Protein AF-0000000087669045 (afdb_homodimer)

Nearest PDB structures (foldseek):
  4x6g-assembly1_D  TM=7.228E-01  e=1.398E-18  Pseudomonas aeruginosa PAO1
  1ixc-assembly1_B-2  TM=5.662E-01  e=6.032E-19  Cupriavidus necator
  4x6g-assembly1_C  TM=5.602E-01  e=2.399E-18  Pseudomonas aeruginosa PAO1
  7dwo-assembly1_A  TM=5.486E-01  e=9.145E-16  Aliivibrio fischeri ES114
  7dwn-assembly1_D  TM=5.280E-01  e=3.426E-15  Aliivibrio fischeri ES114

Foldseek 3Di:
DDDDLVLLLLLLLLQVLLHLCRSCVVVVHHSVVSVVSQVVVCVVVVHHQFDPPDPSTHGDPVSVVSSLLSLLVVLVVQVVVQVVVQVPQLLAGEAEEEEAFLCCPLPVVVLVVVLCVSRVHYHYHYDYDADVVVVVCQVSNVGFKYKYKDQPPDDDPFKDKAFQFAFDKFKKAFLPAPLLVPPADAPVNQQVFEAEAEDPRDVQNVVVCVQCVVSVHRDHHHDHYYDGPVRVLVVRQPGNYIGMDTPLSQVSCVVVRRMHGDPDDTDTDNIGIIMMHTPPDPDRSNNVSSRVSSSVSSVVSVVVVVVVVVCVVVVD/DDDDLVLLLLLLLLQVLLHLCRSCVVVVHHSVVSVVSQVVVCVVVVHHQFDPPDPSTHGDPVSVVSSLLSLLVVLVVQVVVQVVVQVPPLLAGEAEEEEAFLCCPLPVVVLVVVLCVSRVHYHYHYDYDADVVVVVCQVSNVGFKYKYKDQPPPPDPFKDKAFQFAFDKFKKAFLPAPLLVPPADAPVNQQVFEAEAEDPRDVQNVVVCVQCVVSVHRDHHHDHYYDGPVRVLVVRQVGNYIGMDTPLSQVSCVVVRTMHGDPDDTDTDNIGIIMMHTPPDPDRSNNVSSRVSSSVSSVVSVVVVVVVVVCVVVVD

Radius of gyration: 24.65 Å; Cα contacts (8 Å, |Δi|>4): 1121; chains: 2; bounding box: 55×61×68 Å

Solvent-accessible surface area (backbone atoms only — not comparable to full-atom values): 32827 Å² total; per-residue (Å²): 134,90,75,58,64,70,51,26,32,49,44,18,35,18,56,73,55,25,26,56,60,52,12,12,56,74,69,74,43,53,40,68,59,46,47,49,46,52,50,50,49,25,61,74,68,71,43,70,41,46,49,83,94,45,84,61,47,37,59,26,73,65,25,45,55,46,17,50,54,8,43,31,47,46,33,48,51,46,47,50,52,37,43,66,61,24,70,46,95,35,50,34,41,75,33,32,35,29,21,26,60,56,55,38,32,61,46,45,27,34,51,50,29,56,51,32,71,80,23,73,54,36,24,39,40,43,48,72,37,43,60,72,57,39,51,50,30,42,74,45,44,68,29,61,35,30,39,37,67,37,52,75,80,67,76,54,92,62,46,40,76,43,78,52,41,78,42,44,55,33,44,32,28,21,69,80,33,73,64,74,75,43,92,72,59,49,71,73,62,58,60,78,35,40,27,44,38,58,38,91,80,40,67,56,34,58,49,47,52,54,50,36,48,74,64,73,37,91,74,73,50,63,38,36,32,35,62,54,63,49,12,47,51,39,19,24,67,66,28,74,33,35,32,72,40,50,41,68,47,46,58,68,40,47,87,70,65,46,46,38,68,51,84,54,90,67,85,56,59,79,33,26,32,24,43,33,34,52,65,81,53,73,87,47,55,41,47,52,52,48,51,51,50,52,45,54,51,38,52,54,48,53,54,50,51,53,54,51,54,51,47,56,58,66,67,98,133,91,75,61,64,69,50,28,30,49,45,19,35,18,56,73,55,26,26,55,58,51,11,13,56,75,68,74,44,52,41,68,59,45,48,50,46,51,50,50,50,27,60,74,68,72,45,69,40,49,47,83,92,43,83,62,47,38,58,26,72,65,26,45,56,47,17,49,54,9,43,31,48,44,31,49,50,47,48,51,53,38,43,67,62,24,70,46,95,35,50,34,42,76,33,33,35,29,20,27,60,56,56,36,31,63,47,46,26,36,51,50,30,56,51,30,71,82,23,73,54,36,24,39,40,44,50,73,36,43,59,72,56,40,51,52,31,42,75,44,45,67,28,61,36,31,41,37,67,36,53,75,78,68,74,60,88,65,47,41,77,42,78,55,42,80,43,44,55,33,45,30,29,21,69,80,31,72,64,74,74,42,93,69,59,48,72,73,62,58,61,77,36,41,26,45,38,58,38,90,82,40,68,56,34,57,48,48,53,52,50,34,49,74,64,72,39,91,74,69,48,64,37,36,32,34,62,54,63,49,13,48,50,39,19,23,67,68,26,74,33,34,33,71,41,49,43,67,49,45,58,67,41,46,88,72,66,47,46,38,68,51,84,55,93,66,85,57,59,80,31,25,32,23,43,34,32,52,67,81,53,73,86,44,53,40,46,52,53,47,52,51,50,52,44,53,52,38,52,52,47,53,52,52,50,51,53,51,56,52,46,57,58,65,67,96

pLDDT: mean 86.01, std 13.66, range [32.56, 98.56]

InterPro domains:
  IPR000847 LysR, HTH, N-terminal domain [PF00126] (6-64)
  IPR000847 LysR, HTH, N-terminal domain [PR00039] (20-31)
  IPR000847 LysR, HTH, N-terminal domain [PR00039] (31-41)
  IPR000847 LysR, HTH, N-terminal domain [PR00039] (41-52)
  IPR000847 LysR, HTH, N-terminal domain [PS50931] (3-60)
  IPR005119 LysR, substrate-binding [PF03466] (90-297)
  IPR036388 Winged helix-like DNA-binding domain superfamily [G3DSA:1.10.10.10] (1-84)
  IPR036390 Winged helix DNA-binding domain superfamily [SSF46785] (3-113)

Secondary structure (DSSP, 8-state):
----HHHHHHHHHHHHHTSHHHHHHHHT--HHHHHHHHHHHHHHHTS-SB-TT-SSPPBPHHHHHHHHHHHHHHHHHHHHHHHHHHTTTSSEEEEEEEE-HHHIIIIIHHHHHHHHHH-TEEEEEEEE--HHHHHHHHHTTS-SEEEEEEETT---TTEEEEEEEE--EEEEEETT-GGGGSSS--HHHHTTS-EEEPPTT-HHHHHHHHHHHHTT-----EEEEE--HHHHHHHHHHS--EEEEEHHHHHHTGGG-SEEE-S---PPPSEEEEEEEETTPPP-HHHHHHHHHHHHHHHHHHHHHHHHHHHHHHT-/----HHHHHHHHHHHHHTSHHHHHHHHT--HHHHHHHHHHHHHHHTS-SB-TT-SS--B-HHHHHHHHHHHHHHHHHHHHHHHHHHTTTSSEEEEEEEE-HHHIIIIIHHHHHHHHHH-TEEEEEEEE--HHHHHHHHHTTS-SEEEEEEETT---TTEEEEEEEE--EEEEEETT-GGGGSSS--HHHHTTS-EEEPPTT-HHHHHHHHHHHHTT-----EEEEE--HHHHHHHHHHS--EEEEEHHHHHHTGGG-SEEE-S---PPPSEEEEEEEETTPPP-HHHHHHHHHHHHHHHHHHHHHHHHHHHHHHT-

Organism: NCBI:txid484088

Sequence (632 aa):
MKIDERHLIQLAAVVKAGGVTEGAALLGLSQPAVSRTLSMLEGRLGEPLFVKGRRPLQPTPLGRALADHGQTMLAASRKASDTVEGFRVGRTGVVRIGGTPFFMDALIAGMIAEFQNSHPDVRIDQTYGYFSDLRAALKADQIDLAICPIDILDEGSDLEFQEILPGRNVVACGVTHPLLMKRRPQPADLLDFPWVAPPPGSPLLADLRSMLLSFGATEIKIRYSGGSLLSVINYMKTANALTIMPHTVVFSLRNEKAITALPINIAHPERALAILKRVDAARAPAADQFANHVRSSFEKLRHLIKRHEQSVVWGNMKIDERHLIQLAAVVKAGGVTEGAALLGLSQPAVSRTLSMLEGRLGEPLFVKGRRPLQPTPLGRALADHGQTMLAASRKASDTVEGFRVGRTGVVRIGGTPFFMDALIAGMIAEFQNSHPDVRIDQTYGYFSDLRAALKADQIDLAICPIDILDEGSDLEFQEILPGRNVVACGVTHPLLMKRRPQPADLLDFPWVAPPPGSPLLADLRSMLLSFGATEIKIRYSGGSLLSVINYMKTANALTIMPHTVVFSLRNEKAITALPINIAHPERALAILKRVDAARAPAADQFANHVRSSFEKLRHLIKRHEQSVVWGN

Structure (mmCIF, N/CA/C/O backbone):
data_AF-0000000087669045-model_v1
#
loop_
_entity.id
_entity.type
_entity.pdbx_description
1 polymer 'LysR family transcriptional regulator'
#
loop_
_atom_site.group_PDB
_atom_site.id
_atom_site.type_symbol
_atom_site.label_atom_id
_atom_site.label_alt_id
_atom_site.label_comp_id
_atom_site.label_asym_id
_atom_site.label_entity_id
_atom_site.label_seq_id
_atom_site.pdbx_PDB_ins_code
_atom_site.Cartn_x
_atom_site.Cartn_y
_atom_site.Cartn_z
_atom_site.occupancy
_atom_site.B_iso_or_equiv
_atom_site.auth_seq_id
_atom_site.auth_comp_id
_atom_site.auth_asym_id
_atom_site.auth_atom_id
_atom_site.pdbx_PDB_model_num
ATOM 1 N N . MET A 1 1 ? 3.973 -3.943 40.188 1 48.28 1 MET A N 1
ATOM 2 C CA . MET A 1 1 ? 5.199 -3.191 39.938 1 48.28 1 MET A CA 1
ATOM 3 C C . MET A 1 1 ? 4.922 -1.96 39.062 1 48.28 1 MET A C 1
ATOM 5 O O . MET A 1 1 ? 4.164 -2.031 38.094 1 48.28 1 MET A O 1
ATOM 9 N N . LYS A 1 2 ? 5.18 -0.781 39.562 1 57.81 2 LYS A N 1
ATOM 10 C CA . LYS A 1 2 ? 4.953 0.453 38.812 1 57.81 2 LYS A CA 1
ATOM 11 C C . LYS A 1 2 ? 6.078 0.702 37.812 1 57.81 2 LYS A C 1
ATOM 13 O O . LYS A 1 2 ? 7.254 0.679 38.188 1 57.81 2 LYS A O 1
ATOM 18 N N . ILE A 1 3 ? 5.828 0.638 36.469 1 65.25 3 ILE A N 1
ATOM 19 C CA . ILE A 1 3 ? 6.82 0.89 35.438 1 65.25 3 ILE A CA 1
ATOM 20 C C . ILE A 1 3 ? 6.801 2.367 35.031 1 65.25 3 ILE A C 1
ATOM 22 O O . ILE A 1 3 ? 5.73 2.947 34.844 1 65.25 3 ILE A O 1
ATOM 26 N N . ASP A 1 4 ? 7.926 3.018 35.156 1 69.81 4 ASP A N 1
ATOM 27 C CA . ASP A 1 4 ? 8.094 4.402 34.719 1 69.81 4 ASP A CA 1
ATOM 28 C C . ASP A 1 4 ? 7.699 4.566 33.25 1 69.81 4 ASP A C 1
ATOM 30 O O . ASP A 1 4 ? 8.188 3.842 32.406 1 69.81 4 ASP A O 1
ATOM 34 N N . GLU A 1 5 ? 6.793 5.508 33.062 1 69.94 5 GLU A N 1
ATOM 35 C CA . GLU A 1 5 ? 6.281 5.781 31.719 1 69.94 5 GLU A CA 1
ATOM 36 C C . GLU A 1 5 ? 7.414 6.098 30.75 1 69.94 5 GLU A C 1
ATOM 38 O O . GLU A 1 5 ? 7.363 5.719 29.578 1 69.94 5 GLU A O 1
ATOM 43 N N . ARG A 1 6 ? 8.344 6.863 31.234 1 76.31 6 ARG A N 1
ATOM 44 C CA . ARG A 1 6 ? 9.477 7.25 30.406 1 76.31 6 ARG A CA 1
ATOM 45 C C . ARG A 1 6 ? 10.219 6.02 29.891 1 76.31 6 ARG A C 1
ATOM 47 O O . ARG A 1 6 ? 10.742 6.027 28.781 1 76.31 6 ARG A O 1
ATOM 54 N N . HIS A 1 7 ? 10.227 5.012 30.719 1 81.12 7 HIS A N 1
ATOM 55 C CA . HIS A 1 7 ? 10.914 3.783 30.344 1 81.12 7 HIS A CA 1
ATOM 56 C C . HIS A 1 7 ? 10.148 3.051 29.234 1 81.12 7 HIS A C 1
ATOM 58 O O . HIS A 1 7 ? 10.758 2.521 28.297 1 81.12 7 HIS A O 1
ATOM 64 N N . LEU A 1 8 ? 8.875 3.062 29.359 1 79.12 8 LEU A N 1
ATOM 65 C CA . LEU A 1 8 ? 8.055 2.416 28.344 1 79.12 8 LEU A CA 1
ATOM 66 C C . LEU A 1 8 ? 8.156 3.156 27.016 1 79.12 8 LEU A C 1
ATOM 68 O O . LEU A 1 8 ? 8.195 2.531 25.953 1 79.12 8 LEU A O 1
ATOM 72 N N . ILE A 1 9 ? 8.242 4.418 27.109 1 80.56 9 ILE A N 1
ATOM 73 C CA . ILE A 1 9 ? 8.398 5.254 25.922 1 80.56 9 ILE A CA 1
ATOM 74 C C . ILE A 1 9 ? 9.742 4.953 25.25 1 80.56 9 ILE A C 1
ATOM 76 O O . ILE A 1 9 ? 9.812 4.824 24.031 1 80.56 9 ILE A O 1
ATOM 80 N N . GLN A 1 10 ? 10.766 4.832 26.047 1 83.75 10 GLN A N 1
ATOM 81 C CA . GLN A 1 10 ? 12.094 4.516 25.516 1 83.75 10 GLN A CA 1
ATOM 82 C C . GLN A 1 10 ? 12.109 3.137 24.875 1 83.75 10 GLN A C 1
ATOM 84 O O . GLN A 1 10 ? 12.664 2.963 23.781 1 83.75 10 GLN A O 1
ATOM 89 N N . LEU A 1 11 ? 11.453 2.24 25.547 1 86.38 11 LEU A N 1
ATOM 90 C CA . LEU A 1 11 ? 11.336 0.9 24.984 1 86.38 11 LEU A CA 1
ATOM 91 C C . LEU A 1 11 ? 10.609 0.94 23.641 1 86.38 11 LEU A C 1
ATOM 93 O O . LEU A 1 11 ? 11.055 0.323 22.672 1 86.38 11 LEU A O 1
ATOM 97 N N . ALA A 1 12 ? 9.516 1.654 23.609 1 83.94 12 ALA A N 1
ATOM 98 C CA . ALA A 1 12 ? 8.727 1.771 22.375 1 83.94 12 ALA A CA 1
ATOM 99 C C . ALA A 1 12 ? 9.562 2.35 21.234 1 83.94 12 ALA A C 1
ATOM 101 O O . ALA A 1 12 ? 9.484 1.875 20.109 1 83.94 12 ALA A O 1
ATOM 102 N N . ALA A 1 13 ? 10.328 3.326 21.5 1 83.5 13 ALA A N 1
ATOM 103 C CA . ALA A 1 13 ? 11.172 3.975 20.5 1 83.5 13 ALA A CA 1
ATOM 104 C C . ALA A 1 13 ? 12.211 3 19.938 1 83.5 13 ALA A C 1
ATOM 106 O O . ALA A 1 13 ? 12.461 2.975 18.734 1 83.5 13 ALA A O 1
ATOM 107 N N . VAL A 1 14 ? 12.773 2.238 20.859 1 86 14 VAL A N 1
ATOM 108 C CA . VAL A 1 14 ? 13.812 1.293 20.453 1 86 14 VAL A CA 1
ATOM 109 C C . VAL A 1 14 ? 13.195 0.188 19.594 1 86 14 VAL A C 1
ATOM 111 O O . VAL A 1 14 ? 13.781 -0.217 18.578 1 86 14 VAL A O 1
ATOM 114 N N . VAL A 1 15 ? 12.086 -0.259 20.031 1 82.12 15 VAL A N 1
ATOM 115 C CA . VAL A 1 15 ? 11.398 -1.306 19.281 1 82.12 15 VAL A CA 1
ATOM 116 C C . VAL A 1 15 ? 11.039 -0.792 17.891 1 82.12 15 VAL A C 1
ATOM 118 O O . VAL A 1 15 ? 11.234 -1.493 16.891 1 82.12 15 VAL A O 1
ATOM 121 N N . LYS A 1 16 ? 10.516 0.332 17.844 1 76.69 16 LYS A N 1
ATOM 122 C CA . LYS A 1 16 ? 10.117 0.958 16.594 1 76.69 16 LYS A CA 1
ATOM 123 C C . LYS A 1 16 ? 11.32 1.165 15.664 1 76.69 16 LYS A C 1
ATOM 125 O O . LYS A 1 16 ? 11.242 0.891 14.469 1 76.69 16 LYS A O 1
ATOM 130 N N . ALA A 1 17 ? 12.43 1.637 16.234 1 77.19 17 ALA A N 1
ATOM 131 C CA . ALA A 1 17 ? 13.617 2.01 15.469 1 77.19 17 ALA A CA 1
ATOM 132 C C . ALA A 1 17 ? 14.477 0.787 15.156 1 77.19 17 ALA A C 1
ATOM 134 O O . ALA A 1 17 ? 15.32 0.83 14.258 1 77.19 17 ALA A O 1
ATOM 135 N N . GLY A 1 18 ? 14.227 -0.279 15.922 1 79.06 18 GLY A N 1
ATOM 136 C CA . GLY A 1 18 ? 14.961 -1.516 15.719 1 79.06 18 GLY A CA 1
ATOM 137 C C . GLY A 1 18 ? 16.344 -1.492 16.328 1 79.06 18 GLY A C 1
ATOM 138 O O . GLY A 1 18 ? 17.188 -2.348 16.031 1 79.06 18 GLY A O 1
ATOM 139 N N . GLY A 1 19 ? 16.672 -0.391 17.078 1 86.06 19 GLY A N 1
ATOM 140 C CA . GLY A 1 19 ? 17.969 -0.257 17.719 1 86.06 19 GLY A CA 1
ATOM 141 C C . GLY A 1 19 ? 17.984 0.796 18.812 1 86.06 19 GLY A C 1
ATOM 142 O O . GLY A 1 19 ? 17.172 1.725 18.797 1 86.06 19 GLY A O 1
ATOM 143 N N . VAL A 1 20 ? 18.922 0.553 19.75 1 86.88 20 VAL A N 1
ATOM 144 C CA . VAL A 1 20 ? 19 1.466 20.891 1 86.88 20 VAL A CA 1
ATOM 145 C C . VAL A 1 20 ? 19.484 2.836 20.422 1 86.88 20 VAL A C 1
ATOM 147 O O . VAL A 1 20 ? 18.938 3.865 20.812 1 86.88 20 VAL A O 1
ATOM 150 N N . THR A 1 21 ? 20.438 2.762 19.531 1 83.88 21 THR A N 1
ATOM 151 C CA . THR A 1 21 ? 20.969 4.016 19.016 1 83.88 21 THR A CA 1
ATOM 152 C C . THR A 1 21 ? 19.906 4.777 18.25 1 83.88 21 THR A C 1
ATOM 154 O O . THR A 1 21 ? 19.688 5.969 18.484 1 83.88 21 THR A O 1
ATOM 157 N N . GLU A 1 22 ? 19.281 4.09 17.469 1 80.12 22 GLU A N 1
ATOM 158 C CA . GLU A 1 22 ? 18.25 4.676 16.625 1 80.12 22 GLU A CA 1
ATOM 159 C C . GLU A 1 22 ? 17.047 5.133 17.453 1 80.12 22 GLU A C 1
ATOM 161 O O . GLU A 1 22 ? 16.469 6.188 17.188 1 80.12 22 GLU A O 1
ATOM 166 N N . GLY A 1 23 ? 16.688 4.34 18.391 1 83.62 23 GLY A N 1
ATOM 167 C CA . GLY A 1 23 ? 15.609 4.703 19.297 1 83.62 23 GLY A CA 1
ATOM 168 C C . GLY A 1 23 ? 15.914 5.926 20.141 1 83.62 23 GLY A C 1
ATOM 169 O O . GLY A 1 23 ? 15.055 6.789 20.328 1 83.62 23 GLY A O 1
ATOM 170 N N . ALA A 1 24 ? 17.156 5.977 20.594 1 82.69 24 ALA A N 1
ATOM 171 C CA . ALA A 1 24 ? 17.594 7.133 21.375 1 82.69 24 ALA A CA 1
ATOM 172 C C . ALA A 1 24 ? 17.531 8.414 20.531 1 82.69 24 ALA A C 1
ATOM 174 O O . ALA A 1 24 ? 17.031 9.438 21.016 1 82.69 24 ALA A O 1
ATOM 175 N N . ALA A 1 25 ? 17.938 8.273 19.359 1 76.62 25 ALA A N 1
ATOM 176 C CA . ALA A 1 25 ? 17.906 9.414 18.453 1 76.62 25 ALA A CA 1
ATOM 177 C C . ALA A 1 25 ? 16.469 9.914 18.234 1 76.62 25 ALA A C 1
ATOM 179 O O . ALA A 1 25 ? 16.234 11.117 18.219 1 76.62 25 ALA A O 1
ATOM 180 N N . LEU A 1 26 ? 15.578 8.977 18.234 1 74.31 26 LEU A N 1
ATOM 181 C CA . LEU A 1 26 ? 14.18 9.312 18.016 1 74.31 26 LEU A CA 1
ATOM 182 C C . LEU A 1 26 ? 13.641 10.133 19.188 1 74.31 26 LEU A C 1
ATOM 184 O O . LEU A 1 26 ? 12.727 10.945 19.016 1 74.31 26 LEU A O 1
ATOM 188 N N . LEU A 1 27 ? 14.266 9.938 20.328 1 76.12 27 LEU A N 1
ATOM 189 C CA . LEU A 1 27 ? 13.766 10.562 21.547 1 76.12 27 LEU A CA 1
ATOM 190 C C . LEU A 1 27 ? 14.641 11.742 21.953 1 76.12 27 LEU A C 1
ATOM 192 O O . LEU A 1 27 ? 14.383 12.391 22.969 1 76.12 27 LEU A O 1
ATOM 196 N N . GLY A 1 28 ? 15.688 11.977 21.156 1 75.25 28 GLY A N 1
ATOM 197 C CA . GLY A 1 28 ? 16.625 13.016 21.547 1 75.25 28 GLY A CA 1
ATOM 198 C C . GLY A 1 28 ? 17.406 12.68 22.797 1 75.25 28 GLY A C 1
ATOM 199 O O . GLY A 1 28 ? 17.734 13.562 23.578 1 75.25 28 GLY A O 1
ATOM 200 N N . LEU A 1 29 ? 17.578 11.438 23.031 1 79.44 29 LEU A N 1
ATOM 201 C CA . LEU A 1 29 ? 18.328 10.969 24.203 1 79.44 29 LEU A CA 1
ATOM 202 C C . LEU A 1 29 ? 19.656 10.352 23.781 1 79.44 29 LEU A C 1
ATOM 204 O O . LEU A 1 29 ? 19.875 10.086 22.594 1 79.44 29 LEU A O 1
ATOM 208 N N . SER A 1 30 ? 20.531 10.305 24.703 1 84 30 SER A N 1
ATOM 209 C CA . SER A 1 30 ? 21.797 9.617 24.438 1 84 30 SER A CA 1
ATOM 210 C C . SER A 1 30 ? 21.609 8.102 24.469 1 84 30 SER A C 1
ATOM 212 O O . SER A 1 30 ? 20.781 7.582 25.203 1 84 30 SER A O 1
ATOM 214 N N . GLN A 1 31 ? 22.297 7.453 23.609 1 87.94 31 GLN A N 1
ATOM 215 C CA . GLN A 1 31 ? 22.25 5.996 23.531 1 87.94 31 GLN A CA 1
ATOM 216 C C . GLN A 1 31 ? 22.547 5.359 24.891 1 87.94 31 GLN A C 1
ATOM 218 O O . GLN A 1 31 ? 21.828 4.457 25.328 1 87.94 31 GLN A O 1
ATOM 223 N N . PRO A 1 32 ? 23.609 5.812 25.656 1 87.31 32 PRO A N 1
ATOM 224 C CA . PRO A 1 32 ? 23.844 5.199 26.969 1 87.31 32 PRO A CA 1
ATOM 225 C C . PRO A 1 32 ? 22.672 5.363 27.922 1 87.31 32 PRO A C 1
ATOM 227 O O . PRO A 1 32 ? 22.359 4.457 28.703 1 87.31 32 PRO A O 1
ATOM 230 N N . ALA A 1 33 ? 22.047 6.48 27.844 1 83.88 33 ALA A N 1
ATOM 231 C CA . ALA A 1 33 ? 20.891 6.742 28.703 1 83.88 33 ALA A CA 1
ATOM 232 C C . ALA A 1 33 ? 19.766 5.766 28.406 1 83.88 33 ALA A C 1
ATOM 234 O O . ALA A 1 33 ? 19.188 5.18 29.328 1 83.88 33 ALA A O 1
ATOM 235 N N . VAL A 1 34 ? 19.469 5.586 27.125 1 90.81 34 VAL A N 1
ATOM 236 C CA . VAL A 1 34 ? 18.406 4.676 26.734 1 90.81 34 VAL A CA 1
ATOM 237 C C . VAL A 1 34 ? 18.812 3.236 27.047 1 90.81 34 VAL A C 1
ATOM 239 O O . VAL A 1 34 ? 18 2.441 27.516 1 90.81 34 VAL A O 1
ATOM 242 N N . SER A 1 35 ? 20.016 2.891 26.781 1 91.44 35 SER A N 1
ATOM 243 C CA . SER A 1 35 ? 20.516 1.555 27.078 1 91.44 35 SER A CA 1
ATOM 244 C C . SER A 1 35 ? 20.375 1.229 28.562 1 91.44 35 SER A C 1
ATOM 246 O O . SER A 1 35 ? 19.953 0.133 28.922 1 91.44 35 SER A O 1
ATOM 248 N N . ARG A 1 36 ? 20.781 2.18 29.391 1 87 36 ARG A N 1
ATOM 249 C CA . ARG A 1 36 ? 20.672 2.006 30.844 1 87 36 ARG A CA 1
ATOM 250 C C . ARG A 1 36 ? 19.219 1.766 31.25 1 87 36 ARG A C 1
ATOM 252 O O . ARG A 1 36 ? 18.938 0.901 32.094 1 87 36 ARG A O 1
ATOM 259 N N . THR A 1 37 ? 18.422 2.59 30.688 1 87.38 37 THR A N 1
ATOM 260 C CA . THR A 1 37 ? 16.984 2.463 30.984 1 87.38 37 THR A CA 1
ATOM 261 C C . THR A 1 37 ? 16.484 1.066 30.625 1 87.38 37 THR A C 1
ATOM 263 O O . THR A 1 37 ? 15.781 0.436 31.422 1 87.38 37 THR A O 1
ATOM 266 N N . LEU A 1 38 ? 16.812 0.583 29.484 1 90.19 38 LEU A N 1
ATOM 267 C CA . LEU A 1 38 ? 16.359 -0.722 29.031 1 90.19 38 LEU A CA 1
ATOM 268 C C . LEU A 1 38 ? 16.922 -1.839 29.906 1 90.19 38 LEU A C 1
ATOM 270 O O . LEU A 1 38 ? 16.203 -2.787 30.234 1 90.19 38 LEU A O 1
ATOM 274 N N . SER A 1 39 ? 18.156 -1.693 30.25 1 89.19 39 SER A N 1
ATOM 275 C CA . SER A 1 39 ? 18.781 -2.66 31.156 1 89.19 39 SER A CA 1
ATOM 276 C C . SER A 1 39 ? 18.078 -2.684 32.5 1 89.19 39 SER A C 1
ATOM 278 O O . SER A 1 39 ? 17.828 -3.754 33.062 1 89.19 39 SER A O 1
ATOM 280 N N . MET A 1 40 ? 17.891 -1.526 33 1 82.25 40 MET A N 1
ATOM 281 C CA . MET A 1 40 ? 17.188 -1.399 34.281 1 82.25 40 MET A CA 1
ATOM 282 C C . MET A 1 40 ? 15.805 -2.023 34.219 1 82.25 40 MET A C 1
ATOM 284 O O . MET A 1 40 ? 15.383 -2.723 35.156 1 82.25 40 MET A O 1
ATOM 288 N N . LEU A 1 41 ? 15.125 -1.753 33.188 1 84.12 41 LEU A N 1
ATOM 289 C CA . LEU A 1 41 ? 13.781 -2.291 33 1 84.12 41 LEU A CA 1
ATOM 290 C C . LEU A 1 41 ? 13.805 -3.814 32.938 1 84.12 41 LEU A C 1
ATOM 292 O O . LEU A 1 41 ? 12.969 -4.477 33.562 1 84.12 41 LEU A O 1
ATOM 296 N N . GLU A 1 42 ? 14.727 -4.359 32.156 1 87.5 42 GLU A N 1
ATOM 297 C CA . GLU A 1 42 ? 14.883 -5.809 32.094 1 87.5 42 GLU A CA 1
ATOM 298 C C . GLU A 1 42 ? 15.188 -6.387 33.469 1 87.5 42 GLU A C 1
ATOM 300 O O . GLU A 1 42 ? 14.648 -7.422 33.844 1 87.5 42 GLU A O 1
ATOM 305 N N . GLY A 1 43 ? 16.062 -5.746 34.219 1 81.81 43 GLY A N 1
ATOM 306 C CA . GLY A 1 43 ? 16.391 -6.16 35.594 1 81.81 43 GLY A CA 1
ATOM 307 C C . GLY A 1 43 ? 15.195 -6.176 36.5 1 81.81 43 GLY A C 1
ATOM 308 O O . GLY A 1 43 ? 15.008 -7.121 37.281 1 81.81 43 GLY A O 1
ATOM 309 N N . ARG A 1 44 ? 14.484 -5.188 36.438 1 75.88 44 ARG A N 1
ATOM 310 C CA . ARG A 1 44 ? 13.297 -5.074 37.281 1 75.88 44 ARG A CA 1
ATOM 311 C C . ARG A 1 44 ? 12.266 -6.133 36.906 1 75.88 44 ARG A C 1
ATOM 313 O O . ARG A 1 44 ? 11.594 -6.68 37.781 1 75.88 44 ARG A O 1
ATOM 320 N N . LEU A 1 45 ? 12.109 -6.375 35.625 1 77.94 45 LEU A N 1
ATOM 321 C CA . LEU A 1 45 ? 11.109 -7.32 35.125 1 77.94 45 LEU A CA 1
ATOM 322 C C . LEU A 1 45 ? 11.586 -8.758 35.312 1 77.94 45 LEU A C 1
ATOM 324 O O . LEU A 1 45 ? 10.773 -9.68 35.375 1 77.94 45 LEU A O 1
ATOM 328 N N . GLY A 1 46 ? 12.938 -8.906 35.344 1 80.19 46 GLY A N 1
ATOM 329 C CA . GLY A 1 46 ? 13.523 -10.234 35.469 1 80.19 46 GLY A CA 1
ATOM 330 C C . GLY A 1 46 ? 13.453 -11.031 34.188 1 80.19 46 GLY A C 1
ATOM 331 O O . GLY A 1 46 ? 13.625 -12.25 34.188 1 80.19 46 GLY A O 1
ATOM 332 N N . GLU A 1 47 ? 12.992 -10.375 33.094 1 79.25 47 GLU A N 1
ATOM 333 C CA . GLU A 1 47 ? 12.859 -10.984 31.781 1 79.25 47 GLU A CA 1
ATOM 334 C C . GLU A 1 47 ? 13.5 -10.109 30.703 1 79.25 47 GLU A C 1
ATOM 336 O O . GLU A 1 47 ? 13.406 -8.875 30.766 1 79.25 47 GLU A O 1
ATOM 341 N N . PRO A 1 48 ? 14.047 -10.758 29.719 1 86.56 48 PRO A N 1
ATOM 342 C CA . PRO A 1 48 ? 14.578 -9.961 28.609 1 86.56 48 PRO A CA 1
ATOM 343 C C . PRO A 1 48 ? 13.477 -9.305 27.781 1 86.56 48 PRO A C 1
ATOM 345 O O . PRO A 1 48 ? 12.391 -9.867 27.625 1 86.56 48 PRO A O 1
ATOM 348 N N . LEU A 1 49 ? 13.812 -8.102 27.297 1 87.69 49 LEU A N 1
ATOM 349 C CA . LEU A 1 49 ? 12.867 -7.367 26.469 1 87.69 49 LEU A CA 1
ATOM 350 C C . LEU A 1 49 ? 13.195 -7.551 24.984 1 87.69 49 LEU A C 1
ATOM 352 O O . LEU A 1 49 ? 12.352 -7.273 24.125 1 87.69 49 LEU A O 1
ATOM 356 N N . PHE A 1 50 ? 14.414 -8 24.766 1 89.19 50 PHE A N 1
ATOM 357 C CA . PHE A 1 50 ? 14.859 -8.242 23.406 1 89.19 50 PHE A CA 1
ATOM 358 C C . PHE A 1 50 ? 15.508 -9.617 23.281 1 89.19 50 PHE A C 1
ATOM 360 O O . PHE A 1 50 ? 16.141 -10.102 24.234 1 89.19 50 PHE A O 1
ATOM 367 N N . VAL A 1 51 ? 15.297 -10.203 22.094 1 81.31 51 VAL A N 1
ATOM 368 C CA . VAL A 1 51 ? 15.945 -11.477 21.797 1 81.31 51 VAL A CA 1
ATOM 369 C C . VAL A 1 51 ? 17.453 -11.273 21.703 1 81.31 51 VAL A C 1
ATOM 371 O O . VAL A 1 51 ? 17.938 -10.375 21.016 1 81.31 51 VAL A O 1
ATOM 374 N N . LYS A 1 52 ? 18.188 -12.094 22.516 1 77.56 52 LYS A N 1
ATOM 375 C CA . LYS A 1 52 ? 19.625 -11.961 22.594 1 77.56 52 LYS A CA 1
ATOM 376 C C . LYS A 1 52 ? 20.297 -12.258 21.266 1 77.56 52 LYS A C 1
ATOM 378 O O . LYS A 1 52 ? 19.922 -13.211 20.578 1 77.56 52 LYS A O 1
ATOM 383 N N . GLY A 1 53 ? 21.234 -11.445 20.859 1 72.25 53 GLY A N 1
ATOM 384 C CA . GLY A 1 53 ? 22.094 -11.719 19.734 1 72.25 53 GLY A CA 1
ATOM 385 C C . GLY A 1 53 ? 21.453 -11.391 18.391 1 72.25 53 GLY A C 1
ATOM 386 O O . GLY A 1 53 ? 21.891 -11.859 17.344 1 72.25 53 GLY A O 1
ATOM 387 N N . ARG A 1 54 ? 20.375 -10.711 18.5 1 66.19 54 ARG A N 1
ATOM 388 C CA . ARG A 1 54 ? 19.703 -10.43 17.234 1 66.19 54 ARG A CA 1
ATOM 389 C C . ARG A 1 54 ? 19.828 -8.961 16.859 1 66.19 54 ARG A C 1
ATOM 391 O O . ARG A 1 54 ? 19.719 -8.086 17.719 1 66.19 54 ARG A O 1
ATOM 398 N N . ARG A 1 55 ? 20.312 -8.602 15.641 1 66.62 55 ARG A N 1
ATOM 399 C CA . ARG A 1 55 ? 20.328 -7.258 15.07 1 66.62 55 ARG A CA 1
ATOM 400 C C . ARG A 1 55 ? 19.625 -7.227 13.719 1 66.62 55 ARG A C 1
ATOM 402 O O . ARG A 1 55 ? 19.812 -8.117 12.898 1 66.62 55 ARG A O 1
ATOM 409 N N . PRO A 1 56 ? 18.672 -6.34 13.492 1 69.06 56 PRO A N 1
ATOM 410 C CA . PRO A 1 56 ? 18.203 -5.309 14.414 1 69.06 56 PRO A CA 1
ATOM 411 C C . PRO A 1 56 ? 17.484 -5.887 15.633 1 69.06 56 PRO A C 1
ATOM 413 O O . PRO A 1 56 ? 17.047 -7.039 15.602 1 69.06 56 PRO A O 1
ATOM 416 N N . LEU A 1 57 ? 17.469 -5.059 16.688 1 79.88 57 LEU A N 1
ATOM 417 C CA . LEU A 1 57 ? 16.891 -5.535 17.938 1 79.88 57 LEU A CA 1
ATOM 418 C C . LEU A 1 57 ? 15.469 -6.039 17.703 1 79.88 57 LEU A C 1
ATOM 420 O O . LEU A 1 57 ? 14.664 -5.367 17.062 1 79.88 57 LEU A O 1
ATOM 424 N N . GLN A 1 58 ? 15.273 -7.234 18.031 1 80.56 58 GLN A N 1
ATOM 425 C CA . GLN A 1 58 ? 13.945 -7.828 18 1 80.56 58 GLN A CA 1
ATOM 426 C C . GLN A 1 58 ? 13.359 -7.949 19.406 1 80.56 58 GLN A C 1
ATOM 428 O O . GLN A 1 58 ? 13.969 -8.547 20.297 1 80.56 58 GLN A O 1
ATOM 433 N N . PRO A 1 59 ? 12.242 -7.367 19.547 1 82.25 59 PRO A N 1
ATOM 434 C CA . PRO A 1 59 ? 11.648 -7.457 20.891 1 82.25 59 PRO A CA 1
ATOM 435 C C . PRO A 1 59 ? 11.102 -8.852 21.203 1 82.25 59 PRO A C 1
ATOM 437 O O . PRO A 1 59 ? 10.672 -9.562 20.281 1 82.25 59 PRO A O 1
ATOM 440 N N . THR A 1 60 ? 11.211 -9.266 22.5 1 76 60 THR A N 1
ATOM 441 C CA . THR A 1 60 ? 10.453 -10.406 23 1 76 60 THR A CA 1
ATOM 442 C C . THR A 1 60 ? 8.953 -10.102 23 1 76 60 THR A C 1
ATOM 444 O O . THR A 1 60 ? 8.555 -8.945 22.844 1 76 60 THR A O 1
ATOM 447 N N . PRO A 1 61 ? 8.203 -11.141 23.219 1 62.22 61 PRO A N 1
ATOM 448 C CA . PRO A 1 61 ? 6.773 -10.859 23.344 1 62.22 61 PRO A CA 1
ATOM 449 C C . PRO A 1 61 ? 6.457 -9.852 24.438 1 62.22 61 PRO A C 1
ATOM 451 O O . PRO A 1 61 ? 5.641 -8.953 24.25 1 62.22 61 PRO A O 1
ATOM 454 N N . LEU A 1 62 ? 7.07 -10.031 25.516 1 70.44 62 LEU A N 1
ATOM 455 C CA . LEU A 1 62 ? 6.914 -9.07 26.594 1 70.44 62 LEU A CA 1
ATOM 456 C C . LEU A 1 62 ? 7.402 -7.691 26.172 1 70.44 62 LEU A C 1
ATOM 458 O O . LEU A 1 62 ? 6.742 -6.688 26.453 1 70.44 62 LEU A O 1
ATOM 462 N N . GLY A 1 63 ? 8.508 -7.699 25.516 1 80.31 63 GLY A N 1
ATOM 463 C CA . GLY A 1 63 ? 9.039 -6.445 25 1 80.31 63 GLY A CA 1
ATOM 464 C C . GLY A 1 63 ? 8.094 -5.742 24.047 1 80.31 63 GLY A C 1
ATOM 465 O O . GLY A 1 63 ? 7.891 -4.527 24.141 1 80.31 63 GLY A O 1
ATOM 466 N N . ARG A 1 64 ? 7.527 -6.473 23.266 1 77.75 64 ARG A N 1
ATOM 467 C CA . ARG A 1 64 ? 6.586 -5.918 22.297 1 77.75 64 ARG A CA 1
ATOM 468 C C . ARG A 1 64 ? 5.34 -5.375 22.984 1 77.75 64 ARG A C 1
ATOM 470 O O . ARG A 1 64 ? 4.891 -4.266 22.703 1 77.75 64 ARG A O 1
ATOM 477 N N . ALA A 1 65 ? 4.828 -6.121 23.922 1 68.94 65 ALA A N 1
ATOM 478 C CA . ALA A 1 65 ? 3.637 -5.711 24.656 1 68.94 65 ALA A CA 1
ATOM 479 C C . ALA A 1 65 ? 3.885 -4.418 25.422 1 68.94 65 ALA A C 1
ATOM 481 O O . ALA A 1 65 ? 3.057 -3.504 25.391 1 68.94 65 ALA A O 1
ATOM 482 N N . LEU A 1 66 ? 4.945 -4.402 26.062 1 76.06 66 LEU A N 1
ATOM 483 C CA . LEU A 1 66 ? 5.281 -3.213 26.828 1 76.06 66 LEU A CA 1
ATOM 484 C C . LEU A 1 66 ? 5.562 -2.029 25.906 1 76.06 66 LEU A C 1
ATOM 486 O O . LEU A 1 66 ? 5.199 -0.894 26.219 1 76.06 66 LEU A O 1
ATOM 490 N N . ALA A 1 67 ? 6.176 -2.4 24.781 1 81.19 67 ALA A N 1
ATOM 491 C CA . ALA A 1 67 ? 6.449 -1.351 23.797 1 81.19 67 ALA A CA 1
ATOM 492 C C . ALA A 1 67 ? 5.148 -0.757 23.266 1 81.19 67 ALA A C 1
ATOM 494 O O . ALA A 1 67 ? 5.062 0.45 23.031 1 81.19 67 ALA A O 1
ATOM 495 N N . ASP A 1 68 ? 4.199 -1.528 23.188 1 69.44 68 ASP A N 1
ATOM 496 C CA . ASP A 1 68 ? 2.9 -1.057 22.719 1 69.44 68 ASP A CA 1
ATOM 497 C C . ASP A 1 68 ? 2.305 -0.036 23.688 1 69.44 68 ASP A C 1
ATOM 499 O O . ASP A 1 68 ? 1.747 0.978 23.25 1 69.44 68 ASP A O 1
ATOM 503 N N . HIS A 1 69 ? 2.422 -0.343 24.906 1 66.88 69 HIS A N 1
ATOM 504 C CA . HIS A 1 69 ? 1.988 0.622 25.906 1 66.88 69 HIS A CA 1
ATOM 505 C C . HIS A 1 69 ? 2.799 1.91 25.812 1 66.88 69 HIS A C 1
ATOM 507 O O . HIS A 1 69 ? 2.244 3.008 25.922 1 66.88 69 HIS A O 1
ATOM 513 N N . GLY A 1 70 ? 4.07 1.745 25.625 1 77.12 70 GLY A N 1
ATOM 514 C CA . GLY A 1 70 ? 4.922 2.912 25.453 1 77.12 70 GLY A CA 1
ATOM 515 C C . GLY A 1 70 ? 4.543 3.746 24.234 1 77.12 70 GLY A C 1
ATOM 516 O O . GLY A 1 70 ? 4.555 4.977 24.297 1 77.12 70 GLY A O 1
ATOM 517 N N . GLN A 1 71 ? 4.176 3.01 23.328 1 74.06 71 GLN A N 1
ATOM 518 C CA . GLN A 1 71 ? 3.75 3.693 22.109 1 74.06 71 GLN A CA 1
ATOM 519 C C . GLN A 1 71 ? 2.484 4.512 22.359 1 74.06 71 GLN A C 1
ATOM 521 O O . GLN A 1 71 ? 2.365 5.637 21.875 1 74.06 71 GLN A O 1
ATOM 526 N N . THR A 1 72 ? 1.632 3.977 23.078 1 65.12 72 THR A N 1
ATOM 527 C CA . THR A 1 72 ? 0.411 4.684 23.453 1 65.12 72 THR A CA 1
ATOM 528 C C . THR A 1 72 ? 0.736 5.934 24.266 1 65.12 72 THR A C 1
ATOM 530 O O . THR A 1 72 ? 0.143 6.992 24.062 1 65.12 72 THR A O 1
ATOM 533 N N . MET A 1 73 ? 1.658 5.762 25.109 1 63 73 MET A N 1
ATOM 534 C CA . MET A 1 73 ? 2.072 6.883 25.938 1 63 73 MET A CA 1
ATOM 535 C C . MET A 1 73 ? 2.754 7.961 25.109 1 63 73 MET A C 1
ATOM 537 O O . MET A 1 73 ? 2.518 9.156 25.312 1 63 73 MET A O 1
ATOM 541 N N . LEU A 1 74 ? 3.543 7.441 24.297 1 65.06 74 LEU A N 1
ATOM 542 C CA . LEU A 1 74 ? 4.215 8.375 23.406 1 65.06 74 LEU A CA 1
ATOM 543 C C . LEU A 1 74 ? 3.199 9.141 22.562 1 65.06 74 LEU A C 1
ATOM 545 O O . LEU A 1 74 ? 3.332 10.352 22.375 1 65.06 74 LEU A O 1
ATOM 549 N N . ALA A 1 75 ? 2.27 8.461 22.203 1 64.12 75 ALA A N 1
ATOM 550 C CA . ALA A 1 75 ? 1.208 9.078 21.406 1 64.12 75 ALA A CA 1
ATOM 551 C C . ALA A 1 75 ? 0.447 10.117 22.234 1 64.12 75 ALA A C 1
ATOM 553 O O . ALA A 1 75 ? 0.135 11.203 21.75 1 64.12 75 ALA A O 1
ATOM 554 N N . ALA A 1 76 ? 0.219 9.727 23.375 1 58.78 76 ALA A N 1
ATOM 555 C CA . ALA A 1 76 ? -0.482 10.633 24.281 1 58.78 76 ALA A CA 1
ATOM 556 C C . ALA A 1 76 ? 0.355 11.883 24.562 1 58.78 76 ALA A C 1
ATOM 558 O O . ALA A 1 76 ? -0.17 12.992 24.594 1 58.78 76 ALA A O 1
ATOM 559 N N . SER A 1 77 ? 1.596 11.648 24.812 1 57.81 77 SER A N 1
ATOM 560 C CA . SER A 1 77 ? 2.504 12.766 25.062 1 57.81 77 SER A CA 1
ATOM 561 C C . SER A 1 77 ? 2.584 13.695 23.859 1 57.81 77 SER A C 1
ATOM 563 O O . SER A 1 77 ? 2.555 14.922 24.016 1 57.81 77 SER A O 1
ATOM 565 N N . ARG A 1 78 ? 2.723 13.094 22.828 1 58.34 78 ARG A N 1
ATOM 566 C CA . ARG A 1 78 ? 2.756 13.867 21.594 1 58.34 78 ARG A CA 1
ATOM 567 C C . ARG A 1 78 ? 1.475 14.68 21.422 1 58.34 78 ARG A C 1
ATOM 569 O O . ARG A 1 78 ? 1.521 15.852 21.047 1 58.34 78 ARG A O 1
ATOM 576 N N . LYS A 1 79 ? 0.476 14.07 21.688 1 56.59 79 LYS A N 1
ATOM 577 C CA . LYS A 1 79 ? -0.81 14.75 21.594 1 56.59 79 LYS A CA 1
ATOM 578 C C . LYS A 1 79 ? -0.868 15.953 22.547 1 56.59 79 LYS A C 1
ATOM 580 O O . LYS A 1 79 ? -1.427 17 22.203 1 56.59 79 LYS A O 1
ATOM 585 N N . ALA A 1 80 ? -0.334 15.703 23.594 1 51.81 80 ALA A N 1
ATOM 586 C CA . ALA A 1 80 ? -0.292 16.812 24.547 1 51.81 80 ALA A CA 1
ATOM 587 C C . ALA A 1 80 ? 0.512 17.984 24 1 51.81 80 ALA A C 1
ATOM 589 O O . ALA A 1 80 ? 0.09 19.141 24.109 1 51.81 80 ALA A O 1
ATOM 590 N N . SER A 1 81 ? 1.596 17.594 23.5 1 53.62 81 SER A N 1
ATOM 591 C CA . SER A 1 81 ? 2.439 18.625 22.922 1 53.62 81 SER A CA 1
ATOM 592 C C . SER A 1 81 ? 1.744 19.312 21.734 1 53.62 81 SER A C 1
ATOM 594 O O . SER A 1 81 ? 1.796 20.531 21.609 1 53.62 81 SER A O 1
ATOM 596 N N . ASP A 1 82 ? 1.181 18.5 20.953 1 53.41 82 ASP A N 1
ATOM 597 C CA . ASP A 1 82 ? 0.449 19.031 19.797 1 53.41 82 ASP A CA 1
ATOM 598 C C . ASP A 1 82 ? -0.707 19.922 20.25 1 53.41 82 ASP A C 1
ATOM 600 O O . ASP A 1 82 ? -0.998 20.938 19.609 1 53.41 82 ASP A O 1
ATOM 604 N N . THR A 1 83 ? -1.32 19.469 21.203 1 48.16 83 THR A N 1
ATOM 605 C CA . THR A 1 83 ? -2.428 20.25 21.75 1 48.16 83 THR A CA 1
ATOM 606 C C . THR A 1 83 ? -1.964 21.641 22.172 1 48.16 83 THR A C 1
ATOM 608 O O . THR A 1 83 ? -2.643 22.625 21.891 1 48.16 83 THR A O 1
ATOM 611 N N . VAL A 1 84 ? -0.904 21.641 22.828 1 46.03 84 VAL A N 1
ATOM 612 C CA . VAL A 1 84 ? -0.374 22.938 23.25 1 46.03 84 VAL A CA 1
ATOM 613 C C . VAL A 1 84 ? -0.072 23.797 22.016 1 46.03 84 VAL A C 1
ATOM 615 O O . VAL A 1 84 ? -0.375 24.984 22 1 46.03 84 VAL A O 1
ATOM 618 N N . GLU A 1 85 ? 0.499 23.141 21.078 1 48.47 85 GLU A N 1
ATOM 619 C CA . GLU A 1 85 ? 0.853 23.875 19.859 1 48.47 85 GLU A CA 1
ATOM 620 C C . GLU A 1 85 ? -0.387 24.219 19.047 1 48.47 85 GLU A C 1
ATOM 622 O O . GLU A 1 85 ? -0.438 25.25 18.391 1 48.47 85 GLU A O 1
ATOM 627 N N . GLY A 1 86 ? -1.287 23.297 19.016 1 45.69 86 GLY A N 1
ATOM 628 C CA . GLY A 1 86 ? -2.484 23.406 18.188 1 45.69 86 GLY A CA 1
ATOM 629 C C . GLY A 1 86 ? -3.459 24.453 18.703 1 45.69 86 GLY A C 1
ATOM 630 O O . GLY A 1 86 ? -4.484 24.719 18.078 1 45.69 86 GLY A O 1
ATOM 631 N N . PHE A 1 87 ? -3.451 24.656 19.984 1 40.41 87 PHE A N 1
ATOM 632 C CA . PHE A 1 87 ? -4.398 25.703 20.359 1 40.41 87 PHE A CA 1
ATOM 633 C C . PHE A 1 87 ? -4.297 26.891 19.422 1 40.41 87 PHE A C 1
ATOM 635 O O . PHE A 1 87 ? -5.168 27.766 19.422 1 40.41 87 PHE A O 1
ATOM 642 N N . ARG A 1 88 ? -3.254 27.016 18.75 1 43.09 88 ARG A N 1
ATOM 643 C CA . ARG A 1 88 ? -3.43 28.109 17.797 1 43.09 88 ARG A CA 1
ATOM 644 C C . ARG A 1 88 ? -4.441 27.75 16.719 1 43.09 88 ARG A C 1
ATOM 646 O O . ARG A 1 88 ? -4.699 26.562 16.484 1 43.09 88 ARG A O 1
ATOM 653 N N . VAL A 1 89 ? -5.219 28.578 15.891 1 49.88 89 VAL A N 1
ATOM 654 C CA . VAL A 1 89 ? -6.371 28.625 15 1 49.88 89 VAL A CA 1
ATOM 655 C C . VAL A 1 89 ? -6.316 27.469 14.008 1 49.88 89 VAL A C 1
ATOM 657 O O . VAL A 1 89 ? -6.98 27.5 12.969 1 49.88 89 VAL A O 1
ATOM 660 N N . GLY A 1 90 ? -5.812 26.25 14.43 1 56.03 90 GLY A N 1
ATOM 661 C CA . GLY A 1 90 ? -5.898 25.078 13.57 1 56.03 90 GLY A CA 1
ATOM 662 C C . GLY A 1 90 ? -5.027 25.188 12.336 1 56.03 90 GLY A C 1
ATOM 663 O O . GLY A 1 90 ? -5.223 24.438 11.375 1 56.03 90 GLY A O 1
ATOM 664 N N . ARG A 1 91 ? -4.16 26.078 12.305 1 65.19 91 ARG A N 1
ATOM 665 C CA . ARG A 1 91 ? -3.348 26.328 11.117 1 65.19 91 ARG A CA 1
ATOM 666 C C . ARG A 1 91 ? -1.985 25.656 11.234 1 65.19 91 ARG A C 1
ATOM 668 O O . ARG A 1 91 ? -1.188 25.672 10.297 1 65.19 91 ARG A O 1
ATOM 675 N N . THR A 1 92 ? -1.825 24.922 12.398 1 71.19 92 THR A N 1
ATOM 676 C CA . THR A 1 92 ? -0.594 24.172 12.617 1 71.19 92 THR A CA 1
ATOM 677 C C . THR A 1 92 ? -0.888 22.844 13.32 1 71.19 92 THR A C 1
ATOM 679 O O . THR A 1 92 ? -2.014 22.609 13.766 1 71.19 92 THR A O 1
ATOM 682 N N . GLY A 1 93 ? 0.076 21.859 13.227 1 85.25 93 GLY A N 1
ATOM 683 C CA . GLY A 1 93 ? -0.09 20.625 13.969 1 85.25 93 GLY A CA 1
ATOM 684 C C . GLY A 1 93 ? 0.061 19.391 13.109 1 85.25 93 GLY A C 1
ATOM 685 O O . GLY A 1 93 ? 0.461 19.484 11.945 1 85.25 93 GLY A O 1
ATOM 686 N N . VAL A 1 94 ? -0.169 18.234 13.812 1 89.06 94 VAL A N 1
ATOM 687 C CA . VAL A 1 94 ? -0.047 16.938 13.164 1 89.06 94 VAL A CA 1
ATOM 688 C C . VAL A 1 94 ? -1.387 16.203 13.219 1 89.06 94 VAL A C 1
ATOM 690 O O . VAL A 1 94 ? -2.041 16.172 14.266 1 89.06 94 VAL A O 1
ATOM 693 N N . VAL A 1 95 ? -1.857 15.836 12.094 1 93.88 95 VAL A N 1
ATOM 694 C CA . VAL A 1 95 ? -3.037 14.984 12 1 93.88 95 VAL A CA 1
ATOM 695 C C . VAL A 1 95 ? -2.625 13.57 11.594 1 93.88 95 VAL A C 1
ATOM 697 O O . VAL A 1 95 ? -2.033 13.375 10.523 1 93.88 95 VAL A O 1
ATOM 700 N N . ARG A 1 96 ? -2.852 12.625 12.453 1 94.94 96 ARG A N 1
ATOM 701 C CA . ARG A 1 96 ? -2.596 11.219 12.156 1 94.94 96 ARG A CA 1
ATOM 702 C C . ARG A 1 96 ? -3.855 10.531 11.641 1 94.94 96 ARG A C 1
ATOM 704 O O . ARG A 1 96 ? -4.848 10.414 12.367 1 94.94 96 ARG A O 1
ATOM 711 N N . ILE A 1 97 ? -3.762 10.039 10.398 1 97.62 97 ILE A N 1
ATOM 712 C CA . ILE A 1 97 ? -4.945 9.445 9.781 1 97.62 97 ILE A CA 1
ATOM 713 C C . ILE A 1 97 ? -4.648 8.008 9.367 1 97.62 97 ILE A C 1
ATOM 715 O O . ILE A 1 97 ? -3.557 7.707 8.875 1 97.62 97 ILE A O 1
ATOM 719 N N . GLY A 1 98 ? -5.543 7.086 9.688 1 98.12 98 GLY A N 1
ATOM 720 C CA . GLY A 1 98 ? -5.551 5.734 9.148 1 98.12 98 GLY A CA 1
ATOM 721 C C . GLY A 1 98 ? -6.73 5.461 8.234 1 98.12 98 GLY A C 1
ATOM 722 O O . GLY A 1 98 ? -7.832 5.965 8.469 1 98.12 98 GLY A O 1
ATOM 723 N N . GLY A 1 99 ? -6.5 4.629 7.219 1 97.94 99 GLY A N 1
ATOM 724 C CA . GLY A 1 99 ? -7.629 4.352 6.348 1 97.94 99 GLY A CA 1
ATOM 725 C C . GLY A 1 99 ? -7.434 3.111 5.496 1 97.94 99 GLY A C 1
ATOM 726 O O . GLY A 1 99 ? -6.344 2.537 5.465 1 97.94 99 GLY A O 1
ATOM 727 N N . THR A 1 100 ? -8.539 2.707 4.875 1 97.31 100 THR A N 1
ATOM 728 C CA . THR A 1 100 ? -8.5 1.559 3.977 1 97.31 100 THR A CA 1
ATOM 729 C C . THR A 1 100 ? -7.762 1.906 2.686 1 97.31 100 THR A C 1
ATOM 731 O O . THR A 1 100 ? -7.988 2.969 2.104 1 97.31 100 THR A O 1
ATOM 734 N N . PRO A 1 101 ? -6.996 0.997 2.162 1 96.94 101 PRO A N 1
ATOM 735 C CA . PRO A 1 101 ? -5.961 1.323 1.178 1 96.94 101 PRO A CA 1
ATOM 736 C C . PRO A 1 101 ? -6.535 1.905 -0.112 1 96.94 101 PRO A C 1
ATOM 738 O O . PRO A 1 101 ? -6.102 2.969 -0.562 1 96.94 101 PRO A O 1
ATOM 741 N N . PHE A 1 102 ? -7.512 1.33 -0.779 1 97.69 102 PHE A N 1
ATOM 742 C CA . PHE A 1 102 ? -7.973 1.778 -2.088 1 97.69 102 PHE A CA 1
ATOM 743 C C . PHE A 1 102 ? -8.5 3.209 -2.018 1 97.69 102 PHE A C 1
ATOM 745 O O . PHE A 1 102 ? -8.203 4.027 -2.893 1 97.69 102 PHE A O 1
ATOM 752 N N . PHE A 1 103 ? -9.234 3.553 -0.975 1 97.94 103 PHE A N 1
ATOM 753 C CA . PHE A 1 103 ? -9.766 4.902 -0.828 1 97.94 103 PHE A CA 1
ATOM 754 C C . PHE A 1 103 ? -8.656 5.891 -0.504 1 97.94 103 PHE A C 1
ATOM 756 O O . PHE A 1 103 ? -8.633 7.004 -1.029 1 97.94 103 PHE A O 1
ATOM 763 N N . MET A 1 104 ? -7.73 5.453 0.403 1 98.31 104 MET A N 1
ATOM 764 C CA . MET A 1 104 ? -6.617 6.328 0.756 1 98.31 104 MET A CA 1
ATOM 765 C C . MET A 1 104 ? -5.781 6.664 -0.474 1 98.31 104 MET A C 1
ATOM 767 O O . MET A 1 104 ? -5.434 7.824 -0.696 1 98.31 104 MET A O 1
ATOM 771 N N . ASP A 1 105 ? -5.52 5.633 -1.274 1 98.06 105 ASP A N 1
ATOM 772 C CA . ASP A 1 105 ? -4.637 5.766 -2.428 1 98.06 105 ASP A CA 1
ATOM 773 C C . ASP A 1 105 ? -5.273 6.637 -3.51 1 98.06 105 ASP A C 1
ATOM 775 O O . ASP A 1 105 ? -4.633 7.555 -4.031 1 98.06 105 ASP A O 1
ATOM 779 N N . ALA A 1 106 ? -6.504 6.418 -3.797 1 98.06 106 ALA A N 1
ATOM 780 C CA . ALA A 1 106 ? -7.133 6.996 -4.98 1 98.06 106 ALA A CA 1
ATOM 781 C C . ALA A 1 106 ? -7.676 8.391 -4.688 1 98.06 106 ALA A C 1
ATOM 783 O O . ALA A 1 106 ? -7.746 9.234 -5.582 1 98.06 106 ALA A O 1
ATOM 784 N N . LEU A 1 107 ? -8.086 8.641 -3.441 1 98.12 107 LEU A N 1
ATOM 785 C CA . LEU A 1 107 ? -8.867 9.844 -3.199 1 98.12 107 LEU A CA 1
ATOM 786 C C . LEU A 1 107 ? -8.25 10.68 -2.082 1 98.12 107 LEU A C 1
ATOM 788 O O . LEU A 1 107 ? -7.973 11.867 -2.271 1 98.12 107 LEU A O 1
ATOM 792 N N . ILE A 1 108 ? -7.949 10.078 -0.926 1 98.56 108 ILE A N 1
ATOM 793 C CA . ILE A 1 108 ? -7.664 10.836 0.287 1 98.56 108 ILE A CA 1
ATOM 794 C C . ILE A 1 108 ? -6.32 11.547 0.146 1 98.56 108 ILE A C 1
ATOM 796 O O . ILE A 1 108 ? -6.148 12.664 0.627 1 98.56 108 ILE A O 1
ATOM 800 N N . ALA A 1 109 ? -5.355 10.898 -0.472 1 98.31 109 ALA A N 1
ATOM 801 C CA . ALA A 1 109 ? -4.035 11.5 -0.641 1 98.31 109 ALA A CA 1
ATOM 802 C C . ALA A 1 109 ? -4.133 12.844 -1.36 1 98.31 109 ALA A C 1
ATOM 804 O O . ALA A 1 109 ? -3.504 13.82 -0.949 1 98.31 109 ALA A O 1
ATOM 805 N N . GLY A 1 110 ? -4.926 12.898 -2.457 1 97.94 110 GLY A N 1
ATOM 806 C CA . GLY A 1 110 ? -5.145 14.156 -3.15 1 97.94 110 GLY A CA 1
ATOM 807 C C . GLY A 1 110 ? -5.863 15.188 -2.301 1 97.94 110 GLY A C 1
ATOM 808 O O . GLY A 1 110 ? -5.539 16.375 -2.352 1 97.94 110 GLY A O 1
ATOM 809 N N . MET A 1 111 ? -6.797 14.758 -1.506 1 98.5 111 MET A N 1
ATOM 810 C CA . MET A 1 111 ? -7.539 15.641 -0.615 1 98.5 111 MET A CA 1
ATOM 811 C C . MET A 1 111 ? -6.633 16.219 0.466 1 98.5 111 MET A C 1
ATOM 813 O O . MET A 1 111 ? -6.812 17.359 0.895 1 98.5 111 MET A O 1
ATOM 817 N N . ILE A 1 112 ? -5.648 15.391 0.95 1 98.5 112 ILE A N 1
ATOM 818 C CA . ILE A 1 112 ? -4.66 15.867 1.912 1 98.5 112 ILE A CA 1
ATOM 819 C C . ILE A 1 112 ? -3.877 17.031 1.314 1 98.5 112 ILE A C 1
ATOM 821 O O . ILE A 1 112 ? -3.729 18.078 1.948 1 98.5 112 ILE A O 1
ATOM 825 N N . ALA A 1 113 ? -3.406 16.844 0.064 1 98.31 113 ALA A N 1
ATOM 826 C CA . ALA A 1 113 ? -2.633 17.891 -0.61 1 98.31 113 ALA A CA 1
ATOM 827 C C . ALA A 1 113 ? -3.451 19.172 -0.76 1 98.31 113 ALA A C 1
ATOM 829 O O . ALA A 1 113 ? -2.959 20.266 -0.475 1 98.31 113 ALA A O 1
ATOM 830 N N . GLU A 1 114 ? -4.684 19.047 -1.152 1 97.94 114 GLU A N 1
ATOM 831 C CA . GLU A 1 114 ? -5.57 20.203 -1.323 1 97.94 114 GLU A CA 1
ATOM 832 C C . GLU A 1 114 ? -5.781 20.938 -0.003 1 97.94 114 GLU A C 1
ATOM 834 O O . GLU A 1 114 ? -5.727 22.156 0.043 1 97.94 114 GLU A O 1
ATOM 839 N N . PHE A 1 115 ? -6.031 20.188 1.009 1 98.06 115 PHE A N 1
ATOM 840 C CA . PHE A 1 115 ? -6.246 20.75 2.338 1 98.06 115 PHE A CA 1
ATOM 841 C C . PHE A 1 115 ? -5.039 21.578 2.773 1 98.06 115 PHE A C 1
ATOM 843 O O . PHE A 1 115 ? -5.195 22.656 3.33 1 98.06 115 PHE A O 1
ATOM 850 N N . GLN A 1 116 ? -3.826 21.031 2.535 1 97.31 116 GLN A N 1
ATOM 851 C CA . GLN A 1 116 ? -2.588 21.625 3.01 1 97.31 116 GLN A CA 1
ATOM 852 C C . GLN A 1 116 ? -2.258 22.891 2.225 1 97.31 116 GLN A C 1
ATOM 854 O O . GLN A 1 116 ? -1.4 23.688 2.635 1 97.31 116 GLN A O 1
ATOM 859 N N . ASN A 1 117 ? -2.922 23.125 1.067 1 93.25 117 ASN A N 1
ATOM 860 C CA . ASN A 1 117 ? -2.791 24.406 0.375 1 93.25 117 ASN A CA 1
ATOM 861 C C . ASN A 1 117 ? -3.283 25.562 1.238 1 93.25 117 ASN A C 1
ATOM 863 O O . ASN A 1 117 ? -2.715 26.656 1.199 1 93.25 117 ASN A O 1
ATOM 867 N N . SER A 1 118 ? -4.324 25.312 1.998 1 92.31 118 SER A N 1
ATOM 868 C CA . SER A 1 118 ? -4.867 26.344 2.885 1 92.31 118 SER A CA 1
ATOM 869 C C . SER A 1 118 ? -4.348 26.172 4.309 1 92.31 118 SER A C 1
ATOM 871 O O . SER A 1 118 ? -4.484 27.078 5.137 1 92.31 118 SER A O 1
ATOM 873 N N . HIS A 1 119 ? -3.771 25.047 4.602 1 93.88 119 HIS A N 1
ATOM 874 C CA . HIS A 1 119 ? -3.186 24.75 5.902 1 93.88 119 HIS A CA 1
ATOM 875 C C . HIS A 1 119 ? -1.734 24.297 5.762 1 93.88 119 HIS A C 1
ATOM 877 O O . HIS A 1 119 ? -1.391 23.172 6.133 1 93.88 119 HIS A O 1
ATOM 883 N N . PRO A 1 120 ? -0.868 25.141 5.344 1 90.81 120 PRO A N 1
ATOM 884 C CA . PRO A 1 120 ? 0.489 24.766 4.953 1 90.81 120 PRO A CA 1
ATOM 885 C C . PRO A 1 120 ? 1.322 24.25 6.129 1 90.81 120 PRO A C 1
ATOM 887 O O . PRO A 1 120 ? 2.334 23.578 5.93 1 90.81 120 PRO A O 1
ATOM 890 N N . ASP A 1 121 ? 0.901 24.531 7.359 1 89 121 ASP A N 1
ATOM 891 C CA . ASP A 1 121 ? 1.724 24.172 8.516 1 89 121 ASP A CA 1
ATOM 892 C C . ASP A 1 121 ? 1.175 22.938 9.227 1 89 121 ASP A C 1
ATOM 894 O O . ASP A 1 121 ? 1.656 22.562 10.297 1 89 121 ASP A O 1
ATOM 898 N N . VAL A 1 122 ? 0.184 22.328 8.633 1 93.19 122 VAL A N 1
ATOM 899 C CA . VAL A 1 122 ? -0.336 21.062 9.148 1 93.19 122 VAL A CA 1
ATOM 900 C C . VAL A 1 122 ? 0.38 19.891 8.477 1 93.19 122 VAL A C 1
ATOM 902 O O . VAL A 1 122 ? 0.48 19.844 7.246 1 93.19 122 VAL A O 1
ATOM 905 N N . ARG A 1 123 ? 0.928 19.047 9.266 1 95 123 ARG A N 1
ATOM 906 C CA . ARG A 1 123 ? 1.497 17.797 8.773 1 95 123 ARG A CA 1
ATOM 907 C C . ARG A 1 123 ? 0.489 16.656 8.883 1 95 123 ARG A C 1
ATOM 909 O O . ARG A 1 123 ? -0.229 16.547 9.875 1 95 123 ARG A O 1
ATOM 916 N N . ILE A 1 124 ? 0.431 15.852 7.902 1 97.06 124 ILE A N 1
ATOM 917 C CA . ILE A 1 124 ? -0.462 14.695 7.93 1 97.06 124 ILE A CA 1
ATOM 918 C C . ILE A 1 124 ? 0.353 13.414 7.82 1 97.06 124 ILE A C 1
ATOM 920 O O . ILE A 1 124 ? 1.144 13.25 6.887 1 97.06 124 ILE A O 1
ATOM 924 N N . ASP A 1 125 ? 0.206 12.555 8.766 1 95.44 125 ASP A N 1
ATOM 925 C CA . ASP A 1 125 ? 0.791 11.219 8.781 1 95.44 125 ASP A CA 1
ATOM 926 C C . ASP A 1 125 ? -0.259 10.156 8.461 1 95.44 125 ASP A C 1
ATOM 928 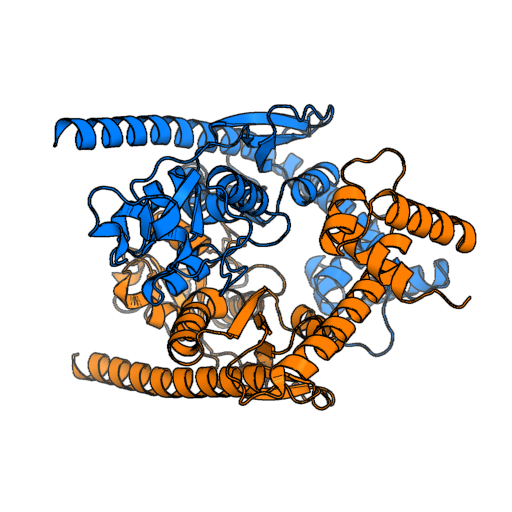O O . ASP A 1 125 ? -1.225 9.984 9.203 1 95.44 125 ASP A O 1
ATOM 932 N N . GLN A 1 126 ? -0.013 9.469 7.375 1 97.25 126 GLN A N 1
ATOM 933 C CA . GLN A 1 126 ? -0.987 8.492 6.887 1 97.25 126 GLN A CA 1
ATOM 934 C C . GLN A 1 126 ? -0.53 7.066 7.164 1 97.25 126 GLN A C 1
ATOM 936 O O . GLN A 1 126 ? 0.639 6.734 6.957 1 97.25 126 GLN A O 1
ATOM 941 N N . THR A 1 127 ? -1.443 6.273 7.668 1 95.75 127 THR A N 1
ATOM 942 C CA . THR A 1 127 ? -1.268 4.832 7.801 1 95.75 127 THR A CA 1
ATOM 943 C C . THR A 1 127 ? -2.436 4.082 7.168 1 95.75 127 THR A C 1
ATOM 945 O O . THR A 1 127 ? -3.391 4.699 6.691 1 95.75 127 THR A O 1
ATOM 948 N N . TYR A 1 128 ? -2.266 2.752 7.121 1 96.19 128 TYR A N 1
ATOM 949 C CA . TYR A 1 128 ? -3.279 1.921 6.48 1 96.19 128 TYR A CA 1
ATOM 950 C C . TYR A 1 128 ? -3.852 0.904 7.461 1 96.19 128 TYR A C 1
ATOM 952 O O . TYR A 1 128 ? -3.186 0.521 8.43 1 96.19 128 TYR A O 1
ATOM 960 N N . GLY A 1 129 ? -5.051 0.483 7.121 1 94.94 129 GLY A N 1
ATOM 961 C CA . GLY A 1 129 ? -5.691 -0.591 7.863 1 94.94 129 GLY A CA 1
ATOM 962 C C . GLY A 1 129 ? -7.137 -0.818 7.461 1 94.94 129 GLY A C 1
ATOM 963 O O . GLY A 1 129 ? -7.668 -0.101 6.613 1 94.94 129 GLY A O 1
ATOM 964 N N . TYR A 1 130 ? -7.609 -1.875 8.047 1 92.69 130 TYR A N 1
ATOM 965 C CA . TYR A 1 130 ? -9.047 -2.137 7.965 1 92.69 130 TYR A CA 1
ATOM 966 C C . TYR A 1 130 ? -9.719 -1.881 9.305 1 92.69 130 TYR A C 1
ATOM 968 O O . TYR A 1 130 ? -9.07 -1.475 10.273 1 92.69 130 TYR A O 1
ATOM 976 N N . PHE A 1 131 ? -11.008 -2.061 9.391 1 90.75 131 PHE A N 1
ATOM 977 C CA . PHE A 1 131 ? -11.805 -1.557 10.5 1 90.75 131 PHE A CA 1
ATOM 978 C C . PHE A 1 131 ? -11.211 -1.989 11.836 1 90.75 131 PHE A C 1
ATOM 980 O O . PHE A 1 131 ? -11.008 -1.163 12.727 1 90.75 131 PHE A O 1
ATOM 987 N N . SER A 1 132 ? -10.898 -3.268 11.992 1 85.69 132 SER A N 1
ATOM 988 C CA . SER A 1 132 ? -10.406 -3.773 13.266 1 85.69 132 SER A CA 1
ATOM 989 C C . SER A 1 132 ? -9.094 -3.113 13.656 1 85.69 132 SER A C 1
ATOM 991 O O . SER A 1 132 ? -8.906 -2.715 14.812 1 85.69 132 SER A O 1
ATOM 993 N N . ASP A 1 133 ? -8.203 -2.99 12.672 1 87.94 133 ASP A N 1
ATOM 994 C CA . ASP A 1 133 ? -6.918 -2.332 12.898 1 87.94 133 ASP A CA 1
ATOM 995 C C . ASP A 1 133 ? -7.113 -0.867 13.281 1 87.94 133 ASP A C 1
ATOM 997 O O . ASP A 1 133 ? -6.473 -0.375 14.211 1 87.94 133 ASP A O 1
ATOM 1001 N N . LEU A 1 134 ? -7.957 -0.23 12.586 1 93.69 134 LEU A N 1
ATOM 1002 C CA . LEU A 1 134 ? -8.141 1.21 12.727 1 93.69 134 LEU A CA 1
ATOM 1003 C C . LEU A 1 134 ? -8.867 1.54 14.031 1 93.69 134 LEU A C 1
ATOM 1005 O O . LEU A 1 134 ? -8.547 2.535 14.688 1 93.69 134 LEU A O 1
ATOM 1009 N N . ARG A 1 135 ? -9.805 0.72 14.367 1 90.06 135 ARG A N 1
ATOM 1010 C CA . ARG A 1 135 ? -10.477 0.883 15.648 1 90.06 135 ARG A CA 1
ATOM 1011 C C . ARG A 1 135 ? -9.492 0.781 16.797 1 90.06 135 ARG A C 1
ATOM 1013 O O . ARG A 1 135 ? -9.516 1.6 17.719 1 90.06 135 ARG A O 1
ATOM 1020 N N . ALA A 1 136 ? -8.68 -0.229 16.75 1 86.12 136 ALA A N 1
ATOM 1021 C CA . ALA A 1 136 ? -7.66 -0.422 17.781 1 86.12 136 ALA A CA 1
ATOM 1022 C C . ALA A 1 136 ? -6.711 0.77 17.844 1 86.12 136 ALA A C 1
ATOM 1024 O O . ALA A 1 136 ? -6.34 1.222 18.922 1 86.12 136 ALA A O 1
ATOM 1025 N N . ALA A 1 137 ? -6.332 1.298 16.703 1 89.56 137 ALA A N 1
ATOM 1026 C CA . ALA A 1 137 ? -5.414 2.434 16.641 1 89.56 137 ALA A CA 1
ATOM 1027 C C . ALA A 1 137 ? -6.055 3.691 17.219 1 89.56 137 ALA A C 1
ATOM 1029 O O . ALA A 1 137 ? -5.387 4.484 17.891 1 89.56 137 ALA A O 1
ATOM 1030 N N . LEU A 1 138 ? -7.324 3.885 16.953 1 90.81 138 LEU A N 1
ATOM 1031 C CA . LEU A 1 138 ? -8.055 5.008 17.531 1 90.81 138 LEU A CA 1
ATOM 1032 C C . LEU A 1 138 ? -8.117 4.887 19.047 1 90.81 138 LEU A C 1
ATOM 1034 O O . LEU A 1 138 ? -7.824 5.852 19.766 1 90.81 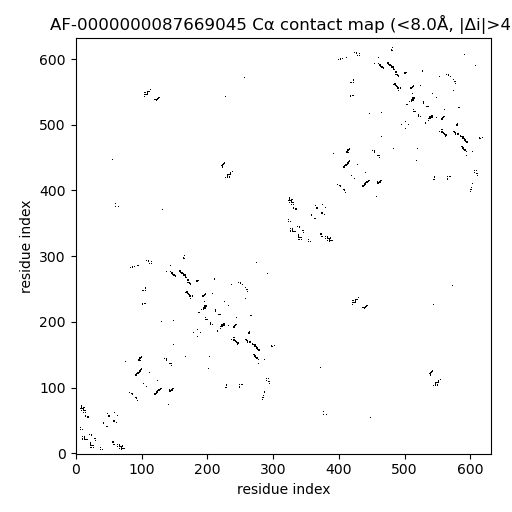138 LEU A O 1
ATOM 1038 N N . LYS A 1 139 ? -8.438 3.73 19.469 1 83.25 139 LYS A N 1
ATOM 1039 C CA . LYS A 1 139 ? -8.578 3.502 20.891 1 83.25 139 LYS A CA 1
ATOM 1040 C C . LYS A 1 139 ? -7.254 3.713 21.625 1 83.25 139 LYS A C 1
ATOM 1042 O O . LYS A 1 139 ? -7.227 4.199 22.75 1 83.25 139 LYS A O 1
ATOM 1047 N N . ALA A 1 140 ? -6.215 3.348 20.969 1 79.56 140 ALA A N 1
ATOM 1048 C CA . ALA A 1 140 ? -4.875 3.471 21.531 1 79.56 140 ALA A CA 1
ATOM 1049 C C . ALA A 1 140 ? -4.301 4.863 21.297 1 79.56 140 ALA A C 1
ATOM 1051 O O . ALA A 1 140 ? -3.137 5.125 21.609 1 79.56 140 ALA A O 1
ATOM 1052 N N . ASP A 1 141 ? -5.039 5.695 20.672 1 81.75 141 ASP A N 1
ATOM 1053 C CA . ASP A 1 141 ? -4.648 7.074 20.391 1 81.75 141 ASP A CA 1
ATOM 1054 C C . ASP A 1 141 ? -3.428 7.121 19.469 1 81.75 141 ASP A C 1
ATOM 1056 O O . ASP A 1 141 ? -2.561 7.984 19.625 1 81.75 141 ASP A O 1
ATOM 1060 N N . GLN A 1 142 ? -3.371 6.156 18.656 1 86 142 GLN A N 1
ATOM 1061 C CA . GLN A 1 142 ? -2.285 6.105 17.688 1 86 142 GLN A CA 1
ATOM 1062 C C . GLN A 1 142 ? -2.635 6.898 16.422 1 86 142 GLN A C 1
ATOM 1064 O O . GLN A 1 142 ? -1.744 7.332 15.695 1 86 142 GLN A O 1
ATOM 1069 N N . ILE A 1 143 ? -3.916 7 16.156 1 93.31 143 ILE A N 1
ATOM 1070 C CA . ILE A 1 143 ? -4.41 7.855 15.078 1 93.31 143 ILE A CA 1
ATOM 1071 C C . ILE A 1 143 ? -5.527 8.75 15.609 1 93.31 143 ILE A C 1
ATOM 1073 O O . ILE A 1 143 ? -6.152 8.445 16.625 1 93.31 143 ILE A O 1
ATOM 1077 N N . ASP A 1 144 ? -5.703 9.906 14.867 1 92.62 144 ASP A N 1
ATOM 1078 C CA . ASP A 1 144 ? -6.73 10.875 15.242 1 92.62 144 ASP A CA 1
ATOM 1079 C C . ASP A 1 144 ? -8.039 10.594 14.508 1 92.62 144 ASP A C 1
ATOM 1081 O O . ASP A 1 144 ? -9.125 10.828 15.047 1 92.62 144 ASP A O 1
ATOM 1085 N N . LEU A 1 145 ? -7.922 10.172 13.281 1 96.75 145 LEU A N 1
ATOM 1086 C CA . LEU A 1 145 ? -9.055 9.898 12.398 1 96.75 145 LEU A CA 1
ATOM 1087 C C . LEU A 1 145 ? -8.852 8.586 11.656 1 96.75 145 LEU A C 1
ATOM 1089 O O . LEU A 1 145 ? -7.727 8.234 11.289 1 96.75 145 LEU A O 1
ATOM 1093 N N . ALA A 1 146 ? -9.93 7.902 11.492 1 97.62 146 ALA A N 1
ATOM 1094 C CA . ALA A 1 146 ? -9.93 6.75 10.594 1 97.62 146 ALA A CA 1
ATOM 1095 C C . ALA A 1 146 ? -10.938 6.945 9.461 1 97.62 146 ALA A C 1
ATOM 1097 O O . ALA A 1 146 ? -12.008 7.527 9.664 1 97.62 146 ALA A O 1
ATOM 1098 N N . ILE A 1 147 ? -10.562 6.512 8.273 1 97.81 147 ILE A N 1
ATOM 1099 C CA . ILE A 1 147 ? -11.461 6.516 7.117 1 97.81 147 ILE A CA 1
ATOM 1100 C C . ILE A 1 147 ? -11.578 5.102 6.551 1 97.81 147 ILE A C 1
ATOM 1102 O O . ILE A 1 147 ? -10.633 4.59 5.945 1 97.81 147 ILE A O 1
ATOM 1106 N N . CYS A 1 148 ? -12.742 4.484 6.758 1 96.62 148 CYS A N 1
ATOM 1107 C CA . CYS A 1 148 ? -12.898 3.109 6.301 1 96.62 148 CYS A CA 1
ATOM 1108 C C . CYS A 1 148 ? -14.375 2.752 6.137 1 96.62 148 CYS A C 1
ATOM 1110 O O . CYS A 1 148 ? -15.242 3.441 6.668 1 96.62 148 CYS A O 1
ATOM 1112 N N . PRO A 1 149 ? -14.625 1.733 5.305 1 95.19 149 PRO A N 1
ATOM 1113 C CA . PRO A 1 149 ? -16 1.229 5.234 1 95.19 149 PRO A CA 1
ATOM 1114 C C . PRO A 1 149 ? -16.469 0.62 6.551 1 95.19 149 PRO A C 1
ATOM 1116 O O . PRO A 1 149 ? -15.727 -0.116 7.199 1 95.19 149 PRO A O 1
ATOM 1119 N N . ILE A 1 150 ? -17.641 0.983 6.926 1 91 150 ILE A N 1
ATOM 1120 C CA . ILE A 1 150 ? -18.219 0.443 8.148 1 91 150 ILE A CA 1
ATOM 1121 C C . ILE A 1 150 ? -19.625 -0.08 7.863 1 91 150 ILE A C 1
ATOM 1123 O O . ILE A 1 150 ? -20.359 0.491 7.043 1 91 150 ILE A O 1
ATOM 1127 N N . ASP A 1 151 ? -19.797 -1.239 8.602 1 85.94 151 ASP A N 1
ATOM 1128 C CA . ASP A 1 151 ? -21.172 -1.727 8.539 1 85.94 151 ASP A CA 1
ATOM 1129 C C . ASP A 1 151 ? -22.141 -0.757 9.227 1 85.94 151 ASP A C 1
ATOM 1131 O O . ASP A 1 151 ? -21.844 -0.257 10.312 1 85.94 151 ASP A O 1
ATOM 1135 N N . ILE A 1 152 ? -23.094 -0.382 8.625 1 70.5 152 ILE A N 1
ATOM 1136 C CA . ILE A 1 152 ? -24.047 0.618 9.078 1 70.5 152 ILE A CA 1
ATOM 1137 C C . ILE A 1 152 ? -24.594 0.222 10.453 1 70.5 152 ILE A C 1
ATOM 1139 O O . ILE A 1 152 ? -24.938 1.085 11.266 1 70.5 152 ILE A O 1
ATOM 1143 N N . LEU A 1 153 ? -24.484 -1.022 10.719 1 62.53 153 LEU A N 1
ATOM 1144 C CA . LEU A 1 153 ? -25.062 -1.483 11.977 1 62.53 153 LEU A CA 1
ATOM 1145 C C . LEU A 1 153 ? -24.047 -1.375 13.117 1 62.53 153 LEU A C 1
ATOM 1147 O O . LEU A 1 153 ? -24.406 -1.544 14.281 1 62.53 153 LEU A O 1
ATOM 1151 N N . ASP A 1 154 ? -22.812 -1.019 12.797 1 62.03 154 ASP A N 1
ATOM 1152 C CA . ASP A 1 154 ? -21.781 -1.073 13.828 1 62.03 154 ASP A CA 1
ATOM 1153 C C . ASP A 1 154 ? -21.797 0.187 14.695 1 62.03 154 ASP A C 1
ATOM 1155 O O . ASP A 1 154 ? -21.562 1.291 14.195 1 62.03 154 ASP A O 1
ATOM 1159 N N . GLU A 1 155 ? -22.594 0.123 15.812 1 57.91 155 GLU A N 1
ATOM 1160 C CA . GLU A 1 155 ? -22.656 1.258 16.734 1 57.91 155 GLU A CA 1
ATOM 1161 C C . GLU A 1 155 ? -21.719 1.045 17.922 1 57.91 155 GLU A C 1
ATOM 1163 O O . GLU A 1 155 ? -21.906 0.094 18.688 1 57.91 155 GLU A O 1
ATOM 1168 N N . GLY A 1 156 ? -20.391 1.059 17.609 1 59.75 156 GLY A N 1
ATOM 1169 C CA . GLY A 1 156 ? -19.625 1.024 18.859 1 59.75 156 GLY A CA 1
ATOM 1170 C C . GLY A 1 156 ? -19.641 2.346 19.594 1 59.75 156 GLY A C 1
ATOM 1171 O O . GLY A 1 156 ? -19.656 3.412 18.984 1 59.75 156 GLY A O 1
ATOM 1172 N N . SER A 1 157 ? -19.922 2.287 20.891 1 68.75 157 SER A N 1
ATOM 1173 C CA . SER A 1 157 ? -20.234 3.406 21.766 1 68.75 157 SER A CA 1
ATOM 1174 C C . SER A 1 157 ? -19.031 4.324 21.953 1 68.75 157 SER A C 1
ATOM 1176 O O . SER A 1 157 ? -19.203 5.516 22.234 1 68.75 157 SER A O 1
ATOM 1178 N N . ASP A 1 158 ? -17.844 3.965 21.547 1 85.19 158 ASP A N 1
ATOM 1179 C CA . ASP A 1 158 ? -16.703 4.809 21.891 1 85.19 158 ASP A CA 1
ATOM 1180 C C . ASP A 1 158 ? -16.172 5.539 20.641 1 85.19 158 ASP A C 1
ATOM 1182 O O . ASP A 1 158 ? -15.211 6.301 20.734 1 85.19 158 ASP A O 1
ATOM 1186 N N . LEU A 1 159 ? -16.828 5.32 19.594 1 89.25 159 LEU A N 1
ATOM 1187 C CA . LEU A 1 159 ? -16.406 5.965 18.359 1 89.25 159 LEU A CA 1
ATOM 1188 C C . LEU A 1 159 ? -17.562 6.742 17.734 1 89.25 159 LEU A C 1
ATOM 1190 O O . LEU A 1 159 ? -18.719 6.301 17.797 1 89.25 159 LEU A O 1
ATOM 1194 N N . GLU A 1 160 ? -17.25 7.898 17.297 1 90.69 160 GLU A N 1
ATOM 1195 C CA . GLU A 1 160 ? -18.156 8.656 16.438 1 90.69 160 GLU A CA 1
ATOM 1196 C C . GLU A 1 160 ? -17.938 8.312 14.969 1 90.69 160 GLU A C 1
ATOM 1198 O O . GLU A 1 160 ? -16.797 8.227 14.516 1 90.69 160 GLU A O 1
ATOM 1203 N N . PHE A 1 161 ? -19.031 8.094 14.352 1 90.81 161 PHE A N 1
ATOM 1204 C CA . PHE A 1 161 ? -19 7.758 12.93 1 90.81 161 PHE A CA 1
ATOM 1205 C C . PHE A 1 161 ? -19.719 8.82 12.109 1 90.81 161 PHE A C 1
ATOM 1207 O O . PHE A 1 161 ? -20.797 9.266 12.469 1 90.81 161 PHE A O 1
ATOM 1214 N N . GLN A 1 162 ? -19.094 9.219 11.016 1 92.88 162 GLN A N 1
ATOM 1215 C CA . GLN A 1 162 ? -19.734 10.109 10.039 1 92.88 162 GLN A CA 1
ATOM 1216 C C . GLN A 1 162 ? -19.641 9.531 8.633 1 92.88 162 GLN A C 1
ATOM 1218 O O . GLN A 1 162 ? -18.562 9.5 8.031 1 92.88 162 GLN A O 1
ATOM 1223 N N . GLU A 1 163 ? -20.766 9.164 8.109 1 93.44 163 GLU A N 1
ATOM 1224 C CA . GLU A 1 163 ? -20.812 8.617 6.754 1 93.44 163 GLU A CA 1
ATOM 1225 C C . GLU A 1 163 ? -20.453 9.672 5.715 1 93.44 163 GLU A C 1
ATOM 1227 O O . GLU A 1 163 ? -20.891 10.82 5.812 1 93.44 163 GLU A O 1
ATOM 1232 N N . ILE A 1 164 ? -19.672 9.227 4.715 1 95.25 164 ILE A N 1
ATOM 1233 C CA . ILE A 1 164 ? -19.297 10.227 3.721 1 95.25 164 ILE A CA 1
ATOM 1234 C C . ILE A 1 164 ? -19.594 9.695 2.32 1 95.25 164 ILE A C 1
ATOM 1236 O O . ILE A 1 164 ? -19.641 10.469 1.358 1 95.25 164 ILE A O 1
ATOM 1240 N N . LEU A 1 165 ? -19.797 8.398 2.129 1 93.5 165 LEU A N 1
ATOM 1241 C CA . LEU A 1 165 ? -20.062 7.82 0.818 1 93.5 165 LEU A CA 1
ATOM 1242 C C . LEU A 1 165 ? -20.781 6.484 0.955 1 93.5 165 LEU A C 1
ATOM 1244 O O . LEU A 1 165 ? -20.297 5.578 1.639 1 93.5 165 LEU A O 1
ATOM 1248 N N . PRO A 1 166 ? -21.938 6.332 0.303 1 91.5 166 PRO A N 1
ATOM 1249 C CA . PRO A 1 166 ? -22.562 5.008 0.312 1 91.5 166 PRO A CA 1
ATOM 1250 C C . PRO A 1 166 ? -21.719 3.953 -0.404 1 91.5 166 PRO A C 1
ATOM 1252 O O . PRO A 1 166 ? -21.047 4.266 -1.383 1 91.5 166 PRO A O 1
ATOM 1255 N N . GLY A 1 167 ? -21.828 2.732 0.097 1 92 167 GLY A N 1
ATOM 1256 C CA . GLY A 1 167 ? -21.062 1.636 -0.492 1 92 167 GLY A CA 1
ATOM 1257 C C . GLY A 1 167 ? -21.578 1.226 -1.859 1 92 167 GLY A C 1
ATOM 1258 O O . GLY A 1 167 ? -22.766 0.902 -2.012 1 92 167 GLY A O 1
ATOM 1259 N N . ARG A 1 168 ? -20.781 1.319 -2.85 1 94.38 168 ARG A N 1
ATOM 1260 C CA . ARG A 1 168 ? -21.031 0.844 -4.207 1 94.38 168 ARG A CA 1
ATOM 1261 C C . ARG A 1 168 ? -19.781 0.182 -4.793 1 94.38 168 ARG A C 1
ATOM 1263 O O . ARG A 1 168 ? -18.719 0.782 -4.82 1 94.38 168 ARG A O 1
ATOM 1270 N N . ASN A 1 169 ? -19.969 -1.072 -5.219 1 96.88 169 ASN A N 1
ATOM 1271 C CA . ASN A 1 169 ? -18.859 -1.791 -5.844 1 96.88 169 ASN A CA 1
ATOM 1272 C C . ASN A 1 169 ? -19.125 -2.033 -7.328 1 96.88 169 ASN A C 1
ATOM 1274 O O . ASN A 1 169 ? -20.266 -1.94 -7.789 1 96.88 169 ASN A O 1
ATOM 1278 N N . VAL A 1 170 ? -18.109 -2.305 -8.062 1 97.06 170 VAL A N 1
ATOM 1279 C CA . VAL A 1 170 ? -18.156 -2.721 -9.461 1 97.06 170 VAL A CA 1
ATOM 1280 C C . VAL A 1 170 ? -17.156 -3.848 -9.703 1 97.06 170 VAL A C 1
ATOM 1282 O O . VAL A 1 170 ? -16.219 -4.039 -8.914 1 97.06 170 VAL A O 1
ATOM 1285 N N . VAL A 1 171 ? -17.406 -4.609 -10.695 1 97.69 171 VAL A N 1
ATOM 1286 C CA . VAL A 1 171 ? -16.344 -5.457 -11.242 1 97.69 171 VAL A CA 1
ATOM 1287 C C . VAL A 1 171 ? -15.43 -4.625 -12.148 1 97.69 171 VAL A C 1
ATOM 1289 O O . VAL A 1 171 ? -15.906 -3.971 -13.078 1 97.69 171 VAL A O 1
ATOM 1292 N N . ALA A 1 172 ? -14.164 -4.598 -11.859 1 98.38 172 ALA A N 1
ATOM 1293 C CA . ALA A 1 172 ? -13.203 -3.795 -12.609 1 98.38 172 ALA A CA 1
ATOM 1294 C C . ALA A 1 172 ? -12.297 -4.68 -13.461 1 98.38 172 ALA A C 1
ATOM 1296 O O . ALA A 1 172 ? -12.031 -5.828 -13.102 1 98.38 172 ALA A O 1
ATOM 1297 N N . CYS A 1 173 ? -11.859 -4.148 -14.539 1 98.5 173 CYS A N 1
ATOM 1298 C CA . CYS A 1 173 ? -10.93 -4.812 -15.453 1 98.5 173 CYS A CA 1
ATOM 1299 C C . CYS A 1 173 ? -10.062 -3.797 -16.188 1 98.5 173 CYS A C 1
ATOM 1301 O O . CYS A 1 173 ? -10.289 -2.59 -16.078 1 98.5 173 CYS A O 1
ATOM 1303 N N . GLY A 1 174 ? -8.969 -4.27 -16.828 1 98.25 174 GLY A N 1
ATOM 1304 C CA . GLY A 1 174 ? -8.227 -3.393 -17.703 1 98.25 174 GLY A CA 1
ATOM 1305 C C . GLY A 1 174 ? -9.062 -2.846 -18.844 1 98.25 174 GLY A C 1
ATOM 1306 O O . GLY A 1 174 ? -10.016 -3.486 -19.281 1 98.25 174 GLY A O 1
ATOM 1307 N N . VAL A 1 175 ? -8.688 -1.724 -19.453 1 97.44 175 VAL A N 1
ATOM 1308 C CA . VAL A 1 175 ? -9.492 -1.016 -20.438 1 97.44 175 VAL A CA 1
ATOM 1309 C C . VAL A 1 175 ? -9.508 -1.794 -21.75 1 97.44 175 VAL A C 1
ATOM 1311 O O . VAL A 1 175 ? -10.344 -1.542 -22.625 1 97.44 175 VAL A O 1
ATOM 1314 N N . THR A 1 176 ? -8.617 -2.795 -21.891 1 96.56 176 THR A N 1
ATOM 1315 C CA . THR A 1 176 ? -8.562 -3.592 -23.109 1 96.56 176 THR A CA 1
ATOM 1316 C C . THR A 1 176 ? -9.148 -4.98 -22.875 1 96.56 176 THR A C 1
ATOM 1318 O O . THR A 1 176 ? -8.977 -5.883 -23.703 1 96.56 176 THR A O 1
ATOM 1321 N N . HIS A 1 177 ? -9.75 -5.191 -21.797 1 97.81 177 HIS A N 1
ATOM 1322 C CA . HIS A 1 177 ? -10.258 -6.508 -21.438 1 97.81 177 HIS A CA 1
ATOM 1323 C C . HIS A 1 177 ? -11.266 -7.008 -22.469 1 97.81 177 HIS A C 1
ATOM 1325 O O . HIS A 1 177 ? -12.156 -6.262 -22.875 1 97.81 177 HIS A O 1
ATOM 1331 N N . PRO A 1 178 ? -11.266 -8.25 -22.781 1 97.5 178 PRO A N 1
ATOM 1332 C CA . PRO A 1 178 ? -12.133 -8.805 -23.828 1 97.5 178 PRO A CA 1
ATOM 1333 C C . PRO A 1 178 ? -13.617 -8.688 -23.484 1 97.5 178 PRO A C 1
ATOM 1335 O O . PRO A 1 178 ? -14.453 -8.547 -24.375 1 97.5 178 PRO A O 1
ATOM 1338 N N . LEU A 1 179 ? -13.961 -8.695 -22.297 1 97.56 179 LEU A N 1
ATOM 1339 C CA . LEU A 1 179 ? -15.367 -8.672 -21.891 1 97.56 179 LEU A CA 1
ATOM 1340 C C . LEU A 1 179 ? -16 -7.316 -22.203 1 97.56 179 LEU A C 1
ATOM 1342 O O . LEU A 1 179 ? -17.219 -7.191 -22.219 1 97.56 179 LEU A O 1
ATOM 1346 N N . LEU A 1 180 ? -15.148 -6.312 -22.375 1 96.38 180 LEU A N 1
ATOM 1347 C CA . LEU A 1 180 ? -15.664 -4.988 -22.688 1 96.38 180 LEU A CA 1
ATOM 1348 C C . LEU A 1 180 ? -16.203 -4.938 -24.125 1 96.38 180 LEU A C 1
ATOM 1350 O O . LEU A 1 180 ? -16.938 -4.012 -24.484 1 96.38 180 LEU A O 1
ATOM 1354 N N . MET A 1 181 ? -15.852 -5.887 -24.906 1 95.06 181 MET A N 1
ATOM 1355 C CA . MET A 1 181 ? -16.312 -5.961 -26.297 1 95.06 181 MET A CA 1
ATOM 1356 C C . MET A 1 181 ? -17.688 -6.609 -26.359 1 95.06 181 MET A C 1
ATOM 1358 O O . MET A 1 181 ? -18.359 -6.535 -27.391 1 95.06 181 MET A O 1
ATOM 1362 N N . LYS A 1 182 ? -18.031 -7.25 -25.312 1 92.88 182 LYS A N 1
ATOM 1363 C CA . LYS A 1 182 ? -19.375 -7.832 -25.25 1 92.88 182 LYS A CA 1
ATOM 1364 C C . LYS A 1 182 ? -20.406 -6.785 -24.844 1 92.88 182 LYS A C 1
ATOM 1366 O O . LYS A 1 182 ? -20.203 -6.047 -23.875 1 92.88 182 LYS A O 1
ATOM 1371 N N . ARG A 1 183 ? -21.469 -6.625 -25.484 1 86.62 183 ARG A N 1
ATOM 1372 C CA . ARG A 1 183 ? -22.5 -5.621 -25.234 1 86.62 183 ARG A CA 1
ATOM 1373 C C . ARG A 1 183 ? -23.125 -5.82 -23.859 1 86.62 183 ARG A C 1
ATOM 1375 O O . ARG A 1 183 ? -23.344 -4.855 -23.125 1 86.62 183 ARG A O 1
ATOM 1382 N N . ARG A 1 184 ? -23.406 -7.176 -23.562 1 89.94 184 ARG A N 1
ATOM 1383 C CA . ARG A 1 184 ? -24.031 -7.492 -22.281 1 89.94 184 ARG A CA 1
ATOM 1384 C C . ARG A 1 184 ? -23.359 -8.695 -21.625 1 89.94 184 ARG A C 1
ATOM 1386 O O . ARG A 1 184 ? -23.859 -9.82 -21.719 1 89.94 184 ARG A O 1
ATOM 1393 N N . PRO A 1 185 ? -22.25 -8.391 -20.906 1 93.69 185 PRO A N 1
ATOM 1394 C CA . PRO A 1 185 ? -21.625 -9.516 -20.219 1 93.69 185 PRO A CA 1
ATOM 1395 C C . PRO A 1 185 ? -22.531 -10.164 -19.188 1 93.69 185 PRO A C 1
ATOM 1397 O O . PRO A 1 185 ? -23.281 -9.461 -18.5 1 93.69 185 PRO A O 1
ATOM 1400 N N . GLN A 1 186 ? -22.562 -11.469 -19.172 1 92.5 186 GLN A N 1
ATOM 1401 C CA . GLN A 1 186 ? -23.312 -12.25 -18.203 1 92.5 186 GLN A CA 1
ATOM 1402 C C . GLN A 1 186 ? -22.406 -12.742 -17.078 1 92.5 186 GLN A C 1
ATOM 1404 O O . GLN A 1 186 ? -21.203 -12.906 -17.266 1 92.5 186 GLN A O 1
ATOM 1409 N N . PRO A 1 187 ? -22.984 -13.016 -15.945 1 91.38 187 PRO A N 1
ATOM 1410 C CA . PRO A 1 187 ? -22.203 -13.508 -14.812 1 91.38 187 PRO A CA 1
ATOM 1411 C C . PRO A 1 187 ? -21.344 -14.719 -15.172 1 91.38 187 PRO A C 1
ATOM 1413 O O . PRO A 1 187 ? -20.188 -14.82 -14.727 1 91.38 187 PRO A O 1
ATOM 1416 N N . ALA A 1 188 ? -21.859 -15.578 -15.969 1 90.88 188 ALA A N 1
ATOM 1417 C CA . ALA A 1 188 ? -21.141 -16.797 -16.359 1 90.88 188 ALA A CA 1
ATOM 1418 C C . ALA A 1 188 ? -19.875 -16.453 -17.125 1 90.88 188 ALA A C 1
ATOM 1420 O O . ALA A 1 188 ? -18.875 -17.156 -17.031 1 90.88 188 ALA A O 1
ATOM 1421 N N . ASP A 1 189 ? -19.922 -15.32 -17.891 1 94.94 189 ASP A N 1
ATOM 1422 C CA . ASP A 1 189 ? -18.75 -14.891 -18.656 1 94.94 189 ASP A CA 1
ATOM 1423 C C . ASP A 1 189 ? -17.594 -14.539 -17.734 1 94.94 189 ASP A C 1
ATOM 1425 O O . ASP A 1 189 ? -16.422 -14.68 -18.125 1 94.94 189 ASP A O 1
ATOM 1429 N N . LEU A 1 190 ? -17.875 -14.047 -16.531 1 95.5 190 LEU A N 1
ATOM 1430 C CA . LEU A 1 190 ? -16.859 -13.594 -15.594 1 95.5 190 LEU A CA 1
ATOM 1431 C C . LEU A 1 190 ? -16.062 -14.766 -15.039 1 95.5 190 LEU A C 1
ATOM 1433 O O . LEU A 1 190 ? -14.891 -14.609 -14.672 1 95.5 190 LEU A O 1
ATOM 1437 N N . LEU A 1 191 ? -16.688 -15.914 -15.047 1 92.94 191 LEU A N 1
ATOM 1438 C CA . LEU A 1 191 ? -16.094 -17.094 -14.438 1 92.94 191 LEU A CA 1
ATOM 1439 C C . LEU A 1 191 ? -15.008 -17.688 -15.336 1 92.94 191 LEU A C 1
ATOM 1441 O O . LEU A 1 191 ? -14.203 -18.5 -14.883 1 92.94 191 LEU A O 1
ATOM 1445 N N . ASP A 1 192 ? -14.969 -17.219 -16.562 1 92.88 192 ASP A N 1
ATOM 1446 C CA . ASP A 1 192 ? -14.016 -17.734 -17.547 1 92.88 192 ASP A CA 1
ATOM 1447 C C . ASP A 1 192 ? -12.664 -17.031 -17.422 1 92.88 192 ASP A C 1
ATOM 1449 O O . ASP A 1 192 ? -11.68 -17.469 -18.031 1 92.88 192 ASP A O 1
ATOM 1453 N N . PHE A 1 193 ? -12.586 -16 -16.656 1 96.38 193 PHE A N 1
ATOM 1454 C CA . PHE A 1 193 ? -11.375 -15.203 -16.547 1 96.38 193 PHE A CA 1
ATOM 1455 C C . PHE A 1 193 ? -10.789 -15.305 -15.141 1 96.38 193 PHE A C 1
ATOM 1457 O O . PHE A 1 193 ? -11.508 -15.617 -14.188 1 96.38 193 PHE A O 1
ATOM 1464 N N . PRO A 1 194 ? -9.453 -15.094 -15 1 97.19 194 PRO A N 1
ATOM 1465 C CA . PRO A 1 194 ? -8.859 -15.055 -13.664 1 97.19 194 PRO A CA 1
ATOM 1466 C C . PRO A 1 194 ? -9.234 -13.797 -12.891 1 97.19 194 PRO A C 1
ATOM 1468 O O . PRO A 1 194 ? -9.641 -12.797 -13.484 1 97.19 194 PRO A O 1
ATOM 1471 N N . TRP A 1 195 ? -9.039 -13.953 -11.555 1 97.44 195 TRP A N 1
ATOM 1472 C CA . TRP A 1 195 ? -9.422 -12.867 -10.656 1 97.44 195 TRP A CA 1
ATOM 1473 C C . TRP A 1 195 ? -8.25 -12.469 -9.766 1 97.44 195 TRP A C 1
ATOM 1475 O O . TRP A 1 195 ? -7.387 -13.289 -9.453 1 97.44 195 TRP A O 1
ATOM 1485 N N . VAL A 1 196 ? -8.211 -11.172 -9.484 1 98.19 196 VAL A N 1
ATOM 1486 C CA . VAL A 1 196 ? -7.398 -10.648 -8.391 1 98.19 196 VAL A CA 1
ATOM 1487 C C . VAL A 1 196 ? -8.219 -10.609 -7.105 1 98.19 196 VAL A C 1
ATOM 1489 O O . VAL A 1 196 ? -9.266 -9.945 -7.051 1 98.19 196 VAL A O 1
ATOM 1492 N N . ALA A 1 197 ? -7.766 -11.258 -6.102 1 96.56 197 ALA A N 1
ATOM 1493 C CA . ALA A 1 197 ? -8.5 -11.273 -4.84 1 96.56 197 ALA A CA 1
ATOM 1494 C C . ALA A 1 197 ? -8.008 -10.172 -3.904 1 96.56 197 ALA A C 1
ATOM 1496 O O . ALA A 1 197 ? -6.801 -9.969 -3.756 1 96.56 197 ALA A O 1
ATOM 1497 N N . PRO A 1 198 ? -9 -9.438 -3.283 1 94.88 198 PRO A N 1
ATOM 1498 C CA . PRO A 1 198 ? -8.586 -8.562 -2.184 1 94.88 198 PRO A CA 1
ATOM 1499 C C . PRO A 1 198 ? -7.922 -9.32 -1.039 1 94.88 198 PRO A C 1
ATOM 1501 O O . PRO A 1 198 ? -8.133 -10.523 -0.888 1 94.88 198 PRO A O 1
ATOM 1504 N N . PRO A 1 199 ? -7.066 -8.633 -0.297 1 89.94 199 PRO A N 1
ATOM 1505 C CA . PRO A 1 199 ? -6.391 -9.32 0.804 1 89.94 199 PRO A CA 1
ATOM 1506 C C . PRO A 1 199 ? -7.344 -9.695 1.939 1 89.94 199 PRO A C 1
ATOM 1508 O O . PRO A 1 199 ? -8.445 -9.141 2.031 1 89.94 199 PRO A O 1
ATOM 1511 N N . PRO A 1 200 ? -6.812 -10.594 2.799 1 81.12 200 PRO A N 1
ATOM 1512 C CA . PRO A 1 200 ? -7.602 -10.914 3.99 1 81.12 200 PRO A CA 1
ATOM 1513 C C . PRO A 1 200 ? -7.887 -9.68 4.848 1 81.12 200 PRO A C 1
ATOM 1515 O O . PRO A 1 200 ? -7.023 -8.812 5 1 81.12 200 PRO A O 1
ATOM 1518 N N . GLY A 1 201 ? -9.055 -9.617 5.406 1 82.38 201 GLY A N 1
ATOM 1519 C CA . GLY A 1 201 ? -9.453 -8.5 6.246 1 82.38 201 GLY A CA 1
ATOM 1520 C C . GLY A 1 201 ? -10.172 -7.402 5.48 1 82.38 201 GLY A C 1
ATOM 1521 O O . GLY A 1 201 ? -10.875 -6.582 6.07 1 82.38 201 GLY A O 1
ATOM 1522 N N . SER A 1 202 ? -9.883 -7.402 4.188 1 91.25 202 SER A N 1
ATOM 1523 C CA . SER A 1 202 ? -10.578 -6.426 3.355 1 91.25 202 SER A CA 1
ATOM 1524 C C . SER A 1 202 ? -12.062 -6.762 3.232 1 91.25 202 SER A C 1
ATOM 1526 O O . SER A 1 202 ? -12.422 -7.902 2.928 1 91.25 202 SER A O 1
ATOM 1528 N N . PRO A 1 203 ? -12.93 -5.777 3.434 1 92.31 203 PRO A N 1
ATOM 1529 C CA . PRO A 1 203 ? -14.359 -6.043 3.207 1 92.31 203 PRO A CA 1
ATOM 1530 C C . PRO A 1 203 ? -14.664 -6.414 1.758 1 92.31 203 PRO A C 1
ATOM 1532 O O . PRO A 1 203 ? -15.648 -7.105 1.489 1 92.31 203 PRO A O 1
ATOM 1535 N N . LEU A 1 204 ? -13.812 -6.062 0.819 1 95.75 204 LEU A N 1
ATOM 1536 C CA . LEU A 1 204 ? -14.008 -6.379 -0.591 1 95.75 204 LEU A CA 1
ATOM 1537 C C . LEU A 1 204 ? -13.906 -7.883 -0.829 1 95.75 204 LEU A C 1
ATOM 1539 O O . LEU A 1 204 ? -14.477 -8.406 -1.791 1 95.75 204 LEU A O 1
ATOM 1543 N N . LEU A 1 205 ? -13.094 -8.562 0.024 1 92.81 205 LEU A N 1
ATOM 1544 C CA . LEU A 1 205 ? -13.016 -10.008 -0.119 1 92.81 205 LEU A CA 1
ATOM 1545 C C . LEU A 1 205 ? -14.359 -10.664 0.174 1 92.81 205 LEU A C 1
ATOM 1547 O O . LEU A 1 205 ? -14.789 -11.555 -0.556 1 92.81 205 LEU A O 1
ATOM 1551 N N . ALA A 1 206 ? -15.008 -10.188 1.243 1 88.69 206 ALA A N 1
ATOM 1552 C CA . ALA A 1 206 ? -16.344 -10.672 1.558 1 88.69 206 ALA A CA 1
ATOM 1553 C C . ALA A 1 206 ? -17.328 -10.312 0.447 1 88.69 206 ALA A C 1
ATOM 1555 O O . ALA A 1 206 ? -18.203 -11.117 0.095 1 88.69 206 ALA A O 1
ATOM 1556 N N . ASP A 1 207 ? -17.188 -9.148 -0.084 1 93.81 207 ASP A N 1
ATOM 1557 C CA . ASP A 1 207 ? -18.047 -8.703 -1.171 1 93.81 207 ASP A CA 1
ATOM 1558 C C . ASP A 1 207 ? -17.859 -9.578 -2.41 1 93.81 207 ASP A C 1
ATOM 1560 O O . ASP A 1 207 ? -18.828 -9.898 -3.104 1 93.81 207 ASP A O 1
ATOM 1564 N N . LEU A 1 208 ? -16.609 -9.914 -2.725 1 94.06 208 LEU A N 1
ATOM 1565 C CA . LEU A 1 208 ? -16.312 -10.773 -3.861 1 94.06 208 LEU A CA 1
ATOM 1566 C C . LEU A 1 208 ? -16.984 -12.141 -3.701 1 94.06 208 LEU A C 1
ATOM 1568 O O . LEU A 1 208 ? -17.594 -12.648 -4.641 1 94.06 208 LEU A O 1
ATOM 1572 N N . ARG A 1 209 ? -16.906 -12.68 -2.525 1 90.38 209 ARG A N 1
ATOM 1573 C CA . ARG A 1 209 ? -17.516 -13.977 -2.252 1 90.38 209 ARG A CA 1
ATOM 1574 C C . ARG A 1 209 ? -19.031 -13.914 -2.381 1 90.38 209 ARG A C 1
ATOM 1576 O O . ARG A 1 209 ? -19.641 -14.789 -2.99 1 90.38 209 ARG A O 1
ATOM 1583 N N . SER A 1 210 ? -19.625 -12.883 -1.8 1 90.88 210 SER A N 1
ATOM 1584 C CA . SER A 1 210 ? -21.062 -12.688 -1.879 1 90.88 210 SER A CA 1
ATOM 1585 C C . SER A 1 210 ? -21.516 -12.531 -3.324 1 90.88 210 SER A C 1
ATOM 1587 O O . SER A 1 210 ? -22.578 -13.055 -3.707 1 90.88 210 SER A O 1
ATOM 1589 N N . MET A 1 211 ? -20.734 -11.844 -4.074 1 92.62 211 MET A N 1
ATOM 1590 C CA . MET A 1 211 ? -21.047 -11.648 -5.488 1 92.62 211 MET A CA 1
ATOM 1591 C C . MET A 1 211 ? -21.047 -12.977 -6.234 1 92.62 211 MET A C 1
ATOM 1593 O O . MET A 1 211 ? -21.953 -13.258 -7.012 1 92.62 211 MET A O 1
ATOM 1597 N N . LEU A 1 212 ? -20.062 -13.789 -5.945 1 89.81 212 LEU A N 1
ATOM 1598 C CA . LEU A 1 212 ? -19.969 -15.086 -6.598 1 89.81 212 LEU A CA 1
ATOM 1599 C C . LEU A 1 212 ? -21.172 -15.961 -6.266 1 89.81 212 LEU A C 1
ATOM 1601 O O . LEU A 1 212 ? -21.734 -16.609 -7.148 1 89.81 212 LEU A O 1
ATOM 1605 N N . LEU A 1 213 ? -21.562 -15.914 -5.062 1 88.31 213 LEU A N 1
ATOM 1606 C CA . LEU A 1 213 ? -22.719 -16.672 -4.629 1 88.31 213 LEU A CA 1
ATOM 1607 C C . LEU A 1 213 ? -23.984 -16.219 -5.352 1 88.31 213 LEU A C 1
ATOM 1609 O O . LEU A 1 213 ? -24.812 -17.031 -5.73 1 88.31 213 LEU A O 1
ATOM 1613 N N . SER A 1 214 ? -24.062 -14.961 -5.539 1 88.62 214 SER A N 1
ATOM 1614 C CA . SER A 1 214 ? -25.234 -14.398 -6.211 1 88.62 214 SER A CA 1
ATOM 1615 C C . SER A 1 214 ? -25.281 -14.828 -7.676 1 88.62 214 SER A C 1
ATOM 1617 O O . SER A 1 214 ? -26.344 -14.812 -8.297 1 88.62 214 SER A O 1
ATOM 1619 N N . PHE A 1 215 ? -24.094 -15.18 -8.242 1 87.62 215 PHE A N 1
ATOM 1620 C CA . PHE A 1 215 ? -24 -15.672 -9.609 1 87.62 215 PHE A CA 1
ATOM 1621 C C . PHE A 1 215 ? -24.234 -17.172 -9.664 1 87.62 215 PHE A C 1
ATOM 1623 O O . PHE A 1 215 ? -24.312 -17.766 -10.742 1 87.62 215 PHE A O 1
ATOM 1630 N N . GLY A 1 216 ? -24.391 -17.797 -8.523 1 87.38 216 GLY A N 1
ATOM 1631 C CA . GLY A 1 216 ? -24.531 -19.25 -8.461 1 87.38 216 GLY A CA 1
ATOM 1632 C C . GLY A 1 216 ? -23.203 -19.984 -8.555 1 87.38 216 GLY A C 1
ATOM 1633 O O . GLY A 1 216 ? -23.172 -21.188 -8.852 1 87.38 216 GLY A O 1
ATOM 1634 N N . ALA A 1 217 ? -22.203 -19.25 -8.438 1 86.69 217 ALA A N 1
ATOM 1635 C CA . ALA A 1 217 ? -20.875 -19.828 -8.508 1 86.69 217 ALA A CA 1
ATOM 1636 C C . ALA A 1 217 ? -20.266 -19.969 -7.117 1 86.69 217 ALA A C 1
ATOM 1638 O O . ALA A 1 217 ? -20.594 -19.203 -6.207 1 86.69 217 ALA A O 1
ATOM 1639 N N . THR A 1 218 ? -19.422 -21.062 -7 1 80.75 218 THR A N 1
ATOM 1640 C CA . THR A 1 218 ? -18.797 -21.25 -5.699 1 80.75 218 THR A CA 1
ATOM 1641 C C . THR A 1 218 ? -17.281 -21.078 -5.797 1 80.75 218 THR A C 1
ATOM 1643 O O . THR A 1 218 ? -16.594 -20.953 -4.777 1 80.75 218 THR A O 1
ATOM 1646 N N . GLU A 1 219 ? -16.891 -21.062 -6.992 1 85.31 219 GLU A N 1
ATOM 1647 C CA . GLU A 1 219 ? -15.438 -20.953 -7.145 1 85.31 219 GLU A CA 1
ATOM 1648 C C . GLU A 1 219 ? -15.07 -20.047 -8.312 1 85.31 219 GLU A C 1
ATOM 1650 O O . GLU A 1 219 ? -15.82 -19.938 -9.281 1 85.31 219 GLU A O 1
ATOM 1655 N N . ILE A 1 220 ? -14.016 -19.297 -8.094 1 86.38 220 ILE A N 1
ATOM 1656 C CA . ILE A 1 220 ? -13.391 -18.516 -9.164 1 86.38 220 ILE A CA 1
ATOM 1657 C C . ILE A 1 220 ? -11.883 -18.781 -9.18 1 86.38 220 ILE A C 1
ATOM 1659 O O . ILE A 1 220 ? -11.32 -19.234 -8.18 1 86.38 220 ILE A O 1
ATOM 1663 N N . LYS A 1 221 ? -11.328 -18.562 -10.281 1 91.5 221 LYS A N 1
ATOM 1664 C CA . LYS A 1 221 ? -9.891 -18.75 -10.414 1 91.5 221 LYS A CA 1
ATOM 1665 C C . LYS A 1 221 ? -9.133 -17.516 -9.922 1 91.5 221 LYS A C 1
ATOM 1667 O O . LYS A 1 221 ? -9.023 -16.516 -10.648 1 91.5 221 LYS A O 1
ATOM 1672 N N . ILE A 1 222 ? -8.586 -17.641 -8.711 1 93.75 222 ILE A N 1
ATOM 1673 C CA . ILE A 1 222 ? -7.734 -16.578 -8.188 1 93.75 222 ILE A CA 1
ATOM 1674 C C . ILE A 1 222 ? -6.289 -16.812 -8.617 1 93.75 222 ILE A C 1
ATOM 1676 O O . ILE A 1 222 ? -5.688 -17.828 -8.281 1 93.75 222 ILE A O 1
ATOM 1680 N N . ARG A 1 223 ? -5.762 -15.828 -9.344 1 96 223 ARG A N 1
ATOM 1681 C CA . ARG A 1 223 ? -4.391 -15.961 -9.828 1 96 223 ARG A CA 1
ATOM 1682 C C . ARG A 1 223 ? -3.453 -15.023 -9.062 1 96 223 ARG A C 1
ATOM 1684 O O . ARG A 1 223 ? -2.248 -15.273 -8.984 1 96 223 ARG A O 1
ATOM 1691 N N . TYR A 1 224 ? -3.965 -13.992 -8.602 1 97.25 224 TYR A N 1
ATOM 1692 C CA . TYR A 1 224 ? -3.197 -12.969 -7.906 1 97.25 224 TYR A CA 1
ATOM 1693 C C . TYR A 1 224 ? -3.957 -12.453 -6.688 1 97.25 224 TYR A C 1
ATOM 1695 O O . TYR A 1 224 ? -5.16 -12.188 -6.762 1 97.25 224 TYR A O 1
ATOM 1703 N N . SER A 1 225 ? -3.309 -12.398 -5.527 1 95.25 225 SER A N 1
ATOM 1704 C CA . SER A 1 225 ? -3.938 -11.867 -4.32 1 95.25 225 SER A CA 1
ATOM 1705 C C . SER A 1 225 ? -3.035 -10.859 -3.625 1 95.25 225 SER A C 1
ATOM 1707 O O . SER A 1 225 ? -1.81 -10.977 -3.674 1 95.25 225 SER A O 1
ATOM 1709 N N . GLY A 1 226 ? -3.791 -9.961 -3.047 1 90.25 226 GLY A N 1
ATOM 1710 C CA . GLY A 1 226 ? -3.1 -8.898 -2.34 1 90.25 226 GLY A CA 1
ATOM 1711 C C . GLY A 1 226 ? -2.746 -7.719 -3.23 1 90.25 226 GLY A C 1
ATOM 1712 O O . GLY A 1 226 ? -3.523 -7.348 -4.113 1 90.25 226 GLY A O 1
ATOM 1713 N N . GLY A 1 227 ? -1.736 -6.969 -2.881 1 88.25 227 GLY A N 1
ATOM 1714 C CA . GLY A 1 227 ? -1.259 -5.832 -3.65 1 88.25 227 GLY A CA 1
ATOM 1715 C C . GLY A 1 227 ? -1.954 -4.535 -3.291 1 88.25 227 GLY A C 1
ATOM 1716 O O . GLY A 1 227 ? -3.125 -4.539 -2.906 1 88.25 227 GLY A O 1
ATOM 1717 N N . SER A 1 228 ? -1.264 -3.482 -3.391 1 96.12 228 SER A N 1
ATOM 1718 C CA . SER A 1 228 ? -1.825 -2.137 -3.318 1 96.12 228 SER A CA 1
ATOM 1719 C C . SER A 1 228 ? -2.689 -1.834 -4.539 1 96.12 228 SER A C 1
ATOM 1721 O O . SER A 1 228 ? -2.746 -2.629 -5.48 1 96.12 228 SER A O 1
ATOM 1723 N N . LEU A 1 229 ? -3.41 -0.724 -4.508 1 98.31 229 LEU A N 1
ATOM 1724 C CA . LEU A 1 229 ? -4.211 -0.319 -5.656 1 98.31 229 LEU A CA 1
ATOM 1725 C C . LEU A 1 229 ? -3.357 -0.241 -6.914 1 98.31 229 LEU A C 1
ATOM 1727 O O . LEU A 1 229 ? -3.748 -0.753 -7.969 1 98.31 229 LEU A O 1
ATOM 1731 N N . LEU A 1 230 ? -2.191 0.317 -6.789 1 98.38 230 LEU A N 1
ATOM 1732 C CA . LEU A 1 230 ? -1.337 0.452 -7.961 1 98.38 230 LEU A CA 1
ATOM 1733 C C . LEU A 1 230 ? -0.842 -0.912 -8.438 1 98.38 230 LEU A C 1
ATOM 1735 O O . LEU A 1 230 ? -0.718 -1.149 -9.641 1 98.38 230 LEU A O 1
ATOM 1739 N N . SER A 1 231 ? -0.512 -1.837 -7.508 1 98.06 231 SER A N 1
ATOM 1740 C CA . SER A 1 231 ? -0.128 -3.188 -7.906 1 98.06 231 SER A CA 1
ATOM 1741 C C . SER A 1 231 ? -1.233 -3.861 -8.711 1 98.06 231 SER A C 1
ATOM 1743 O O . SER A 1 231 ? -0.97 -4.461 -9.758 1 98.06 231 SER A O 1
ATOM 1745 N N . VAL A 1 232 ? -2.438 -3.725 -8.227 1 98.38 232 VAL A N 1
ATOM 1746 C CA . VAL A 1 232 ? -3.572 -4.355 -8.891 1 98.38 232 VAL A CA 1
ATOM 1747 C C . VAL A 1 232 ? -3.764 -3.746 -10.281 1 98.38 232 VAL A C 1
ATOM 1749 O O . VAL A 1 232 ? -3.988 -4.469 -11.25 1 98.38 232 VAL A O 1
ATOM 1752 N N . ILE A 1 233 ? -3.648 -2.432 -10.367 1 98.31 233 ILE A N 1
ATOM 1753 C CA . ILE A 1 233 ? -3.785 -1.739 -11.641 1 98.31 233 ILE A CA 1
ATOM 1754 C C . ILE A 1 233 ? -2.701 -2.217 -12.602 1 98.31 233 ILE A C 1
ATOM 1756 O O . ILE A 1 233 ? -2.996 -2.592 -13.742 1 98.31 233 ILE A O 1
ATOM 1760 N N . ASN A 1 234 ? -1.465 -2.232 -12.148 1 98.06 234 ASN A N 1
ATOM 1761 C CA . ASN A 1 234 ? -0.356 -2.619 -13.016 1 98.06 234 ASN A CA 1
ATOM 1762 C C . ASN A 1 234 ? -0.444 -4.09 -13.414 1 98.06 234 ASN A C 1
ATOM 1764 O O . ASN A 1 234 ? -0.056 -4.457 -14.531 1 98.06 234 ASN A O 1
ATOM 1768 N N . TYR A 1 235 ? -0.917 -4.922 -12.539 1 98.31 235 TYR A N 1
ATOM 1769 C CA . TYR A 1 235 ? -1.182 -6.316 -12.875 1 98.31 235 TYR A CA 1
ATOM 1770 C C . TYR A 1 235 ? -2.209 -6.422 -14 1 98.31 235 TYR A C 1
ATOM 1772 O O . TYR A 1 235 ? -2 -7.145 -14.977 1 98.31 235 TYR A O 1
ATOM 1780 N N . MET A 1 236 ? -3.266 -5.625 -13.906 1 97.88 236 MET A N 1
ATOM 1781 C CA . MET A 1 236 ? -4.406 -5.746 -14.812 1 97.88 236 MET A CA 1
ATOM 1782 C C . MET A 1 236 ? -4.113 -5.074 -16.141 1 97.88 236 MET A C 1
ATOM 1784 O O . MET A 1 236 ? -4.836 -5.281 -17.125 1 97.88 236 MET A O 1
ATOM 1788 N N . LYS A 1 237 ? -3.068 -4.234 -16.188 1 96.38 237 LYS A N 1
ATOM 1789 C CA . LYS A 1 237 ? -2.621 -3.703 -17.469 1 96.38 237 LYS A CA 1
ATOM 1790 C C . LYS A 1 237 ? -2.117 -4.816 -18.391 1 96.38 237 LYS A C 1
ATOM 1792 O O . LYS A 1 237 ? -2.172 -4.695 -19.609 1 96.38 237 LYS A O 1
ATOM 1797 N N . THR A 1 238 ? -1.643 -5.887 -17.766 1 95.06 238 THR A N 1
ATOM 1798 C CA . THR A 1 238 ? -0.989 -6.949 -18.516 1 95.06 238 THR A CA 1
ATOM 1799 C C . THR A 1 238 ? -1.857 -8.203 -18.547 1 95.06 238 THR A C 1
ATOM 1801 O O . THR A 1 238 ? -1.851 -8.953 -19.531 1 95.06 238 THR A O 1
ATOM 1804 N N . ALA A 1 239 ? -2.619 -8.414 -17.484 1 97.31 239 ALA A N 1
ATOM 1805 C CA . ALA A 1 239 ? -3.439 -9.617 -17.375 1 97.31 239 ALA A CA 1
ATOM 1806 C C . ALA A 1 239 ? -4.902 -9.312 -17.672 1 97.31 239 ALA A C 1
ATOM 1808 O O . ALA A 1 239 ? -5.434 -8.289 -17.25 1 97.31 239 ALA A O 1
ATOM 1809 N N . ASN A 1 240 ? -5.555 -10.211 -18.422 1 97.25 240 ASN A N 1
ATOM 1810 C CA . ASN A 1 240 ? -7.004 -10.141 -18.578 1 97.25 240 ASN A CA 1
ATOM 1811 C C . ASN A 1 240 ? -7.727 -10.68 -17.344 1 97.25 240 ASN A C 1
ATOM 1813 O O . ASN A 1 240 ? -8.43 -11.688 -17.422 1 97.25 240 ASN A O 1
ATOM 1817 N N . ALA A 1 241 ? -7.566 -9.977 -16.266 1 98.31 241 ALA A N 1
ATOM 1818 C CA . ALA A 1 241 ? -8.125 -10.391 -14.984 1 98.31 241 ALA A CA 1
ATOM 1819 C C . ALA A 1 241 ? -9.227 -9.438 -14.531 1 98.31 241 ALA A C 1
ATOM 1821 O O . ALA A 1 241 ? -9.359 -8.336 -15.062 1 98.31 241 ALA A O 1
ATOM 1822 N N . LEU A 1 242 ? -10.047 -9.969 -13.633 1 98.31 242 LEU A N 1
ATOM 1823 C CA . LEU A 1 242 ? -11.117 -9.203 -13.016 1 98.31 242 LEU A CA 1
ATOM 1824 C C . LEU A 1 242 ? -10.875 -9.016 -11.523 1 98.31 242 LEU A C 1
ATOM 1826 O O . LEU A 1 242 ? -10.133 -9.789 -10.914 1 98.31 242 LEU A O 1
ATOM 1830 N N . THR A 1 243 ? -11.422 -7.973 -10.984 1 98.25 243 THR A N 1
ATOM 1831 C CA . THR A 1 243 ? -11.43 -7.766 -9.539 1 98.25 243 THR A CA 1
ATOM 1832 C C . THR A 1 243 ? -12.672 -6.98 -9.117 1 98.25 243 THR A C 1
ATOM 1834 O O . THR A 1 243 ? -13.445 -6.527 -9.961 1 98.25 243 THR A O 1
ATOM 1837 N N . ILE A 1 244 ? -12.969 -6.949 -7.805 1 97.44 244 ILE A N 1
ATOM 1838 C CA . ILE A 1 244 ? -14.023 -6.105 -7.246 1 97.44 244 ILE A CA 1
ATOM 1839 C C . ILE A 1 244 ? -13.406 -4.855 -6.625 1 97.44 244 ILE A C 1
ATOM 1841 O O . ILE A 1 244 ? -12.383 -4.934 -5.941 1 97.44 244 ILE A O 1
ATOM 1845 N N . MET A 1 245 ? -13.953 -3.648 -6.957 1 97.75 245 MET A N 1
ATOM 1846 C CA . MET A 1 245 ? -13.484 -2.363 -6.449 1 97.75 245 MET A CA 1
ATOM 1847 C C . MET A 1 245 ? -14.656 -1.443 -6.125 1 97.75 245 MET A C 1
ATOM 1849 O O . MET A 1 245 ? -15.727 -1.567 -6.719 1 97.75 245 MET A O 1
ATOM 1853 N N . PRO A 1 246 ? -14.383 -0.476 -5.16 1 97.44 246 PRO A N 1
ATOM 1854 C CA . PRO A 1 246 ? -15.383 0.587 -5.039 1 97.44 246 PRO A CA 1
ATOM 1855 C C . PRO A 1 246 ? -15.547 1.388 -6.332 1 97.44 246 PRO A C 1
ATOM 1857 O O . PRO A 1 246 ? -14.555 1.734 -6.977 1 97.44 246 PRO A O 1
ATOM 1860 N N . HIS A 1 247 ? -16.781 1.661 -6.668 1 96.75 247 HIS A N 1
ATOM 1861 C CA . HIS A 1 247 ? -17.094 2.42 -7.875 1 96.75 247 HIS A CA 1
ATOM 1862 C C . HIS A 1 247 ? -16.344 3.75 -7.895 1 96.75 247 HIS A C 1
ATOM 1864 O O . HIS A 1 247 ? -15.789 4.145 -8.93 1 96.75 247 HIS A O 1
ATOM 1870 N N . THR A 1 248 ? -16.344 4.43 -6.781 1 96.69 248 THR A N 1
ATOM 1871 C CA . THR A 1 248 ? -15.742 5.762 -6.68 1 96.69 248 THR A CA 1
ATOM 1872 C C . THR A 1 248 ? -14.242 5.703 -6.953 1 96.69 248 THR A C 1
ATOM 1874 O O . THR A 1 248 ? -13.672 6.645 -7.512 1 96.69 248 THR A O 1
ATOM 1877 N N . VAL A 1 249 ? -13.578 4.617 -6.57 1 97.88 249 VAL A N 1
ATOM 1878 C CA . VAL A 1 249 ? -12.156 4.434 -6.82 1 97.88 249 VAL A CA 1
ATOM 1879 C C . VAL A 1 249 ? -11.898 4.312 -8.32 1 97.88 249 VAL A C 1
ATOM 1881 O O . VAL A 1 249 ? -11.039 5 -8.867 1 97.88 249 VAL A O 1
ATOM 1884 N N . VAL A 1 250 ? -12.711 3.49 -8.992 1 97.81 250 VAL A N 1
ATOM 1885 C CA . VAL A 1 250 ? -12.57 3.318 -10.438 1 97.81 250 VAL A CA 1
ATOM 1886 C C . VAL A 1 250 ? -12.852 4.641 -11.148 1 97.81 250 VAL A C 1
ATOM 1888 O O . VAL A 1 250 ? -12.117 5.039 -12.055 1 97.81 250 VAL A O 1
ATOM 1891 N N . PHE A 1 251 ? -13.875 5.344 -10.68 1 96.69 251 PHE A N 1
ATOM 1892 C CA . PHE A 1 251 ? -14.258 6.621 -11.266 1 96.69 251 PHE A CA 1
ATOM 1893 C C . PHE A 1 251 ? -13.141 7.645 -11.125 1 96.69 251 PHE A C 1
ATOM 1895 O O . PHE A 1 251 ? -12.859 8.391 -12.062 1 96.69 251 PHE A O 1
ATOM 1902 N N . SER A 1 252 ? -12.539 7.656 -9.969 1 96.06 252 SER A N 1
ATOM 1903 C CA . SER A 1 252 ? -11.508 8.656 -9.695 1 96.06 252 SER A CA 1
ATOM 1904 C C . SER A 1 252 ? -10.281 8.43 -10.57 1 96.06 252 SER A C 1
ATOM 1906 O O . SER A 1 252 ? -9.484 9.344 -10.781 1 96.06 252 SER A O 1
ATOM 1908 N N . LEU A 1 253 ? -10.117 7.238 -11.078 1 96.31 253 LEU A N 1
ATOM 1909 C CA . LEU A 1 253 ? -8.945 6.887 -11.875 1 96.31 253 LEU A CA 1
ATOM 1910 C C . LEU A 1 253 ? -9.289 6.875 -13.359 1 96.31 253 LEU A C 1
ATOM 1912 O O . LEU A 1 253 ? -8.484 6.434 -14.18 1 96.31 253 LEU A O 1
ATOM 1916 N N . ARG A 1 254 ? -10.391 7.379 -13.742 1 94.56 254 ARG A N 1
ATOM 1917 C CA . ARG A 1 254 ? -10.914 7.242 -15.094 1 94.56 254 ARG A CA 1
ATOM 1918 C C . ARG A 1 254 ? -9.992 7.902 -16.109 1 94.56 254 ARG A C 1
ATOM 1920 O O . ARG A 1 254 ? -9.867 7.426 -17.25 1 94.56 254 ARG A O 1
ATOM 1927 N N . ASN A 1 255 ? -9.32 8.938 -15.758 1 93 255 ASN A N 1
ATOM 1928 C CA . ASN A 1 255 ? -8.477 9.68 -16.688 1 93 255 ASN A CA 1
ATOM 1929 C C . ASN A 1 255 ? -7.145 8.984 -16.922 1 93 255 ASN A C 1
ATOM 1931 O O . ASN A 1 255 ? -6.426 9.312 -17.875 1 93 255 ASN A O 1
ATOM 1935 N N . GLU A 1 256 ? -6.777 8.047 -16.031 1 93.81 256 GLU A N 1
ATOM 1936 C CA . GLU A 1 256 ? -5.547 7.285 -16.219 1 93.81 256 GLU A CA 1
ATOM 1937 C C . GLU A 1 256 ? -5.695 6.242 -17.312 1 93.81 256 GLU A C 1
ATOM 1939 O O . GLU A 1 256 ? -4.699 5.727 -17.828 1 93.81 256 GLU A O 1
ATOM 1944 N N . LYS A 1 257 ? -6.922 5.812 -17.656 1 94.75 257 LYS A N 1
ATOM 1945 C CA . LYS A 1 257 ? -7.27 4.914 -18.75 1 94.75 257 LYS A CA 1
ATOM 1946 C C . LYS A 1 257 ? -6.551 3.574 -18.609 1 94.75 257 LYS A C 1
ATOM 1948 O O . LYS A 1 257 ? -6.035 3.033 -19.594 1 94.75 257 LYS A O 1
ATOM 1953 N N . ALA A 1 258 ? -6.434 3.152 -17.391 1 96.5 258 ALA A N 1
ATOM 1954 C CA . ALA A 1 258 ? -5.805 1.858 -17.141 1 96.5 258 ALA A CA 1
ATOM 1955 C C . ALA A 1 258 ? -6.852 0.795 -16.812 1 96.5 258 ALA A C 1
ATOM 1957 O O . ALA A 1 258 ? -6.773 -0.333 -17.312 1 96.5 258 ALA A O 1
ATOM 1958 N N . ILE A 1 259 ? -7.871 1.188 -15.953 1 98 259 ILE A N 1
ATOM 1959 C CA . ILE A 1 259 ? -8.922 0.256 -15.57 1 98 259 ILE A CA 1
ATOM 1960 C C . ILE A 1 259 ? -10.289 0.906 -15.773 1 98 259 ILE A C 1
ATOM 1962 O O . ILE A 1 259 ? -10.398 2.131 -15.875 1 98 259 ILE A O 1
ATOM 1966 N N . THR A 1 260 ? -11.289 0.084 -15.836 1 97.69 260 THR A N 1
ATOM 1967 C CA . THR A 1 260 ? -12.664 0.548 -15.992 1 97.69 260 THR A CA 1
ATOM 1968 C C . THR A 1 260 ? -13.648 -0.44 -15.367 1 97.69 260 THR A C 1
ATOM 1970 O O . THR A 1 260 ? -13.273 -1.561 -15.023 1 97.69 260 THR A O 1
ATOM 1973 N N . ALA A 1 261 ? -14.867 0.046 -15.109 1 97 261 ALA A N 1
ATOM 1974 C CA . ALA A 1 261 ? -15.938 -0.808 -14.602 1 97 261 ALA A CA 1
ATOM 1975 C C . ALA A 1 261 ? -16.578 -1.614 -15.734 1 97 261 ALA A C 1
ATOM 1977 O O . ALA A 1 261 ? -16.891 -1.069 -16.797 1 97 261 ALA A O 1
ATOM 1978 N N . LEU A 1 262 ? -16.641 -2.889 -15.492 1 96.5 262 LEU A N 1
ATOM 1979 C CA . LEU A 1 262 ? -17.438 -3.703 -16.406 1 96.5 262 LEU A CA 1
ATOM 1980 C C . LEU A 1 262 ? -18.922 -3.352 -16.281 1 96.5 262 LEU A C 1
ATOM 1982 O O . LEU A 1 262 ? -19.422 -3.129 -15.188 1 96.5 262 LEU A O 1
ATOM 1986 N N . PRO A 1 263 ? -19.609 -3.283 -17.453 1 93.44 263 PRO A N 1
ATOM 1987 C CA . PRO A 1 263 ? -21.031 -2.953 -17.391 1 93.44 263 PRO A CA 1
ATOM 1988 C C . PRO A 1 263 ? -21.891 -4.133 -16.953 1 93.44 263 PRO A C 1
ATOM 1990 O O . PRO A 1 263 ? -22.688 -4.656 -17.734 1 93.44 263 PRO A O 1
ATOM 1993 N N . ILE A 1 264 ? -21.781 -4.5 -15.734 1 93 264 ILE A N 1
ATOM 1994 C CA . ILE A 1 264 ? -22.547 -5.574 -15.125 1 93 264 ILE A CA 1
ATOM 1995 C C . ILE A 1 264 ? -23.094 -5.121 -13.766 1 93 264 ILE A C 1
ATOM 1997 O O . ILE A 1 264 ? -22.406 -4.422 -13.023 1 93 264 ILE A O 1
ATOM 2001 N N . ASN A 1 265 ? -24.281 -5.492 -13.531 1 88.94 265 ASN A N 1
ATOM 2002 C CA . ASN A 1 265 ? -24.906 -5.129 -12.258 1 88.94 265 ASN A CA 1
ATOM 2003 C C . ASN A 1 265 ? -24.562 -6.141 -11.164 1 88.94 265 ASN A C 1
ATOM 2005 O O . ASN A 1 265 ? -24.719 -7.348 -11.359 1 88.94 265 ASN A O 1
ATOM 2009 N N . ILE A 1 266 ? -24.047 -5.605 -10.109 1 90.88 266 ILE A N 1
ATOM 2010 C CA . ILE A 1 266 ? -23.812 -6.465 -8.953 1 90.88 266 ILE A CA 1
ATOM 2011 C C . ILE A 1 266 ? -24.469 -5.852 -7.715 1 90.88 266 ILE A C 1
ATOM 2013 O O . ILE A 1 266 ? -24.766 -4.656 -7.691 1 90.88 266 ILE A O 1
ATOM 2017 N N . ALA A 1 267 ? -24.703 -6.719 -6.715 1 88.75 267 ALA A N 1
ATOM 2018 C CA . ALA A 1 267 ? -25.266 -6.234 -5.461 1 88.75 267 ALA A CA 1
ATOM 2019 C C . ALA A 1 267 ? -24.266 -5.355 -4.715 1 88.75 267 ALA A C 1
ATOM 2021 O O . ALA A 1 267 ? -23.062 -5.629 -4.711 1 88.75 267 ALA A O 1
ATOM 2022 N N . HIS A 1 268 ? -24.828 -4.305 -4.117 1 89.88 268 HIS A N 1
ATOM 2023 C CA . HIS A 1 268 ? -24 -3.428 -3.297 1 89.88 268 HIS A CA 1
ATOM 2024 C C . HIS A 1 268 ? -24.031 -3.85 -1.832 1 89.88 268 HIS A C 1
ATOM 2026 O O . HIS A 1 268 ? -25.047 -4.371 -1.358 1 89.88 268 HIS A O 1
ATOM 2032 N N . PRO A 1 269 ? -22.891 -3.623 -1.189 1 88.62 269 PRO A N 1
ATOM 2033 C CA . PRO A 1 269 ? -22.859 -3.988 0.228 1 88.62 269 PRO A CA 1
ATOM 2034 C C . PRO A 1 269 ? -23.656 -3.021 1.105 1 88.62 269 PRO A C 1
ATOM 2036 O O . PRO A 1 269 ? -23.891 -1.876 0.712 1 88.62 269 PRO A O 1
ATOM 2039 N N . GLU A 1 270 ? -24.062 -3.545 2.262 1 88.06 270 GLU A N 1
ATOM 2040 C CA . GLU A 1 270 ? -24.672 -2.697 3.279 1 88.06 270 GLU A CA 1
ATOM 2041 C C . GLU A 1 270 ? -23.625 -2.043 4.164 1 88.06 270 GLU A C 1
ATOM 2043 O O . GLU A 1 270 ? -23.609 -2.252 5.379 1 88.06 270 GLU A O 1
ATOM 2048 N N . ARG A 1 271 ? -22.797 -1.33 3.562 1 91.88 271 ARG A 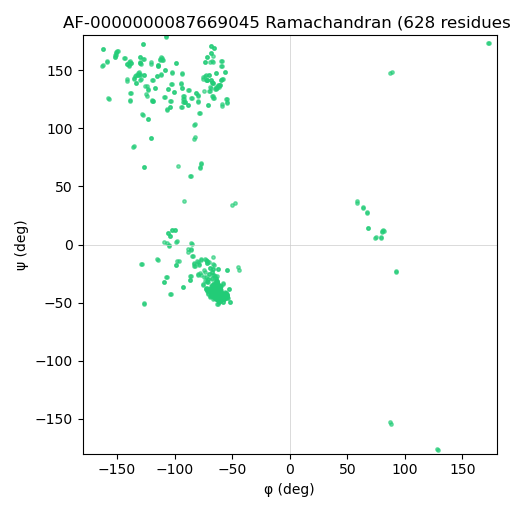N 1
ATOM 2049 C CA . ARG A 1 271 ? -21.734 -0.58 4.223 1 91.88 271 ARG A CA 1
ATOM 2050 C C . ARG A 1 271 ? -21.578 0.807 3.609 1 91.88 271 ARG A C 1
ATOM 2052 O O . ARG A 1 271 ? -22.062 1.057 2.498 1 91.88 271 ARG A O 1
ATOM 2059 N N . ALA A 1 272 ? -21.016 1.676 4.367 1 93.56 272 ALA A N 1
ATOM 2060 C CA . ALA A 1 272 ? -20.688 3.02 3.896 1 93.56 272 ALA A CA 1
ATOM 2061 C C . ALA A 1 272 ? -19.281 3.414 4.309 1 93.56 272 ALA A C 1
ATOM 2063 O O . ALA A 1 272 ? -18.781 2.975 5.348 1 93.56 272 ALA A O 1
ATOM 2064 N N . LEU A 1 273 ? -18.672 4.16 3.424 1 96.12 273 LEU A N 1
ATOM 2065 C CA . LEU A 1 273 ? -17.422 4.789 3.846 1 96.12 273 LEU A CA 1
ATOM 2066 C C . LEU A 1 273 ? -17.672 5.859 4.902 1 96.12 273 LEU A C 1
ATOM 2068 O O . LEU A 1 273 ? -18.609 6.656 4.766 1 96.12 273 LEU A O 1
ATOM 2072 N N . ALA A 1 274 ? -16.859 5.855 5.961 1 96.31 274 ALA A N 1
ATOM 2073 C CA . ALA A 1 274 ? -17.094 6.801 7.047 1 96.31 274 ALA A CA 1
ATOM 2074 C C . ALA A 1 274 ? -15.781 7.344 7.598 1 96.31 274 ALA A C 1
ATOM 2076 O O . ALA A 1 274 ? -14.719 6.746 7.391 1 96.31 274 ALA A O 1
ATOM 2077 N N . ILE A 1 275 ? -15.867 8.508 8.18 1 97.12 275 ILE A N 1
ATOM 2078 C CA . ILE A 1 275 ? -14.828 9.039 9.055 1 97.12 275 ILE A CA 1
ATOM 2079 C C . ILE A 1 275 ? -15.125 8.664 10.508 1 97.12 275 ILE A C 1
ATOM 2081 O O . ILE A 1 275 ? -16.25 8.867 10.984 1 97.12 275 ILE A O 1
ATOM 2085 N N . LEU A 1 276 ? -14.133 8.086 11.156 1 95.25 276 LEU A N 1
ATOM 2086 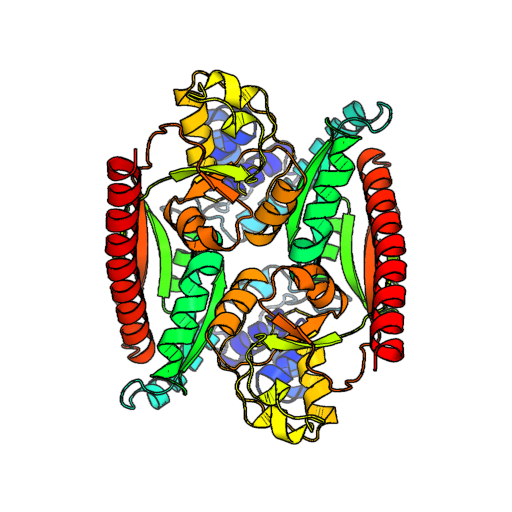C CA . LEU A 1 276 ? -14.273 7.695 12.555 1 95.25 276 LEU A CA 1
ATOM 2087 C C . LEU A 1 276 ? -13.328 8.492 13.445 1 95.25 276 LEU A C 1
ATOM 2089 O O . LEU A 1 276 ? -12.172 8.727 13.078 1 95.25 276 LEU A O 1
ATOM 2093 N N . LYS A 1 277 ? -13.758 8.781 14.578 1 94.06 277 LYS A N 1
ATOM 2094 C CA . LYS A 1 277 ? -12.93 9.359 15.633 1 94.06 277 LYS A CA 1
ATOM 2095 C C . LYS A 1 277 ? -13.453 8.969 17.016 1 94.06 277 LYS A C 1
ATOM 2097 O O . LYS A 1 277 ? -14.602 8.531 17.141 1 94.06 277 LYS A O 1
ATOM 2102 N N . ARG A 1 278 ? -12.641 9.117 18 1 90.88 278 ARG A N 1
ATOM 2103 C CA . ARG A 1 278 ? -13.07 8.836 19.359 1 90.88 278 ARG A CA 1
ATOM 2104 C C . ARG A 1 278 ? -14.031 9.906 19.859 1 90.88 278 ARG A C 1
ATOM 2106 O O . ARG A 1 278 ? -13.828 11.094 19.609 1 90.88 278 ARG A O 1
ATOM 2113 N N . VAL A 1 279 ? -15.023 9.477 20.594 1 87.06 279 VAL A N 1
ATOM 2114 C CA . VAL A 1 279 ? -16.016 10.391 21.141 1 87.06 279 VAL A CA 1
ATOM 2115 C C . VAL A 1 279 ? -15.352 11.305 22.188 1 87.06 279 VAL A C 1
ATOM 2117 O O . VAL A 1 279 ? -15.688 12.484 22.281 1 87.06 279 VAL A O 1
ATOM 2120 N N . ASP A 1 280 ? -14.43 10.773 22.891 1 80.56 280 ASP A N 1
ATOM 2121 C CA . ASP A 1 280 ? -13.82 11.5 24 1 80.56 280 ASP A CA 1
ATOM 2122 C C . ASP A 1 280 ? -12.477 12.102 23.594 1 80.56 280 ASP A C 1
ATOM 2124 O O . ASP A 1 280 ? -11.672 12.477 24.453 1 80.56 280 ASP A O 1
ATOM 2128 N N . ALA A 1 281 ? -12.312 12.062 22.359 1 76.31 281 ALA A N 1
ATOM 2129 C CA . ALA A 1 281 ? -11.023 12.586 21.906 1 76.31 281 ALA A CA 1
ATOM 2130 C C . ALA A 1 281 ? -10.867 14.055 22.281 1 76.31 281 ALA A C 1
ATOM 2132 O O . ALA A 1 281 ? -11.836 14.82 22.25 1 76.31 281 ALA A O 1
ATOM 2133 N N . ALA A 1 282 ? -9.688 14.375 22.75 1 68 282 ALA A N 1
ATOM 2134 C CA . ALA A 1 282 ? -9.406 15.797 22.953 1 68 282 ALA A CA 1
ATOM 2135 C C . ALA A 1 282 ? -9.602 16.578 21.656 1 68 282 ALA A C 1
ATOM 2137 O O . ALA A 1 282 ? -9.422 16.047 20.562 1 68 282 ALA A O 1
ATOM 2138 N N . ARG A 1 283 ? -9.992 17.75 21.875 1 60.88 283 ARG A N 1
ATOM 2139 C CA . ARG A 1 283 ? -10.18 18.609 20.719 1 60.88 283 ARG A CA 1
ATOM 2140 C C . ARG A 1 283 ? -8.883 18.75 19.922 1 60.88 283 ARG A C 1
ATOM 2142 O O . ARG A 1 283 ? -7.84 19.094 20.484 1 60.88 283 ARG A O 1
ATOM 2149 N N . ALA A 1 284 ? -8.875 18.359 18.734 1 79.44 284 ALA A N 1
ATOM 2150 C CA . ALA A 1 284 ? -7.785 18.547 17.781 1 79.44 284 ALA A CA 1
ATOM 2151 C C . ALA A 1 284 ? -8.25 19.344 16.562 1 79.44 284 ALA A C 1
ATOM 2153 O O . ALA A 1 284 ? -8.711 18.781 15.578 1 79.44 284 ALA A O 1
ATOM 2154 N N . PRO A 1 285 ? -8.102 20.703 16.594 1 82.38 285 PRO A N 1
ATOM 2155 C CA . PRO A 1 285 ? -8.688 21.562 15.555 1 82.38 285 PRO A CA 1
ATOM 2156 C C . PRO A 1 285 ? -8.234 21.172 14.148 1 82.38 285 PRO A C 1
ATOM 2158 O O . PRO A 1 285 ? -9.055 21.141 13.227 1 82.38 285 PRO A O 1
ATOM 2161 N N . ALA A 1 286 ? -6.961 20.875 13.961 1 89.31 286 ALA A N 1
ATOM 2162 C CA . ALA A 1 286 ? -6.469 20.5 12.641 1 89.31 286 ALA A CA 1
ATOM 2163 C C . ALA A 1 286 ? -7.148 19.234 12.141 1 89.31 286 ALA A C 1
ATOM 2165 O O . ALA A 1 286 ? -7.512 19.141 10.969 1 89.31 286 ALA A O 1
ATOM 2166 N N . ALA A 1 287 ? -7.367 18.234 13.062 1 93.44 287 ALA A N 1
ATOM 2167 C CA . ALA A 1 287 ? -8.031 16.984 12.703 1 93.44 287 ALA A CA 1
ATOM 2168 C C . ALA A 1 287 ? -9.492 17.234 12.328 1 93.44 287 ALA A C 1
ATOM 2170 O O . ALA A 1 287 ? -9.992 16.656 11.359 1 93.44 287 ALA A O 1
ATOM 2171 N N . ASP A 1 288 ? -10.102 18.078 13.062 1 91.25 288 ASP A N 1
ATOM 2172 C CA . ASP A 1 288 ? -11.5 18.406 12.789 1 91.25 288 ASP A CA 1
ATOM 2173 C C . ASP A 1 288 ? -11.648 19.125 11.453 1 91.25 288 ASP A C 1
ATOM 2175 O O . ASP A 1 288 ? -12.562 18.828 10.68 1 91.25 288 ASP A O 1
ATOM 2179 N N . GLN A 1 289 ? -10.781 20.047 11.25 1 93.56 289 GLN A N 1
ATOM 2180 C CA . GLN A 1 289 ? -10.828 20.781 9.992 1 93.56 289 GLN A CA 1
ATOM 2181 C C . GLN A 1 289 ? -10.547 19.875 8.805 1 93.56 289 GLN A C 1
ATOM 2183 O O . GLN A 1 289 ? -11.172 20 7.754 1 93.56 289 GLN A O 1
ATOM 2188 N N . PHE A 1 290 ? -9.617 18.953 9 1 96.88 290 PHE A N 1
ATOM 2189 C CA . PHE A 1 290 ? -9.336 18 7.93 1 96.88 290 PHE A CA 1
ATOM 2190 C C . PHE A 1 290 ? -10.539 17.109 7.672 1 96.88 290 PHE A C 1
ATOM 2192 O O . PHE A 1 290 ? -10.891 16.844 6.52 1 96.88 290 PHE A O 1
ATOM 2199 N N . ALA A 1 291 ? -11.141 16.609 8.734 1 97.06 291 ALA A N 1
ATOM 2200 C CA . ALA A 1 291 ? -12.344 15.781 8.602 1 97.06 291 ALA A CA 1
ATOM 2201 C C . ALA A 1 291 ? -13.422 16.516 7.809 1 97.06 291 ALA A C 1
ATOM 2203 O O . ALA A 1 291 ? -14.062 15.93 6.93 1 97.06 291 ALA A O 1
ATOM 2204 N N . ASN A 1 292 ? -13.617 17.766 8.102 1 96.56 292 ASN A N 1
ATOM 2205 C CA . ASN A 1 292 ? -14.594 18.578 7.383 1 96.56 292 ASN A CA 1
ATOM 2206 C C . ASN A 1 292 ? -14.227 18.734 5.91 1 96.56 292 ASN A C 1
ATOM 2208 O O . ASN A 1 292 ? -15.102 18.688 5.043 1 96.56 292 ASN A O 1
ATOM 2212 N N . HIS A 1 293 ? -12.984 18.938 5.641 1 97.81 293 HIS A N 1
ATOM 2213 C CA . HIS A 1 293 ? -12.5 19.047 4.266 1 97.81 293 HIS A CA 1
ATOM 2214 C C . HIS A 1 293 ? -12.781 17.766 3.482 1 97.81 293 HIS A C 1
ATOM 2216 O O . HIS A 1 293 ? -13.258 17.828 2.346 1 97.81 293 HIS A O 1
ATOM 2222 N N . VAL A 1 294 ? -12.5 16.609 4.09 1 98.44 294 VAL A N 1
ATOM 2223 C CA . VAL A 1 294 ? -12.734 15.328 3.441 1 98.44 294 VAL A CA 1
ATOM 2224 C C . VAL A 1 294 ? -14.219 15.148 3.156 1 98.44 294 VAL A C 1
ATOM 2226 O O . VAL A 1 294 ? -14.602 14.758 2.053 1 98.44 294 VAL A O 1
ATOM 2229 N N . ARG A 1 295 ? -15.023 15.469 4.113 1 97.56 295 ARG A N 1
ATOM 2230 C CA . ARG A 1 295 ? -16.469 15.367 3.945 1 97.56 295 ARG A CA 1
ATOM 2231 C C . ARG A 1 295 ? -16.953 16.219 2.777 1 97.56 295 ARG A C 1
ATOM 2233 O O . ARG A 1 295 ? -17.703 15.742 1.92 1 97.56 295 ARG A O 1
ATOM 2240 N N . SER A 1 296 ? -16.531 17.453 2.748 1 97.5 296 SER A N 1
ATOM 2241 C CA . SER A 1 296 ? -16.906 18.375 1.687 1 97.5 296 SER A CA 1
ATOM 2242 C C . SER A 1 296 ? -16.438 17.875 0.325 1 97.5 296 SER A C 1
ATOM 2244 O O . SER A 1 296 ? -17.141 18.016 -0.675 1 97.5 296 SER A O 1
ATOM 2246 N N . SER A 1 297 ? -15.219 17.328 0.278 1 97.81 297 SER A N 1
ATOM 2247 C CA . SER A 1 297 ? -14.656 16.812 -0.964 1 97.81 297 SER A CA 1
ATOM 2248 C C . SER A 1 297 ? -15.477 15.648 -1.499 1 97.81 297 SER A C 1
ATOM 2250 O O . SER A 1 297 ? -15.711 15.547 -2.705 1 97.81 297 SER A O 1
ATOM 2252 N N . PHE A 1 298 ? -15.922 14.781 -0.612 1 97.31 298 PHE A N 1
ATOM 2253 C CA . PHE A 1 298 ? -16.719 13.641 -1.044 1 97.31 298 PHE A CA 1
ATOM 2254 C C . PHE A 1 298 ? -18.109 14.086 -1.486 1 97.31 298 PHE A C 1
ATOM 2256 O O . PHE A 1 298 ? -18.703 13.477 -2.379 1 97.31 298 PHE A O 1
ATOM 2263 N N . GLU A 1 299 ? -18.656 15.125 -0.897 1 95.75 299 GLU A N 1
ATOM 2264 C CA . GLU A 1 299 ? -19.922 15.68 -1.364 1 95.75 299 GLU A CA 1
ATOM 2265 C C . GLU A 1 299 ? -19.812 16.172 -2.803 1 95.75 299 GLU A C 1
ATOM 2267 O O . GLU A 1 299 ? -20.688 15.906 -3.631 1 95.75 299 GLU A O 1
ATOM 2272 N N . LYS A 1 300 ? -18.781 16.875 -3.055 1 95.12 300 LYS A N 1
ATOM 2273 C CA . LYS A 1 300 ? -18.547 17.359 -4.41 1 95.12 300 LYS A CA 1
ATOM 2274 C C . LYS A 1 300 ? -18.375 16.203 -5.391 1 95.12 300 LYS A C 1
ATOM 2276 O O . LYS A 1 300 ? -18.875 16.266 -6.516 1 95.12 300 LYS A O 1
ATOM 2281 N N . LEU A 1 301 ? -17.625 15.195 -4.926 1 94.5 301 LEU A N 1
ATOM 2282 C CA . LEU A 1 301 ? -17.375 14.031 -5.77 1 94.5 301 LEU A CA 1
ATOM 2283 C C . LEU A 1 301 ? -18.688 13.305 -6.094 1 94.5 301 LEU A C 1
ATOM 2285 O O . LEU A 1 301 ? -18.875 12.836 -7.219 1 94.5 301 LEU A O 1
ATOM 2289 N N . ARG A 1 302 ? -19.531 13.172 -5.117 1 92.25 302 ARG A N 1
ATOM 2290 C CA . ARG A 1 302 ? -20.828 12.547 -5.336 1 92.25 302 ARG A CA 1
ATOM 2291 C C . ARG A 1 302 ? -21.594 13.258 -6.441 1 92.25 302 ARG A C 1
ATOM 2293 O O . ARG A 1 302 ? -22.219 12.617 -7.293 1 92.25 302 ARG A O 1
ATOM 2300 N N . HIS A 1 303 ? -21.562 14.539 -6.461 1 91.94 303 HIS A N 1
ATOM 2301 C CA . HIS A 1 303 ? -22.25 15.336 -7.48 1 91.94 303 HIS A CA 1
ATOM 2302 C C . HIS A 1 303 ? -21.609 15.125 -8.852 1 91.94 303 HIS A C 1
ATOM 2304 O O . HIS A 1 303 ? -22.312 15.047 -9.859 1 91.94 303 HIS A O 1
ATOM 2310 N N . LEU A 1 304 ? -20.328 15.031 -8.852 1 91.12 304 LEU A N 1
ATOM 2311 C CA . LEU A 1 304 ? -19.609 14.805 -10.102 1 91.12 304 LEU A CA 1
ATOM 2312 C C . LEU A 1 304 ? -19.969 13.445 -10.703 1 91.12 304 LEU A C 1
ATOM 2314 O O . LEU A 1 304 ? -20.141 13.32 -11.914 1 91.12 304 LEU A O 1
ATOM 2318 N N . ILE A 1 305 ? -20.016 12.461 -9.844 1 90.38 305 ILE A N 1
ATOM 2319 C CA . ILE A 1 305 ? -20.344 11.109 -10.289 1 90.38 305 ILE A CA 1
ATOM 2320 C C . ILE A 1 305 ? -21.766 11.086 -10.859 1 90.38 305 ILE A C 1
ATOM 2322 O O . ILE A 1 305 ? -22 10.508 -11.93 1 90.38 305 ILE A O 1
ATOM 2326 N N . LYS A 1 306 ? -22.688 11.711 -10.203 1 89.06 306 LYS A N 1
ATOM 2327 C CA . LYS A 1 306 ? -24.062 11.789 -10.672 1 89.06 306 LYS A CA 1
ATOM 2328 C C . LYS A 1 306 ? -24.156 12.469 -12.031 1 89.06 306 LYS A C 1
ATOM 2330 O O . LYS A 1 306 ? -24.859 12 -12.922 1 89.06 306 LYS A O 1
ATOM 2335 N N . ARG A 1 307 ? -23.422 13.516 -12.227 1 87.94 307 ARG A N 1
ATOM 2336 C CA . ARG A 1 307 ? -23.406 14.242 -13.484 1 87.94 307 ARG A CA 1
ATOM 2337 C C . ARG A 1 307 ? -22.859 13.383 -14.617 1 87.94 307 ARG A C 1
ATOM 2339 O O . ARG A 1 307 ? -23.375 13.391 -15.727 1 87.94 307 ARG A O 1
ATOM 2346 N N . HIS A 1 308 ? -21.797 12.664 -14.289 1 86.81 308 HIS A N 1
ATOM 2347 C CA . HIS A 1 308 ? -21.172 11.789 -15.273 1 86.81 308 HIS A CA 1
ATOM 2348 C C . HIS A 1 308 ? -22.094 10.648 -15.68 1 86.81 308 HIS A C 1
ATOM 2350 O O . HIS A 1 308 ? -22.172 10.297 -16.859 1 86.81 308 HIS A O 1
ATOM 2356 N N . GLU A 1 309 ? -22.734 10.094 -14.695 1 84.06 309 GLU A N 1
ATOM 2357 C CA . GLU A 1 309 ? -23.641 8.984 -14.953 1 84.06 309 GLU A CA 1
ATOM 2358 C C . GLU A 1 309 ? -24.844 9.438 -15.781 1 84.06 309 GLU A C 1
ATOM 2360 O O . GLU A 1 309 ? -25.359 8.688 -16.609 1 84.06 309 GLU A O 1
ATOM 2365 N N . GLN A 1 310 ? -25.234 10.609 -15.57 1 80.25 310 GLN A N 1
ATOM 2366 C CA . GLN A 1 310 ? -26.359 11.164 -16.328 1 80.25 310 GLN A CA 1
ATOM 2367 C C . GLN A 1 310 ? -25.938 11.484 -17.766 1 80.25 310 GLN A C 1
ATOM 2369 O O . GLN A 1 310 ? -26.75 11.375 -18.688 1 80.25 310 GLN A O 1
ATOM 2374 N N . SER A 1 311 ? -24.734 11.828 -17.969 1 72.38 311 SER A N 1
ATOM 2375 C CA . SER A 1 311 ? -24.25 12.164 -19.297 1 72.38 311 SER A CA 1
ATOM 2376 C C . SER A 1 311 ? -24.047 10.914 -20.156 1 72.38 311 SER A C 1
ATOM 2378 O O . SER A 1 311 ? -24.188 10.953 -21.375 1 72.38 311 SER A O 1
ATOM 2380 N N . VAL A 1 312 ? -23.672 9.883 -19.562 1 62.22 312 VAL A N 1
ATOM 2381 C CA . VAL A 1 312 ? -23.453 8.625 -20.281 1 62.22 312 VAL A CA 1
ATOM 2382 C C . VAL A 1 312 ? -24.797 8.031 -20.688 1 62.22 312 VAL A C 1
ATOM 2384 O O . VAL A 1 312 ? -24.906 7.402 -21.75 1 62.22 312 VAL A O 1
ATOM 2387 N N . VAL A 1 313 ? -25.812 8.203 -19.75 1 50.91 313 VAL A N 1
ATOM 2388 C CA . VAL A 1 313 ? -27.156 7.727 -20.109 1 50.91 313 VAL A CA 1
ATOM 2389 C C . VAL A 1 313 ? -27.703 8.547 -21.266 1 50.91 313 VAL A C 1
ATOM 2391 O O . VAL A 1 313 ? -28.359 8 -22.172 1 50.91 313 VAL A O 1
ATOM 2394 N N . TRP A 1 314 ? -27.5 9.859 -21.188 1 44.38 314 TRP A N 1
ATOM 2395 C CA . TRP A 1 314 ? -28.062 10.719 -22.219 1 44.38 314 TRP A CA 1
ATOM 2396 C C . TRP A 1 314 ? -27.203 10.695 -23.484 1 44.38 314 TRP A C 1
ATOM 2398 O O . TRP A 1 314 ? -27.609 11.211 -24.531 1 44.38 314 TRP A O 1
ATOM 2408 N N . GLY A 1 315 ? -25.984 10.406 -23.344 1 35.81 315 GLY A N 1
ATOM 2409 C CA . GLY A 1 315 ? -25.234 10.32 -24.578 1 35.81 315 GLY A CA 1
ATOM 2410 C C . GLY A 1 315 ? -25.531 9.055 -25.375 1 35.81 315 GLY A C 1
ATOM 2411 O O . GLY A 1 315 ? -24.938 8.82 -26.422 1 35.81 315 GLY A O 1
ATOM 2412 N N . ASN A 1 316 ? -25.953 7.855 -24.719 1 32.97 316 ASN A N 1
ATOM 2413 C CA . ASN A 1 316 ? -26.547 6.895 -25.656 1 32.97 316 ASN A CA 1
ATOM 2414 C C . ASN A 1 316 ? -27.906 7.344 -26.141 1 32.97 316 ASN A C 1
ATOM 2416 O O . ASN A 1 316 ? -28.719 7.844 -25.359 1 32.97 316 ASN A O 1
ATOM 2420 N N . MET B 1 1 ? 4.48 -28.891 28.219 1 49.72 1 MET B N 1
ATOM 2421 C CA . MET B 1 1 ? 3.164 -29.297 27.75 1 49.72 1 MET B CA 1
ATOM 2422 C C . MET B 1 1 ? 3.146 -29.422 26.234 1 49.72 1 MET B C 1
ATOM 2424 O O . MET B 1 1 ? 3.705 -28.578 25.531 1 49.72 1 MET B O 1
ATOM 2428 N N . LYS B 1 2 ? 2.881 -30.578 25.688 1 58 2 LYS B N 1
ATOM 2429 C CA . LYS B 1 2 ? 2.832 -30.797 24.25 1 58 2 LYS B CA 1
ATOM 2430 C C . LYS B 1 2 ? 1.521 -30.281 23.672 1 58 2 LYS B C 1
ATOM 2432 O O . LYS B 1 2 ? 0.44 -30.625 24.141 1 58 2 LYS B O 1
ATOM 2437 N N . ILE B 1 3 ? 1.498 -29.188 22.812 1 65.94 3 ILE B N 1
ATOM 2438 C CA . ILE B 1 3 ? 0.308 -28.641 22.172 1 65.94 3 ILE B CA 1
ATOM 2439 C C . ILE B 1 3 ? 0.117 -29.281 20.797 1 65.94 3 ILE B C 1
ATOM 2441 O O . ILE B 1 3 ? 1.071 -29.406 20.031 1 65.94 3 ILE B O 1
ATOM 2445 N N . ASP B 1 4 ? -1.018 -29.875 20.609 1 69.5 4 ASP B N 1
ATOM 2446 C CA . ASP B 1 4 ? -1.394 -30.422 19.312 1 69.5 4 ASP B CA 1
ATOM 2447 C C . ASP B 1 4 ? -1.311 -29.359 18.219 1 69.5 4 ASP B C 1
ATOM 2449 O O . ASP B 1 4 ? -1.894 -28.281 18.344 1 69.5 4 ASP B O 1
ATOM 2453 N N . GLU B 1 5 ? -0.542 -29.719 17.188 1 70.19 5 GLU B N 1
ATOM 2454 C CA . GLU B 1 5 ? -0.324 -28.812 16.062 1 70.19 5 GLU B CA 1
ATOM 2455 C C . GLU B 1 5 ? -1.647 -28.359 15.453 1 70.19 5 GLU B C 1
ATOM 2457 O O . GLU B 1 5 ? -1.787 -27.219 15.031 1 70.19 5 GLU B O 1
ATOM 2462 N N . ARG B 1 6 ? -2.529 -29.312 15.336 1 76.25 6 ARG B N 1
ATOM 2463 C CA . ARG B 1 6 ? -3.834 -29.016 14.75 1 76.25 6 ARG B CA 1
ATOM 2464 C C . ARG B 1 6 ? -4.547 -27.922 15.531 1 76.25 6 ARG B C 1
ATOM 2466 O O . ARG B 1 6 ? -5.27 -27.109 14.945 1 76.25 6 ARG B O 1
ATOM 2473 N N . HIS B 1 7 ? -4.297 -27.938 16.812 1 80.94 7 HIS B N 1
ATOM 2474 C CA . HIS B 1 7 ? -4.93 -26.922 17.656 1 80.94 7 HIS B CA 1
ATOM 2475 C C . HIS B 1 7 ? -4.332 -25.547 17.406 1 80.94 7 HIS B C 1
ATOM 2477 O O . HIS B 1 7 ? -5.059 -24.547 17.359 1 80.94 7 HIS B O 1
ATOM 2483 N N . LEU B 1 8 ? -3.057 -25.531 17.219 1 79.12 8 LEU B N 1
ATOM 2484 C CA . LEU B 1 8 ? -2.393 -24.25 16.938 1 79.12 8 LEU B CA 1
ATOM 2485 C C . LEU B 1 8 ? -2.818 -23.703 15.586 1 79.12 8 LEU B C 1
ATOM 2487 O O . LEU B 1 8 ? -3.002 -22.5 15.43 1 79.12 8 LEU B O 1
ATOM 2491 N N . ILE B 1 9 ? -3.004 -24.594 14.688 1 80.31 9 ILE B N 1
ATOM 2492 C CA . ILE B 1 9 ? -3.465 -24.219 13.359 1 80.31 9 ILE B CA 1
ATOM 2493 C C . ILE B 1 9 ? -4.875 -23.641 13.445 1 80.31 9 ILE B C 1
ATOM 2495 O O . ILE B 1 9 ? -5.172 -22.625 12.812 1 80.31 9 ILE B O 1
ATOM 2499 N N . GLN B 1 10 ? -5.711 -24.266 14.219 1 83.75 10 GLN B N 1
ATOM 2500 C CA . GLN B 1 10 ? -7.074 -23.781 14.398 1 83.75 10 GLN B CA 1
ATOM 2501 C C . GLN B 1 10 ? -7.086 -22.406 15.07 1 83.75 10 GLN B C 1
ATOM 2503 O O . GLN B 1 10 ? -7.824 -21.516 14.648 1 83.75 10 GLN B O 1
ATOM 2508 N N . LEU B 1 11 ? -6.23 -22.312 16.047 1 86.38 11 LEU B N 1
ATOM 2509 C CA . LEU B 1 11 ? -6.098 -21.016 16.703 1 86.38 11 LEU B CA 1
ATOM 2510 C C . LEU B 1 11 ? -5.652 -19.938 15.719 1 86.38 11 LEU B C 1
ATOM 2512 O O . LEU B 1 11 ? -6.215 -18.844 15.688 1 86.38 11 LEU B O 1
ATOM 2516 N N . ALA B 1 12 ? -4.664 -20.266 14.922 1 84 12 ALA B N 1
ATOM 2517 C CA . ALA B 1 12 ? -4.141 -19.328 13.93 1 84 12 ALA B CA 1
ATOM 2518 C C . ALA B 1 12 ? -5.23 -18.891 12.953 1 84 12 ALA B C 1
ATOM 2520 O O . ALA B 1 12 ? -5.336 -17.703 12.617 1 84 12 ALA B O 1
ATOM 2521 N N . ALA B 1 13 ? -6.02 -19.781 12.516 1 83.38 13 ALA B N 1
ATOM 2522 C CA . ALA B 1 13 ? -7.102 -19.5 11.578 1 83.38 13 ALA B CA 1
ATOM 2523 C C . ALA B 1 13 ? -8.133 -18.547 12.188 1 83.38 13 ALA B C 1
ATOM 2525 O O . ALA B 1 13 ? -8.602 -17.625 11.523 1 83.38 13 ALA B O 1
ATOM 2526 N N . VAL B 1 14 ? -8.43 -18.812 13.438 1 86.06 14 VAL B N 1
ATOM 2527 C CA . VAL B 1 14 ? -9.43 -18 14.125 1 86.06 14 VAL B CA 1
ATOM 2528 C C . VAL B 1 14 ? -8.898 -16.594 14.336 1 86.06 14 VAL B C 1
ATOM 2530 O O . VAL B 1 14 ? -9.617 -15.609 14.141 1 86.06 14 VAL B O 1
ATOM 2533 N N . VAL B 1 15 ? -7.684 -16.531 14.719 1 82.25 15 VAL B N 1
ATOM 2534 C CA . VAL B 1 15 ? -7.059 -15.234 14.93 1 82.25 15 VAL B CA 1
ATOM 2535 C C . VAL B 1 15 ? -7.023 -14.461 13.617 1 82.25 15 VAL B C 1
ATOM 2537 O O . VAL B 1 15 ? -7.332 -13.266 13.586 1 82.25 15 VAL B O 1
ATOM 2540 N N . LYS B 1 16 ? -6.637 -15.094 12.625 1 76.75 16 LYS B N 1
ATOM 2541 C CA . LYS B 1 16 ? -6.547 -14.484 11.297 1 76.75 16 LYS B CA 1
ATOM 2542 C C . LYS B 1 16 ? -7.918 -14.016 10.82 1 76.75 16 LYS B C 1
ATOM 2544 O O . LYS B 1 16 ? -8.047 -12.906 10.289 1 76.75 16 LYS B O 1
ATOM 2549 N N . ALA B 1 17 ? -8.93 -14.859 11.016 1 77.38 17 ALA B N 1
ATOM 2550 C CA . ALA B 1 17 ? -10.273 -14.609 10.5 1 77.38 17 ALA B CA 1
ATOM 2551 C C . ALA B 1 17 ? -11.055 -13.672 11.414 1 77.38 17 ALA B C 1
ATOM 2553 O O . ALA B 1 17 ? -12.055 -13.078 11 1 77.38 17 ALA B O 1
ATOM 2554 N N . GLY B 1 18 ? -10.562 -13.578 12.648 1 79.44 18 GLY B N 1
ATOM 2555 C CA . GLY B 1 18 ? -11.203 -12.711 13.625 1 79.44 18 GLY B CA 1
ATOM 2556 C C . GLY B 1 18 ? -12.445 -13.328 14.242 1 79.44 18 GLY B C 1
ATOM 2557 O O . GLY B 1 18 ? -13.234 -12.633 14.875 1 79.44 18 GLY B O 1
ATOM 2558 N N . GLY B 1 19 ? -12.719 -14.617 13.914 1 86.06 19 GLY B N 1
ATOM 2559 C CA . GLY B 1 19 ? -13.867 -15.32 14.461 1 86.06 19 GLY B CA 1
ATOM 2560 C C . GLY B 1 19 ? -13.766 -16.828 14.32 1 86.06 19 GLY B C 1
ATOM 2561 O O . GLY B 1 19 ? -13.062 -17.328 13.438 1 86.06 19 GLY B O 1
ATOM 2562 N N . VAL B 1 20 ? -14.492 -17.469 15.258 1 87.12 20 VAL B N 1
ATOM 2563 C CA . VAL B 1 20 ? -14.43 -18.938 15.258 1 87.12 20 VAL B CA 1
ATOM 2564 C C . VAL B 1 20 ? -15.117 -19.484 14.016 1 87.12 20 VAL B C 1
ATOM 2566 O O . VAL B 1 20 ? -14.602 -20.391 13.359 1 87.12 20 VAL B O 1
ATOM 2569 N N . THR B 1 21 ? -16.219 -18.844 13.711 1 84.06 21 THR B N 1
ATOM 2570 C CA . THR B 1 21 ? -16.953 -19.281 12.539 1 84.06 21 THR B CA 1
ATOM 2571 C C . THR B 1 21 ? -16.141 -19.078 11.266 1 84.06 21 THR B C 1
ATOM 2573 O O . THR B 1 21 ? -15.992 -19.984 10.453 1 84.06 21 THR B O 1
ATOM 2576 N N . GLU B 1 22 ? -15.625 -17.984 11.203 1 80.31 22 GLU B N 1
ATOM 2577 C CA . GLU B 1 22 ? -14.828 -17.625 10.039 1 80.31 22 GLU B CA 1
ATOM 2578 C C . GLU B 1 22 ? -13.547 -18.438 9.961 1 80.31 22 GLU B C 1
ATOM 2580 O O . GLU B 1 22 ? -13.125 -18.859 8.883 1 80.31 22 GLU B O 1
ATOM 2585 N N . GLY B 1 23 ? -12.922 -18.609 11.07 1 83.62 23 GLY B N 1
ATOM 2586 C CA . GLY B 1 23 ? -11.727 -19.438 11.133 1 83.62 23 GLY B CA 1
ATOM 2587 C C . GLY B 1 23 ? -11.984 -20.891 10.766 1 83.62 23 GLY B C 1
ATOM 2588 O O . GLY B 1 23 ? -11.188 -21.5 10.047 1 83.62 23 GLY B O 1
ATOM 2589 N N . ALA B 1 24 ? -13.117 -21.391 11.25 1 83.12 24 ALA B N 1
ATOM 2590 C CA . ALA B 1 24 ? -13.5 -22.766 10.922 1 83.12 24 ALA B CA 1
ATOM 2591 C C . ALA B 1 24 ? -13.711 -22.922 9.414 1 83.12 24 ALA B C 1
ATOM 2593 O O . ALA B 1 24 ? -13.234 -23.891 8.82 1 83.12 24 ALA B O 1
ATOM 2594 N N . ALA B 1 25 ? -14.328 -21.969 8.875 1 76.88 25 ALA B N 1
ATOM 2595 C CA . ALA B 1 25 ? -14.578 -21.984 7.438 1 76.88 25 ALA B CA 1
ATOM 2596 C C . ALA B 1 25 ? -13.273 -22.016 6.652 1 76.88 25 ALA B C 1
ATOM 2598 O O . ALA B 1 25 ? -13.148 -22.734 5.66 1 76.88 25 ALA B O 1
ATOM 2599 N N . LEU B 1 26 ? -12.32 -21.328 7.195 1 74.5 26 LEU B N 1
ATOM 2600 C CA . LEU B 1 26 ? -11.023 -21.25 6.539 1 74.5 26 LEU B CA 1
ATOM 2601 C C . LEU B 1 26 ? -10.344 -22.625 6.516 1 74.5 26 LEU B C 1
ATOM 2603 O O . LEU B 1 26 ? -9.562 -22.922 5.605 1 74.5 26 LEU B O 1
ATOM 2607 N N . LEU B 1 27 ? -10.711 -23.422 7.477 1 76.12 27 LEU B N 1
ATOM 2608 C CA . LEU B 1 27 ? -10.039 -24.703 7.645 1 76.12 27 LEU B CA 1
ATOM 2609 C C . LEU B 1 27 ? -10.922 -25.859 7.16 1 76.12 27 LEU B C 1
ATOM 2611 O O . LEU B 1 27 ? -10.531 -27.016 7.223 1 76.12 27 LEU B O 1
ATOM 2615 N N . GLY B 1 28 ? -12.125 -25.484 6.695 1 75.56 28 GLY B N 1
ATOM 2616 C CA . GLY B 1 28 ? -13.055 -26.531 6.316 1 75.56 28 GLY B CA 1
ATOM 2617 C C . GLY B 1 28 ? -13.539 -27.359 7.496 1 75.56 28 GLY B C 1
ATOM 2618 O O . GLY B 1 28 ? -13.789 -28.562 7.363 1 75.56 28 GLY B O 1
ATOM 2619 N N . LEU B 1 29 ? -13.555 -26.766 8.617 1 79.69 29 LEU B N 1
ATOM 2620 C CA . LEU B 1 29 ? -14.008 -27.438 9.836 1 79.69 29 LEU B CA 1
ATOM 2621 C C . LEU B 1 29 ? -15.336 -26.844 10.312 1 79.69 29 LEU B C 1
ATOM 2623 O O . LEU B 1 29 ? -15.75 -25.781 9.844 1 79.69 29 LEU B O 1
ATOM 2627 N N . SER B 1 30 ? -16.016 -27.594 11.086 1 84 30 SER B N 1
ATOM 2628 C CA . SER B 1 30 ? -17.234 -27.062 11.695 1 84 30 SER B CA 1
ATOM 2629 C C . SER B 1 30 ? -16.906 -26.109 12.836 1 84 30 SER B C 1
ATOM 2631 O O . SER B 1 30 ? -15.906 -26.281 13.531 1 84 30 SER B O 1
ATOM 2633 N N . GLN B 1 31 ? -17.688 -25.125 12.945 1 88.19 31 GLN B N 1
ATOM 2634 C CA . GLN B 1 31 ? -17.516 -24.141 14.008 1 88.19 31 GLN B CA 1
ATOM 2635 C C . GLN B 1 31 ? -17.484 -24.797 15.383 1 88.19 31 GLN B C 1
ATOM 2637 O O . GLN B 1 31 ? -16.625 -24.5 16.203 1 88.19 31 GLN B O 1
ATOM 2642 N N . PRO B 1 32 ? -18.422 -25.766 15.711 1 87.38 32 PRO B N 1
ATOM 2643 C CA . PRO B 1 32 ? -18.328 -26.406 17.016 1 87.38 32 PRO B CA 1
ATOM 2644 C C . PRO B 1 32 ? -17.016 -27.141 17.25 1 87.38 32 PRO B C 1
ATOM 2646 O O . PRO B 1 32 ? -16.484 -27.141 18.359 1 87.38 32 PRO B O 1
ATOM 2649 N N . ALA B 1 33 ? -16.516 -27.719 16.234 1 83.88 33 ALA B N 1
ATOM 2650 C CA . ALA B 1 33 ? -15.25 -28.438 16.328 1 83.88 33 ALA B CA 1
ATOM 2651 C C . ALA B 1 33 ? -14.109 -27.5 16.688 1 83.88 33 ALA B C 1
ATOM 2653 O O . ALA B 1 33 ? -13.312 -27.781 17.578 1 83.88 33 ALA B O 1
ATOM 2654 N N . VAL B 1 34 ? -14.062 -26.375 15.984 1 90.88 34 VAL B N 1
ATOM 2655 C CA . VAL B 1 34 ? -13.016 -25.391 16.234 1 90.88 34 VAL B CA 1
ATOM 2656 C C . VAL B 1 34 ? -13.219 -24.766 17.609 1 90.88 34 VAL B C 1
ATOM 2658 O O . VAL B 1 34 ? -12.258 -24.547 18.359 1 90.88 34 VAL B O 1
ATOM 2661 N N . SER B 1 35 ? -14.406 -24.453 17.969 1 91.5 35 SER B N 1
ATOM 2662 C CA . SER B 1 35 ? -14.719 -23.891 19.266 1 91.5 35 SER B CA 1
ATOM 2663 C C . SER B 1 35 ? -14.266 -24.812 20.391 1 91.5 35 SER B C 1
ATOM 2665 O O . SER B 1 35 ? -13.672 -24.359 21.375 1 91.5 35 SER B O 1
ATOM 2667 N N . ARG B 1 36 ? -14.586 -26.094 20.25 1 86.94 36 ARG B N 1
ATOM 2668 C CA . ARG B 1 36 ? -14.18 -27.078 21.234 1 86.94 36 ARG B CA 1
ATOM 2669 C C . ARG B 1 36 ? -12.664 -27.109 21.391 1 86.94 36 ARG B C 1
ATOM 2671 O O . ARG B 1 36 ? -12.148 -27.172 22.516 1 86.94 36 ARG B O 1
ATOM 2678 N N . THR B 1 37 ? -12.062 -27.125 20.266 1 87.31 37 THR B N 1
ATOM 2679 C CA . THR B 1 37 ? -10.609 -27.141 20.266 1 87.31 37 THR B CA 1
ATOM 2680 C C . THR B 1 37 ? -10.055 -25.938 21.031 1 87.31 37 THR B C 1
ATOM 2682 O O . THR B 1 37 ? -9.156 -26.078 21.859 1 87.31 37 THR B O 1
ATOM 2685 N N . LEU B 1 38 ? -10.562 -24.781 20.766 1 90.19 38 LEU B N 1
ATOM 2686 C CA . LEU B 1 38 ? -10.078 -23.562 21.391 1 90.19 38 LEU B CA 1
ATOM 2687 C C . LEU B 1 38 ? -10.352 -23.578 22.891 1 90.19 38 LEU B C 1
ATOM 2689 O O . LEU B 1 38 ? -9.5 -23.172 23.688 1 90.19 38 LEU B O 1
ATOM 2693 N N . SER B 1 39 ? -11.5 -24.062 23.25 1 89.19 39 SER B N 1
ATOM 2694 C CA . SER B 1 39 ? -11.844 -24.188 24.656 1 89.19 39 SER B CA 1
ATOM 2695 C C . SER B 1 39 ? -10.898 -25.156 25.359 1 89.19 39 SER B C 1
ATOM 2697 O O . SER B 1 39 ? -10.438 -24.891 26.469 1 89.19 39 SER B O 1
ATOM 2699 N N . MET B 1 40 ? -10.727 -26.25 24.734 1 82.12 40 MET B N 1
ATOM 2700 C CA . MET B 1 40 ? -9.812 -27.25 25.281 1 82.12 40 MET B CA 1
ATOM 2701 C C . MET B 1 40 ? -8.414 -26.672 25.453 1 82.12 40 MET B C 1
ATOM 2703 O O . MET B 1 40 ? -7.758 -26.906 26.469 1 82.12 40 MET B O 1
ATOM 2707 N N . LEU B 1 41 ? -7.969 -25.984 24.469 1 84 41 LEU B N 1
ATOM 2708 C CA . LEU B 1 41 ? -6.645 -25.375 24.5 1 84 41 LEU B CA 1
ATOM 2709 C C . LEU B 1 41 ? -6.539 -24.375 25.656 1 84 41 LEU B C 1
ATOM 2711 O O . LEU B 1 41 ? -5.539 -24.359 26.375 1 84 41 LEU B O 1
ATOM 2715 N N . GLU B 1 42 ? -7.539 -23.5 25.766 1 87.69 42 GLU B N 1
ATOM 2716 C CA . GLU B 1 42 ? -7.562 -22.562 26.875 1 87.69 42 GLU B CA 1
ATOM 2717 C C . GLU B 1 42 ? -7.547 -23.281 28.219 1 87.69 42 GLU B C 1
ATOM 2719 O O . GLU B 1 42 ? -6.844 -22.859 29.141 1 87.69 42 GLU B O 1
ATOM 2724 N N . GLY B 1 43 ? -8.312 -24.344 28.375 1 82.19 43 GLY B N 1
ATOM 2725 C CA . GLY B 1 43 ? -8.336 -25.156 29.578 1 82.19 43 GLY B CA 1
ATOM 2726 C C . GLY B 1 43 ? -6.98 -25.75 29.922 1 82.19 43 GLY B C 1
ATOM 2727 O O . GLY B 1 43 ? -6.562 -25.734 31.078 1 82.19 43 GLY B O 1
ATOM 2728 N N . ARG B 1 44 ? -6.391 -26.25 28.969 1 75.94 44 ARG B N 1
ATOM 2729 C CA . ARG B 1 44 ? -5.086 -26.859 29.172 1 75.94 44 ARG B CA 1
ATOM 2730 C C . ARG B 1 44 ? -4.043 -25.828 29.562 1 75.94 44 ARG B C 1
ATOM 2732 O O . ARG B 1 44 ? -3.17 -26.094 30.391 1 75.94 44 ARG B O 1
ATOM 2739 N N . LEU B 1 45 ? -4.121 -24.656 28.922 1 77.94 45 LEU B N 1
ATOM 2740 C CA . LEU B 1 45 ? -3.148 -23.594 29.156 1 77.94 45 LEU B CA 1
ATOM 2741 C C . LEU B 1 45 ? -3.445 -22.859 30.453 1 77.94 45 LEU B C 1
ATOM 2743 O O . LEU B 1 45 ? -2.549 -22.25 31.062 1 77.94 45 LEU B O 1
ATOM 2747 N N . GLY B 1 46 ? -4.75 -22.922 30.875 1 80.44 46 GLY B N 1
ATOM 2748 C CA . GLY B 1 46 ? -5.172 -22.219 32.062 1 80.44 46 GLY B CA 1
ATOM 2749 C C . GLY B 1 46 ? -5.281 -20.719 31.891 1 80.44 46 GLY B C 1
ATOM 2750 O O . GLY B 1 46 ? -5.336 -19.969 32.875 1 80.44 46 GLY B O 1
ATOM 2751 N N . GLU B 1 47 ? -5.086 -20.266 30.641 1 79.56 47 GLU B N 1
ATOM 2752 C CA . GLU B 1 47 ? -5.16 -18.859 30.281 1 79.56 47 GLU B CA 1
ATOM 2753 C C . GLU B 1 47 ? -6.074 -18.641 29.062 1 79.56 47 GLU B C 1
ATOM 2755 O O . GLU B 1 47 ? -6.09 -19.453 28.141 1 79.56 47 GLU B O 1
ATOM 2760 N N . PRO B 1 48 ? -6.738 -17.516 29.078 1 86.62 48 PRO B N 1
ATOM 2761 C CA . PRO B 1 48 ? -7.551 -17.219 27.891 1 86.62 48 PRO B CA 1
ATOM 2762 C C . PRO B 1 48 ? -6.703 -16.891 26.656 1 86.62 48 PRO B C 1
ATOM 2764 O O . PRO B 1 48 ? -5.621 -16.312 26.797 1 86.62 48 PRO B O 1
ATOM 2767 N N . LEU B 1 49 ? -7.234 -17.312 25.516 1 87.75 49 LEU B N 1
ATOM 2768 C CA . LEU B 1 49 ? -6.543 -17.062 24.266 1 87.75 49 LEU B CA 1
ATOM 2769 C C . LEU B 1 49 ? -7.133 -15.836 23.562 1 87.75 49 LEU B C 1
ATOM 2771 O O . LEU B 1 49 ? -6.508 -15.273 22.656 1 87.75 49 LEU B O 1
ATOM 2775 N N . PHE B 1 50 ? -8.32 -15.5 24.016 1 89.31 50 PHE B N 1
ATOM 2776 C CA . PHE B 1 50 ? -9 -14.336 23.453 1 89.31 50 PHE B CA 1
ATOM 2777 C C . PHE B 1 50 ? -9.531 -13.438 24.562 1 89.31 50 PHE B C 1
ATOM 2779 O O . PHE B 1 50 ? -9.906 -13.922 25.641 1 89.31 50 PHE B O 1
ATOM 2786 N N . VAL B 1 51 ? -9.5 -12.117 24.266 1 81.62 51 VAL B N 1
ATOM 2787 C CA . VAL B 1 51 ? -10.07 -11.148 25.188 1 81.62 51 VAL B CA 1
ATOM 2788 C C . VAL B 1 51 ? -11.586 -11.359 25.281 1 81.62 51 VAL B C 1
ATOM 2790 O O . VAL B 1 51 ? -12.266 -11.43 24.25 1 81.62 51 VAL B O 1
ATOM 2793 N N . LYS B 1 52 ? -12.047 -11.531 26.547 1 77.56 52 LYS B N 1
ATOM 2794 C CA . LYS B 1 52 ? -13.461 -11.82 26.781 1 77.56 52 LYS B CA 1
ATOM 2795 C C . LYS B 1 52 ? -14.344 -10.656 26.328 1 77.56 52 LYS B C 1
ATOM 2797 O O . LYS B 1 52 ? -14.016 -9.492 26.562 1 77.56 52 LYS B O 1
ATOM 2802 N N . GLY B 1 53 ? -15.406 -10.953 25.641 1 72.88 53 GLY B N 1
ATOM 2803 C CA . GLY B 1 53 ? -16.453 -9.984 25.328 1 72.88 53 GLY B CA 1
ATOM 2804 C C . GLY B 1 53 ? -16.109 -9.109 24.141 1 72.88 53 GLY B C 1
ATOM 2805 O O . GLY B 1 53 ? -16.703 -8.047 23.938 1 72.88 53 GLY B O 1
ATOM 2806 N N . ARG B 1 54 ? -15.102 -9.531 23.469 1 66.44 54 ARG B N 1
ATOM 2807 C CA . ARG B 1 54 ? -14.727 -8.672 22.344 1 66.44 54 ARG B CA 1
ATOM 2808 C C . ARG B 1 54 ? -15.062 -9.328 21.016 1 66.44 54 ARG B C 1
ATOM 2810 O O . ARG B 1 54 ? -14.859 -10.531 20.844 1 66.44 54 ARG B O 1
ATOM 2817 N N . ARG B 1 55 ? -15.797 -8.672 20.094 1 67 55 ARG B N 1
ATOM 2818 C CA . ARG B 1 55 ? -16.031 -9.094 18.719 1 67 55 ARG B CA 1
ATOM 2819 C C . ARG B 1 55 ? -15.625 -8.008 17.734 1 67 55 ARG B C 1
ATOM 2821 O O . ARG B 1 55 ? -15.898 -6.824 17.953 1 67 55 ARG B O 1
ATOM 2828 N N . PRO B 1 56 ? -14.836 -8.273 16.719 1 69.44 56 PRO B N 1
ATOM 2829 C CA . PRO B 1 56 ? -14.281 -9.594 16.391 1 69.44 56 PRO B CA 1
ATOM 2830 C C . PRO B 1 56 ? -13.289 -10.094 17.438 1 69.44 56 PRO B C 1
ATOM 2832 O O . PRO B 1 56 ? -12.75 -9.305 18.219 1 69.44 56 PRO B O 1
ATOM 2835 N N . LEU B 1 57 ? -13.156 -11.43 17.422 1 80.06 57 LEU B N 1
ATOM 2836 C CA . LEU B 1 57 ? -12.297 -12.031 18.438 1 80.06 57 LEU B CA 1
ATOM 2837 C C . LEU B 1 57 ? -10.906 -11.406 18.406 1 80.06 57 LEU B C 1
ATOM 2839 O O . LEU B 1 57 ? -10.305 -11.258 17.344 1 80.06 57 LEU B O 1
ATOM 2843 N N . GLN B 1 58 ? -10.539 -10.891 19.5 1 80.75 58 GLN B N 1
ATOM 2844 C CA . GLN B 1 58 ? -9.188 -10.367 19.672 1 80.75 58 GLN B CA 1
ATOM 2845 C C . GLN B 1 58 ? -8.336 -11.312 20.5 1 80.75 58 GLN B C 1
ATOM 2847 O O . GLN B 1 58 ? -8.703 -11.672 21.625 1 80.75 58 GLN B O 1
ATOM 2852 N N . PRO B 1 59 ? -7.273 -11.688 19.938 1 82.75 59 PRO B N 1
ATOM 2853 C CA . PRO B 1 59 ? -6.426 -12.602 20.703 1 82.75 59 PRO B CA 1
ATOM 2854 C C . PRO B 1 59 ? -5.699 -11.914 21.844 1 82.75 59 PRO B C 1
ATOM 2856 O O . PRO B 1 59 ? -5.387 -10.719 21.766 1 82.75 59 PRO B O 1
ATOM 2859 N N . THR B 1 60 ? -5.508 -12.648 22.984 1 76.12 60 THR B N 1
ATOM 2860 C CA . THR B 1 60 ? -4.562 -12.242 24.016 1 76.12 60 THR B CA 1
ATOM 2861 C C . THR B 1 60 ? -3.129 -12.305 23.484 1 76.12 60 THR B C 1
ATOM 2863 O O . THR B 1 60 ? -2.875 -12.875 22.422 1 76.12 60 THR B O 1
ATOM 2866 N N . PRO B 1 61 ? -2.26 -11.742 24.266 1 62.28 61 PRO B N 1
ATOM 2867 C CA . PRO B 1 61 ? -0.863 -11.875 23.844 1 62.28 61 PRO B CA 1
ATOM 2868 C C . PRO B 1 61 ? -0.434 -13.336 23.672 1 62.28 61 PRO B C 1
ATOM 2870 O O . PRO B 1 61 ? 0.237 -13.68 22.703 1 62.28 61 PRO B O 1
ATOM 2873 N N . LEU B 1 62 ? -0.82 -14.102 24.594 1 70.62 62 LEU B N 1
ATOM 2874 C CA . LEU B 1 62 ? -0.543 -15.531 24.484 1 70.62 62 LEU B CA 1
ATOM 2875 C C . LEU B 1 62 ? -1.23 -16.125 23.266 1 70.62 62 LEU B C 1
ATOM 2877 O O . LEU B 1 62 ? -0.626 -16.906 22.531 1 70.62 62 LEU B O 1
ATOM 2881 N N . GLY B 1 63 ? -2.445 -15.719 23.078 1 80.69 63 GLY B N 1
ATOM 2882 C CA . GLY B 1 63 ? -3.18 -16.156 21.906 1 80.69 63 GLY B CA 1
ATOM 2883 C C . GLY B 1 63 ? -2.504 -15.789 20.594 1 80.69 63 GLY B C 1
ATOM 2884 O O . GLY B 1 63 ? -2.404 -16.609 19.688 1 80.69 63 GLY B O 1
ATOM 2885 N N . ARG B 1 64 ? -2.033 -14.68 20.578 1 78.06 64 ARG B N 1
ATOM 2886 C CA . ARG B 1 64 ? -1.357 -14.195 19.375 1 78.06 64 ARG B CA 1
ATOM 2887 C C . ARG B 1 64 ? -0.055 -14.953 19.141 1 78.06 64 ARG B C 1
ATOM 2889 O O . ARG B 1 64 ? 0.224 -15.391 18.016 1 78.06 64 ARG B O 1
ATOM 2896 N N . ALA B 1 65 ? 0.699 -15.141 20.172 1 69.19 65 ALA B N 1
ATOM 2897 C CA . ALA B 1 65 ? 1.97 -15.859 20.078 1 69.19 65 ALA B CA 1
ATOM 2898 C C . ALA B 1 65 ? 1.76 -17.297 19.609 1 69.19 65 ALA B C 1
ATOM 2900 O O . ALA B 1 65 ? 2.482 -17.781 18.734 1 69.19 65 ALA B O 1
ATOM 2901 N N . LEU B 1 66 ? 0.837 -17.891 20.188 1 76.06 66 LEU B N 1
ATOM 2902 C CA . LEU B 1 66 ? 0.551 -19.266 19.797 1 76.06 66 LEU B CA 1
ATOM 2903 C C . LEU B 1 66 ? -0.014 -19.328 18.391 1 76.06 66 LEU B C 1
ATOM 2905 O O . LEU B 1 66 ? 0.301 -20.25 17.625 1 76.06 66 LEU B O 1
ATOM 2909 N N . ALA B 1 67 ? -0.788 -18.297 18.109 1 81.25 67 ALA B N 1
ATOM 2910 C CA . ALA B 1 67 ? -1.339 -18.234 16.75 1 81.25 67 ALA B CA 1
ATOM 2911 C C . ALA B 1 67 ? -0.231 -18.078 15.719 1 81.25 67 ALA B C 1
ATOM 2913 O O . ALA B 1 67 ? -0.306 -18.641 14.625 1 81.25 67 ALA B O 1
ATOM 2914 N N . ASP B 1 68 ? 0.749 -17.438 16.078 1 69.62 68 ASP B N 1
ATOM 2915 C CA . ASP B 1 68 ? 1.884 -17.266 15.18 1 69.62 68 ASP B CA 1
ATOM 2916 C C . ASP B 1 68 ? 2.557 -18.594 14.867 1 69.62 68 ASP B C 1
ATOM 2918 O O . ASP B 1 68 ? 2.924 -18.859 13.727 1 69.62 68 ASP B O 1
ATOM 2922 N N . HIS B 1 69 ? 2.717 -19.344 15.875 1 66.94 69 HIS B N 1
ATOM 2923 C CA . HIS B 1 69 ? 3.244 -20.688 15.656 1 66.94 69 HIS B CA 1
ATOM 2924 C C . HIS B 1 69 ? 2.312 -21.516 14.773 1 66.94 69 HIS B C 1
ATOM 2926 O O . HIS B 1 69 ? 2.773 -22.234 13.883 1 66.94 69 HIS B O 1
ATOM 2932 N N . GLY B 1 70 ? 1.046 -21.375 15.031 1 77.06 70 GLY B N 1
ATOM 2933 C CA . GLY B 1 70 ? 0.071 -22.047 14.188 1 77.06 70 GLY B CA 1
ATOM 2934 C C . GLY B 1 70 ? 0.131 -21.609 12.742 1 77.06 70 GLY B C 1
ATOM 2935 O O . GLY B 1 70 ? 0.011 -22.438 11.828 1 77.06 70 GLY B O 1
ATOM 2936 N N . GLN B 1 71 ? 0.375 -20.422 12.672 1 74.06 71 GLN B N 1
ATOM 2937 C CA . GLN B 1 71 ? 0.495 -19.891 11.32 1 74.06 71 GLN B CA 1
ATOM 2938 C C . GLN B 1 71 ? 1.701 -20.469 10.602 1 74.06 71 GLN B C 1
ATOM 2940 O O . GLN B 1 71 ? 1.62 -20.812 9.414 1 74.06 71 GLN B O 1
ATOM 2945 N N . THR B 1 72 ? 2.721 -20.609 11.297 1 65 72 THR B N 1
ATOM 2946 C CA . THR B 1 72 ? 3.918 -21.234 10.742 1 65 72 THR B CA 1
ATOM 2947 C C . THR B 1 72 ? 3.643 -22.688 10.344 1 65 72 THR B C 1
ATOM 2949 O O . THR B 1 72 ? 4.082 -23.141 9.289 1 65 72 THR B O 1
ATOM 2952 N N . MET B 1 73 ? 2.93 -23.297 11.164 1 62.94 73 MET B N 1
ATOM 2953 C CA . MET B 1 73 ? 2.582 -24.688 10.898 1 62.94 73 MET B CA 1
ATOM 2954 C C . MET B 1 73 ? 1.655 -24.797 9.695 1 62.94 73 MET B C 1
ATOM 2956 O O . MET B 1 73 ? 1.815 -25.703 8.859 1 62.94 73 MET B O 1
ATOM 2960 N N . LEU B 1 74 ? 0.778 -23.922 9.742 1 64.81 74 LEU B N 1
ATOM 2961 C CA . LEU B 1 74 ? -0.136 -23.891 8.609 1 64.81 74 LEU B CA 1
ATOM 2962 C C . LEU B 1 74 ? 0.621 -23.641 7.309 1 64.81 74 LEU B C 1
ATOM 2964 O O . LEU B 1 74 ? 0.343 -24.266 6.289 1 64.81 74 LEU B O 1
ATOM 2968 N N . ALA B 1 75 ? 1.519 -22.844 7.426 1 63.84 75 ALA B N 1
ATOM 2969 C CA . ALA B 1 75 ? 2.346 -22.547 6.262 1 63.84 75 ALA B CA 1
ATOM 2970 C C . ALA B 1 75 ? 3.156 -23.766 5.832 1 63.84 75 ALA B C 1
ATOM 2972 O O . ALA B 1 75 ? 3.268 -24.047 4.641 1 63.84 75 ALA B O 1
ATOM 2973 N N . ALA B 1 76 ? 3.643 -24.359 6.785 1 58.62 76 ALA B N 1
ATOM 2974 C CA . ALA B 1 76 ? 4.418 -25.562 6.504 1 58.62 76 ALA B CA 1
ATOM 2975 C C . ALA B 1 76 ? 3.539 -26.641 5.883 1 58.62 76 ALA B C 1
ATOM 2977 O O . ALA B 1 76 ? 3.955 -27.328 4.945 1 58.62 76 ALA B O 1
ATOM 2978 N N . SER B 1 77 ? 2.395 -26.828 6.465 1 57.5 77 SER B N 1
ATOM 2979 C CA . SER B 1 77 ? 1.456 -27.812 5.941 1 57.5 77 SER B CA 1
ATOM 2980 C C . SER B 1 77 ? 1.062 -27.484 4.504 1 57.5 77 SER B C 1
ATOM 2982 O O . SER B 1 77 ? 1.007 -28.391 3.656 1 57.5 77 SER B O 1
ATOM 2984 N N . ARG B 1 78 ? 0.78 -26.328 4.359 1 58.16 78 ARG B N 1
ATOM 2985 C CA . ARG B 1 78 ? 0.438 -25.875 3.01 1 58.16 78 ARG B CA 1
ATOM 2986 C C . ARG B 1 78 ? 1.584 -26.141 2.039 1 58.16 78 ARG B C 1
ATOM 2988 O O . ARG B 1 78 ? 1.36 -26.609 0.917 1 58.16 78 ARG B O 1
ATOM 2995 N N . LYS B 1 79 ? 2.67 -25.875 2.482 1 56.12 79 LYS B N 1
ATOM 2996 C CA . LYS B 1 79 ? 3.848 -26.109 1.654 1 56.12 79 LYS B CA 1
ATOM 2997 C C . LYS B 1 79 ? 3.979 -27.594 1.307 1 56.12 79 LYS B C 1
ATOM 2999 O O . LYS B 1 79 ? 4.367 -27.938 0.19 1 56.12 79 LYS B O 1
ATOM 3004 N N . ALA B 1 80 ? 3.682 -28.297 2.238 1 51.75 80 ALA B N 1
ATOM 3005 C CA . ALA B 1 80 ? 3.729 -29.734 1.989 1 51.75 80 ALA B CA 1
ATOM 3006 C C . ALA B 1 80 ? 2.729 -30.141 0.908 1 51.75 80 ALA B C 1
ATOM 3008 O O . ALA B 1 80 ? 3.059 -30.922 0.008 1 51.75 80 ALA B O 1
ATOM 3009 N N . SER B 1 81 ? 1.603 -29.609 1.106 1 53.31 81 SER B N 1
ATOM 3010 C CA . SER B 1 81 ? 0.57 -29.906 0.117 1 53.31 81 SER B CA 1
ATOM 3011 C C . SER B 1 81 ? 0.959 -29.375 -1.26 1 53.31 81 SER B C 1
ATOM 3013 O O . SER B 1 81 ? 0.773 -30.062 -2.268 1 53.31 81 SER B O 1
ATOM 3015 N N . ASP B 1 82 ? 1.424 -28.188 -1.227 1 53.09 82 ASP B N 1
ATOM 3016 C CA . ASP B 1 82 ? 1.868 -27.578 -2.477 1 53.09 82 ASP B CA 1
ATOM 3017 C C . ASP B 1 82 ? 3.008 -28.375 -3.104 1 53.09 82 ASP B C 1
ATOM 3019 O O . ASP B 1 82 ? 3.08 -28.516 -4.328 1 53.09 82 ASP B O 1
ATOM 3023 N N . THR B 1 83 ? 3.838 -28.766 -2.297 1 47.81 83 THR B N 1
ATOM 3024 C CA . THR B 1 83 ? 4.957 -29.578 -2.764 1 47.81 83 THR B CA 1
ATOM 3025 C C . THR B 1 83 ? 4.461 -30.828 -3.482 1 47.81 83 THR B C 1
ATOM 3027 O O . THR B 1 83 ? 4.98 -31.188 -4.539 1 47.81 83 THR B O 1
ATOM 3030 N N . VAL B 1 84 ? 3.557 -31.438 -2.873 1 45.78 84 VAL B N 1
ATOM 3031 C CA . VAL B 1 84 ? 3.006 -32.625 -3.508 1 45.78 84 VAL B CA 1
ATOM 3032 C C . VAL B 1 84 ? 2.395 -32.281 -4.855 1 45.78 84 VAL B C 1
ATOM 3034 O O . VAL B 1 84 ? 2.576 -32.969 -5.844 1 45.78 84 VAL B O 1
ATOM 3037 N N . GLU B 1 85 ? 1.711 -31.203 -4.809 1 48.06 85 GLU B N 1
ATOM 3038 C CA . GLU B 1 85 ? 1.059 -30.766 -6.043 1 48.06 85 GLU B CA 1
ATOM 3039 C C . GLU B 1 85 ? 2.074 -30.234 -7.043 1 48.06 85 GLU B C 1
ATOM 3041 O O . GLU B 1 85 ? 1.905 -30.391 -8.258 1 48.06 85 GLU B O 1
ATOM 3046 N N . GLY B 1 86 ? 3.018 -29.531 -6.543 1 45.56 86 GLY B N 1
ATOM 3047 C CA . GLY B 1 86 ? 4.004 -28.844 -7.367 1 45.56 86 GLY B CA 1
ATOM 3048 C C . GLY B 1 86 ? 4.984 -29.797 -8.031 1 45.56 86 GLY B C 1
ATOM 3049 O O . GLY B 1 86 ? 5.84 -29.375 -8.812 1 45.56 86 GLY B O 1
ATOM 3050 N N . PHE B 1 87 ? 5.227 -30.891 -7.387 1 40.59 87 PHE B N 1
ATOM 3051 C CA . PHE B 1 87 ? 6.164 -31.734 -8.117 1 40.59 87 PHE B CA 1
ATOM 3052 C C . PHE B 1 87 ? 5.805 -31.781 -9.602 1 40.59 87 PHE B C 1
ATOM 3054 O O . PHE B 1 87 ? 6.602 -32.25 -10.422 1 40.59 87 PHE B O 1
ATOM 3061 N N . ARG B 1 88 ? 4.629 -31.5 -9.922 1 43.19 88 ARG B N 1
ATOM 3062 C CA . ARG B 1 88 ? 4.547 -31.469 -11.375 1 43.19 88 ARG B CA 1
ATOM 3063 C C . ARG B 1 88 ? 5.359 -30.312 -11.953 1 43.19 88 ARG B C 1
ATOM 3065 O O . ARG B 1 88 ? 5.691 -29.359 -11.234 1 43.19 88 ARG B O 1
ATOM 3072 N N . VAL B 1 89 ? 5.836 -30.109 -13.273 1 49.91 89 VAL B N 1
ATOM 3073 C CA . VAL B 1 89 ? 6.77 -29.359 -14.094 1 49.91 89 VAL B CA 1
ATOM 3074 C C . VAL B 1 89 ? 6.637 -27.859 -13.789 1 49.91 89 VAL B C 1
ATOM 3076 O O . VAL B 1 89 ? 7.102 -27.016 -14.555 1 49.91 89 VAL B O 1
ATOM 3079 N N . GLY B 1 90 ? 6.328 -27.453 -12.5 1 56.09 90 GLY B N 1
ATOM 3080 C CA . GLY B 1 90 ? 6.34 -26.047 -12.141 1 56.09 90 GLY B CA 1
ATOM 3081 C C . GLY B 1 90 ? 5.242 -25.25 -12.812 1 56.09 90 GLY B C 1
ATOM 3082 O O . GLY B 1 90 ? 5.312 -24.016 -12.883 1 56.09 90 GLY B O 1
ATOM 3083 N N . ARG B 1 91 ? 4.297 -25.891 -13.359 1 65.44 91 ARG B N 1
ATOM 3084 C CA . ARG B 1 91 ? 3.252 -25.219 -14.125 1 65.44 91 ARG B CA 1
ATOM 3085 C C . ARG B 1 91 ? 2.006 -25 -13.273 1 65.44 91 ARG B C 1
ATOM 3087 O O . ARG B 1 91 ? 1.046 -24.359 -13.719 1 65.44 91 ARG B O 1
ATOM 3094 N N . THR B 1 92 ? 2.15 -25.422 -11.945 1 71.19 92 THR B N 1
ATOM 3095 C CA . THR B 1 92 ? 1.057 -25.219 -11 1 71.19 92 THR B CA 1
ATOM 3096 C C . THR B 1 92 ? 1.594 -24.891 -9.609 1 71.19 92 THR B C 1
ATOM 3098 O O . THR B 1 92 ? 2.799 -24.984 -9.367 1 71.19 92 THR B O 1
ATOM 3101 N N . GLY B 1 93 ? 0.714 -24.281 -8.742 1 85.19 93 GLY B N 1
ATOM 3102 C CA . GLY B 1 93 ? 1.124 -24.047 -7.371 1 85.19 93 GLY B CA 1
ATOM 3103 C C . GLY B 1 93 ? 0.926 -22.609 -6.922 1 85.19 93 GLY B C 1
ATOM 3104 O O . GLY B 1 93 ? 0.304 -21.812 -7.633 1 85.19 93 GLY B O 1
ATOM 3105 N N . VAL B 1 94 ? 1.398 -22.391 -5.641 1 89.06 94 VAL B N 1
ATOM 3106 C CA . VAL B 1 94 ? 1.276 -21.078 -5.027 1 89.06 94 VAL B CA 1
ATOM 3107 C C . VAL B 1 94 ? 2.662 -20.531 -4.691 1 89.06 94 VAL B C 1
ATOM 3109 O O . VAL B 1 94 ? 3.5 -21.25 -4.137 1 89.06 94 VAL B O 1
ATOM 3112 N N . VAL B 1 95 ? 2.945 -19.391 -5.191 1 93.94 95 VAL B N 1
ATOM 3113 C CA . VAL B 1 95 ? 4.16 -18.672 -4.82 1 93.94 95 VAL B CA 1
ATOM 3114 C C . VAL B 1 95 ? 3.807 -17.5 -3.912 1 93.94 95 VAL B C 1
ATOM 3116 O O . VAL B 1 95 ? 3.045 -16.609 -4.301 1 93.94 95 VAL B O 1
ATOM 3119 N N . ARG B 1 96 ? 4.277 -17.547 -2.705 1 94.88 96 ARG B N 1
ATOM 3120 C CA . ARG B 1 96 ? 4.098 -16.453 -1.761 1 94.88 96 ARG B CA 1
ATOM 3121 C C . ARG B 1 96 ? 5.293 -15.5 -1.79 1 94.88 96 ARG B C 1
ATOM 3123 O O . ARG B 1 96 ? 6.41 -15.891 -1.445 1 94.88 96 ARG B O 1
ATOM 3130 N N . ILE B 1 97 ? 5.008 -14.234 -2.152 1 97.62 97 ILE B N 1
ATOM 3131 C CA . ILE B 1 97 ? 6.102 -13.281 -2.307 1 97.62 97 ILE B CA 1
ATOM 3132 C C . ILE B 1 97 ? 5.863 -12.078 -1.4 1 97.62 97 ILE B C 1
ATOM 3134 O O . ILE B 1 97 ? 4.73 -11.609 -1.259 1 97.62 97 ILE B O 1
ATOM 3138 N N . GLY B 1 98 ? 6.879 -11.648 -0.671 1 98.06 98 GLY B N 1
ATOM 3139 C CA . GLY B 1 98 ? 6.91 -10.375 0.033 1 98.06 98 GLY B CA 1
ATOM 3140 C C . GLY B 1 98 ? 7.914 -9.398 -0.546 1 98.06 98 GLY B C 1
ATOM 3141 O O . GLY B 1 98 ? 8.992 -9.797 -0.996 1 98.06 98 GLY B O 1
ATOM 3142 N N . GLY B 1 99 ? 7.57 -8.109 -0.499 1 97.88 99 GLY B N 1
ATOM 3143 C CA . GLY B 1 99 ? 8.539 -7.164 -1.037 1 97.88 99 GLY B CA 1
ATOM 3144 C C . GLY B 1 99 ? 8.297 -5.738 -0.569 1 97.88 99 GLY B C 1
ATOM 3145 O O . GLY B 1 99 ? 7.277 -5.449 0.057 1 97.88 99 GLY B O 1
ATOM 3146 N N . THR B 1 100 ? 9.297 -4.906 -0.847 1 97.25 100 THR B N 1
ATOM 3147 C CA . THR B 1 100 ? 9.188 -3.492 -0.509 1 97.25 100 THR B CA 1
ATOM 3148 C C . THR B 1 100 ? 8.188 -2.791 -1.428 1 97.25 100 THR B C 1
ATOM 3150 O O . THR B 1 100 ? 8.203 -3 -2.643 1 97.25 100 THR B O 1
ATOM 3153 N N . PRO B 1 101 ? 7.418 -1.884 -0.909 1 96.94 101 PRO B N 1
ATOM 3154 C CA . PRO B 1 101 ? 6.191 -1.428 -1.564 1 96.94 101 PRO B CA 1
ATOM 3155 C C . PRO B 1 101 ? 6.453 -0.761 -2.912 1 96.94 101 PRO B C 1
ATOM 3157 O O . PRO B 1 101 ? 5.844 -1.134 -3.92 1 96.94 101 PRO B O 1
ATOM 3160 N N . PHE B 1 102 ? 7.336 0.206 -3.068 1 97.69 102 PHE B N 1
ATOM 3161 C CA . PHE B 1 102 ? 7.496 0.964 -4.305 1 97.69 102 PHE B CA 1
ATOM 3162 C C . PHE B 1 102 ? 7.895 0.046 -5.453 1 97.69 102 PHE B C 1
ATOM 3164 O O . PHE B 1 102 ? 7.367 0.17 -6.562 1 97.69 102 PHE B O 1
ATOM 3171 N N . PHE B 1 103 ? 8.781 -0.897 -5.215 1 97.94 103 PHE B N 1
ATOM 3172 C CA . PHE B 1 103 ? 9.203 -1.82 -6.258 1 97.94 103 PHE B CA 1
ATOM 3173 C C . PHE B 1 103 ? 8.086 -2.799 -6.605 1 97.94 103 PHE B C 1
ATOM 3175 O O . PHE B 1 103 ? 7.867 -3.109 -7.777 1 97.94 103 PHE B O 1
ATOM 3182 N N . MET B 1 104 ? 7.402 -3.303 -5.539 1 98.31 104 MET B N 1
ATOM 3183 C CA . MET B 1 104 ? 6.297 -4.23 -5.781 1 98.31 104 MET B CA 1
ATOM 3184 C C . MET B 1 104 ? 5.215 -3.576 -6.637 1 98.31 104 MET B C 1
ATOM 3186 O O . MET B 1 104 ? 4.738 -4.172 -7.602 1 98.31 104 MET B O 1
ATOM 3190 N N . ASP B 1 105 ? 4.902 -2.328 -6.285 1 98.06 105 ASP B N 1
ATOM 3191 C CA . ASP B 1 105 ? 3.805 -1.611 -6.93 1 98.06 105 ASP B CA 1
ATOM 3192 C C . ASP B 1 105 ? 4.145 -1.281 -8.383 1 98.06 105 ASP B C 1
ATOM 3194 O O . ASP B 1 105 ? 3.336 -1.521 -9.281 1 98.06 105 ASP B O 1
ATOM 3198 N N . ALA B 1 106 ? 5.32 -0.819 -8.625 1 98 106 ALA B N 1
ATOM 3199 C CA . ALA B 1 106 ? 5.66 -0.224 -9.914 1 98 106 ALA B CA 1
ATOM 3200 C C . ALA B 1 106 ? 6.113 -1.288 -10.906 1 98 106 ALA B C 1
ATOM 3202 O O . ALA B 1 106 ? 5.934 -1.136 -12.117 1 98 106 ALA B O 1
ATOM 3203 N N . LEU B 1 107 ? 6.73 -2.355 -10.406 1 98.12 107 LEU B N 1
ATOM 3204 C CA . LEU B 1 107 ? 7.434 -3.236 -11.328 1 98.12 107 LEU B CA 1
ATOM 3205 C C . LEU B 1 107 ? 6.969 -4.68 -11.164 1 98.12 107 LEU B C 1
ATOM 3207 O O . LEU B 1 107 ? 6.555 -5.316 -12.133 1 98.12 107 LEU B O 1
ATOM 3211 N N . ILE B 1 108 ? 6.949 -5.211 -9.938 1 98.56 108 ILE B N 1
ATOM 3212 C CA . ILE B 1 108 ? 6.828 -6.648 -9.719 1 98.56 108 ILE B CA 1
ATOM 3213 C C . ILE B 1 108 ? 5.422 -7.113 -10.094 1 98.56 108 ILE B C 1
ATOM 3215 O O . ILE B 1 108 ? 5.246 -8.211 -10.625 1 98.56 108 ILE B O 1
ATOM 3219 N N . ALA B 1 109 ? 4.418 -6.324 -9.797 1 98.31 109 ALA B N 1
ATOM 3220 C CA . ALA B 1 109 ? 3.041 -6.695 -10.109 1 98.31 109 ALA B CA 1
ATOM 3221 C C . ALA B 1 109 ? 2.877 -6.988 -11.594 1 98.31 109 ALA B C 1
ATOM 3223 O O . ALA B 1 109 ? 2.254 -7.984 -11.969 1 98.31 109 ALA B O 1
ATOM 3224 N N . GLY B 1 110 ? 3.445 -6.109 -12.461 1 97.88 110 GLY B N 1
ATOM 3225 C CA . GLY B 1 110 ? 3.41 -6.363 -13.891 1 97.88 110 GLY B CA 1
ATOM 3226 C C . GLY B 1 110 ? 4.18 -7.605 -14.297 1 97.88 110 GLY B C 1
ATOM 3227 O O . GLY B 1 110 ? 3.746 -8.352 -15.18 1 97.88 110 GLY B O 1
ATOM 3228 N N . MET B 1 111 ? 5.285 -7.848 -13.664 1 98.5 111 MET B N 1
ATOM 3229 C CA . MET B 1 111 ? 6.102 -9.023 -13.938 1 98.5 111 MET B CA 1
ATOM 3230 C C . MET B 1 111 ? 5.367 -10.305 -13.539 1 98.5 111 MET B C 1
ATOM 3232 O O . MET B 1 111 ? 5.52 -11.336 -14.188 1 98.5 111 MET B O 1
ATOM 3236 N N . ILE B 1 112 ? 4.57 -10.242 -12.422 1 98.5 112 ILE B N 1
ATOM 3237 C CA . ILE B 1 112 ? 3.742 -11.367 -12.008 1 98.5 112 ILE B CA 1
ATOM 3238 C C . ILE B 1 112 ? 2.756 -11.727 -13.117 1 98.5 112 ILE B C 1
ATOM 3240 O O . ILE B 1 112 ? 2.639 -12.891 -13.508 1 98.5 112 ILE B O 1
ATOM 3244 N N . ALA B 1 113 ? 2.078 -10.695 -13.656 1 98.31 113 ALA B N 1
ATOM 3245 C CA . ALA B 1 113 ? 1.1 -10.906 -14.719 1 98.31 113 ALA B CA 1
ATOM 3246 C C . ALA B 1 113 ? 1.754 -11.531 -15.945 1 98.31 113 ALA B C 1
ATOM 3248 O O . ALA B 1 113 ? 1.227 -12.492 -16.516 1 98.31 113 ALA B O 1
ATOM 3249 N N . GLU B 1 114 ? 2.896 -11.039 -16.328 1 97.94 114 GLU B N 1
ATOM 3250 C CA . GLU B 1 114 ? 3.629 -11.562 -17.484 1 97.94 114 GLU B CA 1
ATOM 3251 C C . GLU B 1 114 ? 4.02 -13.023 -17.281 1 97.94 114 GLU B C 1
ATOM 3253 O O . GLU B 1 114 ? 3.857 -13.852 -18.172 1 97.94 114 GLU B O 1
ATOM 3258 N N . PHE B 1 115 ? 4.527 -13.297 -16.125 1 98.06 115 PHE B N 1
ATOM 3259 C CA . PHE B 1 115 ? 4.938 -14.656 -15.781 1 98.06 115 PHE B CA 1
ATOM 3260 C C . PHE B 1 115 ? 3.768 -15.625 -15.914 1 98.06 115 PHE B C 1
ATOM 3262 O O . PHE B 1 115 ? 3.928 -16.734 -16.438 1 98.06 115 PHE B O 1
ATOM 3269 N N . GLN B 1 116 ? 2.576 -15.211 -15.414 1 97.31 116 GLN B N 1
ATOM 3270 C CA . GLN B 1 116 ? 1.402 -16.078 -15.359 1 97.31 116 GLN B CA 1
ATOM 3271 C C . GLN B 1 116 ? 0.821 -16.312 -16.75 1 97.31 116 GLN B C 1
ATOM 3273 O O . GLN B 1 116 ? -0.009 -17.203 -16.938 1 97.31 116 GLN B O 1
ATOM 3278 N N . ASN B 1 117 ? 1.232 -15.5 -17.75 1 93.31 117 ASN B N 1
ATOM 3279 C CA . ASN B 1 117 ? 0.861 -15.797 -19.125 1 93.31 117 ASN B CA 1
ATOM 3280 C C . ASN B 1 117 ? 1.397 -17.156 -19.578 1 93.31 117 ASN B C 1
ATOM 3282 O O . ASN B 1 117 ? 0.732 -17.875 -20.312 1 93.31 117 ASN B O 1
ATOM 3286 N N . SER B 1 118 ? 2.588 -17.484 -19.125 1 92.31 118 SER B N 1
ATOM 3287 C CA . SER B 1 118 ? 3.197 -18.766 -19.453 1 92.31 118 SER B CA 1
ATOM 3288 C C . SER B 1 118 ? 2.969 -19.797 -18.359 1 92.31 118 SER B C 1
ATOM 3290 O O . SER B 1 118 ? 3.184 -21 -18.562 1 92.31 118 SER B O 1
ATOM 3292 N N . HIS B 1 119 ? 2.553 -19.359 -17.219 1 93.94 119 HIS B N 1
ATOM 3293 C CA . HIS B 1 119 ? 2.252 -20.219 -16.078 1 93.94 119 HIS B CA 1
ATOM 3294 C C . HIS B 1 119 ? 0.848 -19.953 -15.539 1 93.94 119 HIS B C 1
ATOM 3296 O O . HIS B 1 119 ? 0.683 -19.547 -14.383 1 93.94 119 HIS B O 1
ATOM 3302 N N . PRO B 1 120 ? -0.153 -20.25 -16.281 1 90.75 120 PRO B N 1
ATOM 3303 C CA . PRO B 1 120 ? -1.52 -19.828 -15.961 1 90.75 120 PRO B CA 1
ATOM 3304 C C . PRO B 1 120 ? -2.062 -20.484 -14.695 1 90.75 120 PRO B C 1
ATOM 3306 O O . PRO B 1 120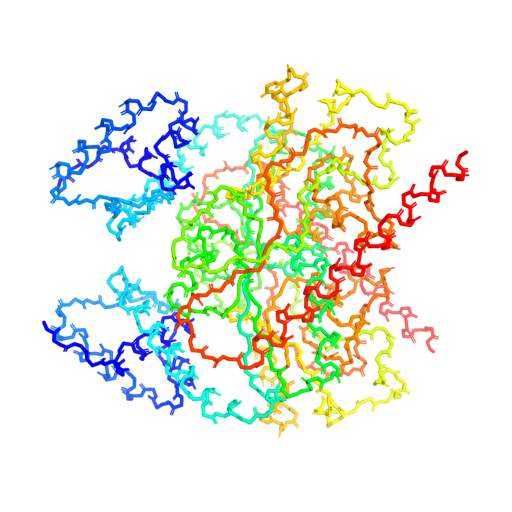 ? -3.029 -20 -14.102 1 90.75 120 PRO B O 1
ATOM 3309 N N . ASP B 1 121 ? -1.436 -21.562 -14.227 1 89.12 121 ASP B N 1
ATOM 3310 C CA . ASP B 1 121 ? -1.984 -22.297 -13.094 1 89.12 121 ASP B CA 1
ATOM 3311 C C . ASP B 1 121 ? -1.197 -22 -11.82 1 89.12 121 ASP B C 1
ATOM 3313 O O . ASP B 1 121 ? -1.424 -22.641 -10.781 1 89.12 121 ASP B O 1
ATOM 3317 N N . VAL B 1 122 ? -0.292 -21.062 -11.898 1 93.19 122 VAL B N 1
ATOM 3318 C CA . VAL B 1 122 ? 0.43 -20.609 -10.711 1 93.19 122 VAL B CA 1
ATOM 3319 C C . VAL B 1 122 ? -0.289 -19.422 -10.094 1 93.19 122 VAL B C 1
ATOM 3321 O O . VAL B 1 122 ? -0.603 -18.453 -10.789 1 93.19 122 VAL B O 1
ATOM 3324 N N . ARG B 1 123 ? -0.611 -19.531 -8.859 1 95 123 ARG B N 1
ATOM 3325 C CA . ARG B 1 123 ? -1.146 -18.406 -8.094 1 95 123 ARG B CA 1
ATOM 3326 C C . ARG B 1 123 ? -0.037 -17.688 -7.348 1 95 123 ARG B C 1
ATOM 3328 O O . ARG B 1 123 ? 0.867 -18.312 -6.797 1 95 123 ARG B O 1
ATOM 3335 N N . ILE B 1 124 ? -0.091 -16.406 -7.34 1 97.12 124 ILE B N 1
ATOM 3336 C CA . ILE B 1 124 ? 0.89 -15.617 -6.605 1 97.12 124 ILE B CA 1
ATOM 3337 C C . ILE B 1 124 ? 0.187 -14.789 -5.531 1 97.12 124 ILE B C 1
ATOM 3339 O O . ILE B 1 124 ? -0.752 -14.047 -5.824 1 97.12 124 ILE B O 1
ATOM 3343 N N . ASP B 1 125 ? 0.597 -14.953 -4.32 1 95.5 125 ASP B N 1
ATOM 3344 C CA . ASP B 1 125 ? 0.15 -14.164 -3.176 1 95.5 125 ASP B CA 1
ATOM 3345 C C . ASP B 1 125 ? 1.21 -13.148 -2.76 1 95.5 125 ASP B C 1
ATOM 3347 O O . ASP B 1 125 ? 2.312 -13.523 -2.357 1 95.5 125 ASP B O 1
ATOM 3351 N N . GLN B 1 126 ? 0.824 -11.906 -2.85 1 97.25 126 GLN B N 1
ATOM 3352 C CA . GLN B 1 126 ? 1.771 -10.82 -2.596 1 97.25 126 GLN B CA 1
ATOM 3353 C C . GLN B 1 126 ? 1.506 -10.164 -1.244 1 97.25 126 GLN B C 1
ATOM 3355 O O . GLN B 1 126 ? 0.354 -9.906 -0.889 1 97.25 126 GLN B O 1
ATOM 3360 N N . THR B 1 127 ? 2.562 -9.961 -0.502 1 95.75 127 THR B N 1
ATOM 3361 C CA . THR B 1 127 ? 2.547 -9.156 0.717 1 95.75 127 THR B CA 1
ATOM 3362 C C . THR B 1 127 ? 3.639 -8.094 0.676 1 95.75 127 THR B C 1
ATOM 3364 O O . THR B 1 127 ? 4.422 -8.031 -0.274 1 95.75 127 THR B O 1
ATOM 3367 N N . TYR B 1 128 ? 3.586 -7.223 1.699 1 96.19 128 TYR B N 1
ATOM 3368 C CA . TYR B 1 128 ? 4.527 -6.109 1.747 1 96.19 128 TYR B CA 1
ATOM 3369 C C . TYR B 1 128 ? 5.367 -6.16 3.02 1 96.19 128 TYR B C 1
ATOM 3371 O O . TYR B 1 128 ? 4.938 -6.715 4.031 1 96.19 128 TYR B O 1
ATOM 3379 N N . GLY B 1 129 ? 6.52 -5.539 2.904 1 94.94 129 GLY B N 1
ATOM 3380 C CA . GLY B 1 129 ? 7.383 -5.367 4.062 1 94.94 129 GLY B CA 1
ATOM 3381 C C . GLY B 1 129 ? 8.742 -4.781 3.717 1 94.94 129 GLY B C 1
ATOM 3382 O O . GLY B 1 129 ? 9.031 -4.539 2.545 1 94.94 129 GLY B O 1
ATOM 3383 N N . TYR B 1 130 ? 9.414 -4.512 4.789 1 92.56 130 TYR B N 1
ATOM 3384 C CA . TYR B 1 130 ? 10.82 -4.152 4.668 1 92.56 130 TYR B CA 1
ATOM 3385 C C . TYR B 1 130 ? 11.711 -5.281 5.168 1 92.56 130 TYR B C 1
ATOM 3387 O O . TYR B 1 130 ? 11.227 -6.336 5.574 1 92.56 130 TYR B O 1
ATOM 3395 N N . PHE B 1 131 ? 12.992 -5.109 5.102 1 90.62 131 PHE B N 1
ATOM 3396 C CA . PHE B 1 131 ? 13.945 -6.211 5.246 1 90.62 131 PHE B CA 1
ATOM 3397 C C . PHE B 1 131 ? 13.656 -7.008 6.512 1 90.62 131 PHE B C 1
ATOM 3399 O O . PHE B 1 131 ? 13.555 -8.234 6.469 1 90.62 131 PHE B O 1
ATOM 3406 N N . SER B 1 132 ? 13.5 -6.344 7.645 1 85.56 132 SER B N 1
ATOM 3407 C CA . SER B 1 132 ? 13.312 -7.047 8.914 1 85.56 132 SER B CA 1
ATOM 3408 C C . SER B 1 132 ? 12.039 -7.883 8.898 1 85.56 132 SER B C 1
ATOM 3410 O O . SER B 1 132 ? 12.047 -9.039 9.336 1 85.56 132 SER B O 1
ATOM 3412 N N . ASP B 1 133 ? 10.969 -7.285 8.367 1 87.81 133 ASP B N 1
ATOM 3413 C CA . ASP B 1 133 ? 9.695 -7.992 8.25 1 87.81 133 ASP B CA 1
ATOM 3414 C C . ASP B 1 133 ? 9.828 -9.203 7.324 1 87.81 133 ASP B C 1
ATOM 3416 O O . ASP B 1 133 ? 9.336 -10.289 7.645 1 87.81 133 ASP B O 1
ATOM 3420 N N . LEU B 1 134 ? 10.461 -9 6.25 1 93.56 134 LEU B N 1
ATOM 3421 C CA . LEU B 1 134 ? 10.539 -10.008 5.199 1 93.56 134 LEU B CA 1
ATOM 3422 C C . LEU B 1 134 ? 11.461 -11.156 5.605 1 93.56 134 LEU B C 1
ATOM 3424 O O . LEU B 1 134 ? 11.188 -12.32 5.305 1 93.56 134 LEU B O 1
ATOM 3428 N N . ARG B 1 135 ? 12.523 -10.797 6.258 1 89.94 135 ARG B N 1
ATOM 3429 C CA . ARG B 1 135 ? 13.406 -11.828 6.793 1 89.94 135 ARG B CA 1
ATOM 3430 C C . ARG B 1 135 ? 12.672 -12.734 7.77 1 89.94 135 ARG B C 1
ATOM 3432 O O . ARG B 1 135 ? 12.797 -13.961 7.699 1 89.94 135 ARG B O 1
ATOM 3439 N N . ALA B 1 136 ? 11.953 -12.133 8.664 1 85.94 136 ALA B N 1
ATOM 3440 C CA . ALA B 1 136 ? 11.18 -12.891 9.641 1 85.94 136 ALA B CA 1
ATOM 3441 C C . ALA B 1 136 ? 10.148 -13.781 8.945 1 85.94 136 ALA B C 1
ATOM 3443 O O . ALA B 1 136 ? 9.961 -14.93 9.336 1 85.94 136 ALA B O 1
ATOM 3444 N N . ALA B 1 137 ? 9.516 -13.273 7.918 1 89.5 137 ALA B N 1
ATOM 3445 C CA . ALA B 1 137 ? 8.5 -14.031 7.184 1 89.5 137 ALA B CA 1
ATOM 3446 C C . ALA B 1 137 ? 9.125 -15.219 6.453 1 89.5 137 ALA B C 1
ATOM 3448 O O . ALA B 1 137 ? 8.523 -16.297 6.387 1 89.5 137 ALA B O 1
ATOM 3449 N N . LEU B 1 138 ? 10.289 -15.023 5.902 1 90.62 138 LEU B N 1
ATOM 3450 C CA . LEU B 1 138 ? 11.016 -16.109 5.258 1 90.62 138 LEU B CA 1
ATOM 3451 C C . LEU B 1 138 ? 11.375 -17.203 6.27 1 90.62 138 LEU B C 1
ATOM 3453 O O . LEU B 1 138 ? 11.141 -18.391 6.023 1 90.62 138 LEU B O 1
ATOM 3457 N N . LYS B 1 139 ? 11.883 -16.75 7.348 1 83.19 139 LYS B N 1
ATOM 3458 C CA . LYS B 1 139 ? 12.312 -17.688 8.375 1 83.19 139 LYS B CA 1
ATOM 3459 C C . LYS B 1 139 ? 11.133 -18.5 8.906 1 83.19 139 LYS B C 1
ATOM 3461 O O . LYS B 1 139 ? 11.273 -19.688 9.234 1 83.19 139 LYS B O 1
ATOM 3466 N N . ALA B 1 140 ? 10.023 -17.859 8.977 1 79.62 140 ALA B N 1
ATOM 3467 C CA . ALA B 1 140 ? 8.812 -18.5 9.492 1 79.62 140 ALA B CA 1
ATOM 3468 C C . ALA B 1 140 ? 8.078 -19.25 8.391 1 79.62 140 ALA B C 1
ATOM 3470 O O . ALA B 1 140 ? 6.973 -19.75 8.602 1 79.62 140 ALA B O 1
ATOM 3471 N N . ASP B 1 141 ? 8.609 -19.234 7.227 1 81.75 141 ASP B N 1
ATOM 3472 C CA . ASP B 1 141 ? 8.047 -19.938 6.074 1 81.75 141 ASP B CA 1
ATOM 3473 C C . ASP B 1 141 ? 6.672 -19.375 5.711 1 81.75 141 ASP B C 1
ATOM 3475 O O . ASP B 1 141 ? 5.777 -20.125 5.316 1 81.75 141 ASP B O 1
ATOM 3479 N N . GLN B 1 142 ? 6.555 -18.141 5.957 1 86 142 GLN B N 1
ATOM 3480 C CA . GLN B 1 142 ? 5.312 -17.453 5.605 1 86 142 GLN B CA 1
ATOM 3481 C C . GLN B 1 142 ? 5.34 -16.969 4.16 1 86 142 GLN B C 1
ATOM 3483 O O . GLN B 1 142 ? 4.293 -16.766 3.549 1 86 142 GLN B O 1
ATOM 3488 N N . ILE B 1 143 ? 6.539 -16.719 3.674 1 93.31 143 ILE B N 1
ATOM 3489 C CA . ILE B 1 143 ? 6.738 -16.391 2.266 1 93.31 143 ILE B CA 1
ATOM 3490 C C . ILE B 1 143 ? 7.852 -17.266 1.688 1 93.31 143 ILE B C 1
ATOM 3492 O O . ILE B 1 143 ? 8.68 -17.797 2.43 1 93.31 143 ILE B O 1
ATOM 3496 N N . ASP B 1 144 ? 7.777 -17.406 0.327 1 92.56 144 ASP B N 1
ATOM 3497 C CA . ASP B 1 144 ? 8.766 -18.219 -0.384 1 92.56 144 ASP B CA 1
ATOM 3498 C C . ASP B 1 144 ? 9.93 -17.359 -0.873 1 92.56 144 ASP B C 1
ATOM 3500 O O . ASP B 1 144 ? 11.07 -17.828 -0.935 1 92.56 144 ASP B O 1
ATOM 3504 N N . LEU B 1 145 ? 9.609 -16.156 -1.284 1 96.69 145 LEU B N 1
ATOM 3505 C CA . LEU B 1 145 ? 10.57 -15.203 -1.835 1 96.69 145 LEU B CA 1
ATOM 3506 C C . LEU B 1 145 ? 10.359 -13.812 -1.25 1 96.69 145 LEU B C 1
ATOM 3508 O O . LEU B 1 145 ? 9.219 -13.414 -0.992 1 96.69 145 LEU B O 1
ATOM 3512 N N . ALA B 1 146 ? 11.438 -13.156 -1.028 1 97.56 146 ALA B N 1
ATOM 3513 C CA . ALA B 1 146 ? 11.383 -11.734 -0.699 1 97.56 146 ALA B CA 1
ATOM 3514 C C . ALA B 1 146 ? 12.125 -10.906 -1.735 1 97.56 146 ALA B C 1
ATOM 3516 O O . ALA B 1 146 ? 13.156 -11.328 -2.262 1 97.56 146 ALA B O 1
ATOM 3517 N N . ILE B 1 147 ? 11.578 -9.75 -2.064 1 97.75 147 ILE B N 1
ATOM 3518 C CA . ILE B 1 147 ? 12.227 -8.789 -2.947 1 97.75 147 ILE B CA 1
ATOM 3519 C C . ILE B 1 147 ? 12.367 -7.441 -2.234 1 97.75 147 ILE B C 1
ATOM 3521 O O . ILE B 1 147 ? 11.375 -6.738 -2.035 1 97.75 147 ILE B O 1
ATOM 3525 N N . CYS B 1 148 ? 13.594 -7.102 -1.855 1 96.62 148 CYS B N 1
ATOM 3526 C CA . CYS B 1 148 ? 13.789 -5.863 -1.11 1 96.62 148 CYS B CA 1
ATOM 3527 C C . CYS B 1 148 ? 15.227 -5.379 -1.219 1 96.62 148 CYS B C 1
ATOM 3529 O O . CYS B 1 148 ? 16.109 -6.145 -1.591 1 96.62 148 CYS B O 1
ATOM 3531 N N . PRO B 1 149 ? 15.406 -4.066 -0.984 1 95.12 149 PRO B N 1
ATOM 3532 C CA . PRO B 1 149 ? 16.781 -3.566 -0.906 1 95.12 149 PRO B CA 1
ATOM 3533 C C . PRO B 1 149 ? 17.547 -4.145 0.277 1 95.12 149 PRO B C 1
ATOM 3535 O O . PRO B 1 149 ? 17.016 -4.242 1.383 1 95.12 149 PRO B O 1
ATOM 3538 N N . ILE B 1 150 ? 18.734 -4.566 0.006 1 90.75 150 ILE B N 1
ATOM 3539 C CA . ILE B 1 150 ? 19.594 -5.105 1.057 1 90.75 150 ILE B CA 1
ATOM 3540 C C . ILE B 1 150 ? 20.953 -4.422 1.009 1 90.75 150 ILE B C 1
ATOM 3542 O O . ILE B 1 150 ? 21.453 -4.09 -0.07 1 90.75 150 ILE B O 1
ATOM 3546 N N . ASP B 1 151 ? 21.375 -4.254 2.312 1 86 151 ASP B N 1
ATOM 3547 C CA . ASP B 1 151 ? 22.75 -3.756 2.379 1 86 151 ASP B CA 1
ATOM 3548 C C . ASP B 1 151 ? 23.734 -4.801 1.867 1 86 151 ASP B C 1
ATOM 3550 O O . ASP B 1 151 ? 23.625 -5.984 2.197 1 86 151 ASP B O 1
ATOM 3554 N N . ILE B 1 152 ? 24.516 -4.508 1.031 1 70.25 152 ILE B N 1
ATOM 3555 C CA . ILE B 1 152 ? 25.453 -5.398 0.362 1 70.25 152 ILE B CA 1
ATOM 3556 C C . ILE B 1 152 ? 26.297 -6.129 1.401 1 70.25 152 ILE B C 1
ATOM 3558 O O . ILE B 1 152 ? 26.719 -7.266 1.178 1 70.25 152 ILE B O 1
ATOM 3562 N N . LEU B 1 153 ? 26.359 -5.551 2.529 1 61.28 153 LEU B N 1
ATOM 3563 C CA . LEU B 1 153 ? 27.219 -6.152 3.535 1 61.28 153 LEU B CA 1
ATOM 3564 C C . LEU B 1 153 ? 26.469 -7.188 4.355 1 61.28 153 LEU B C 1
ATOM 3566 O O . LEU B 1 153 ? 27.062 -7.906 5.16 1 61.28 153 LEU B O 1
ATOM 3570 N N . ASP B 1 154 ? 25.141 -7.348 4.102 1 60.97 154 ASP B N 1
ATOM 3571 C CA . ASP B 1 154 ? 24.359 -8.203 4.984 1 60.97 154 ASP B CA 1
ATOM 3572 C C . ASP B 1 154 ? 24.5 -9.672 4.602 1 60.97 154 ASP B C 1
ATOM 3574 O O . ASP B 1 154 ? 24.141 -10.07 3.49 1 60.97 154 ASP B O 1
ATOM 3578 N N . GLU B 1 155 ? 25.5 -10.383 5.258 1 56.25 155 GLU B N 1
ATOM 3579 C CA . GLU B 1 155 ? 25.797 -11.781 4.973 1 56.25 155 GLU B CA 1
ATOM 3580 C C . GLU B 1 155 ? 25.016 -12.719 5.879 1 56.25 155 GLU B C 1
ATOM 3582 O O . GLU B 1 155 ? 25.469 -13.055 6.977 1 56.25 155 GLU B O 1
ATOM 3587 N N . GLY B 1 156 ? 23.781 -12.375 6.188 1 58.66 156 GLY B N 1
ATOM 3588 C CA . GLY B 1 156 ? 23.297 -13.398 7.098 1 58.66 156 GLY B CA 1
ATOM 3589 C C . GLY B 1 156 ? 23.203 -14.773 6.461 1 58.66 156 GLY B C 1
ATOM 3590 O O . GLY B 1 156 ? 23.031 -14.891 5.246 1 58.66 156 GLY B O 1
ATOM 3591 N N . SER B 1 157 ? 23.656 -15.844 7.141 1 67.44 157 SER B N 1
ATOM 3592 C CA . SER B 1 157 ? 24 -17.203 6.762 1 67.44 157 SER B CA 1
ATOM 3593 C C . SER B 1 157 ? 22.766 -18.016 6.383 1 67.44 157 SER B C 1
ATOM 3595 O O . SER B 1 157 ? 22.859 -18.969 5.602 1 67.44 157 SER B O 1
ATOM 3597 N N . ASP B 1 158 ? 21.531 -17.609 6.676 1 83.62 158 ASP B N 1
ATOM 3598 C CA . ASP B 1 158 ? 20.422 -18.531 6.445 1 83.62 158 ASP B CA 1
ATOM 3599 C C . ASP B 1 158 ? 19.594 -18.125 5.23 1 83.62 158 ASP B C 1
ATOM 3601 O O . ASP B 1 158 ? 18.609 -18.766 4.898 1 83.62 158 ASP B O 1
ATOM 3605 N N . LEU B 1 159 ? 20 -17.094 4.605 1 88.94 159 LEU B N 1
ATOM 3606 C CA . LEU B 1 159 ? 19.297 -16.609 3.428 1 88.94 159 LEU B CA 1
ATOM 3607 C C . LEU B 1 159 ? 20.234 -16.516 2.229 1 88.94 159 LEU B C 1
ATOM 3609 O O . LEU B 1 159 ? 21.406 -16.172 2.379 1 88.94 159 LEU B O 1
ATOM 3613 N N . GLU B 1 160 ? 19.734 -16.953 1.149 1 90.56 160 GLU B N 1
ATOM 3614 C CA . GLU B 1 160 ? 20.375 -16.688 -0.133 1 90.56 160 GLU B CA 1
ATOM 3615 C C . GLU B 1 160 ? 19.906 -15.367 -0.729 1 90.56 160 GLU B C 1
ATOM 3617 O O . GLU B 1 160 ? 18.703 -15.07 -0.726 1 90.56 160 GLU B O 1
ATOM 3622 N N . PHE B 1 161 ? 20.875 -14.641 -1.152 1 90.62 161 PHE B N 1
ATOM 3623 C CA . PHE B 1 161 ? 20.594 -13.344 -1.755 1 90.62 161 PHE B CA 1
ATOM 3624 C C . PHE B 1 161 ? 21.047 -13.32 -3.211 1 90.62 161 PHE B C 1
ATOM 3626 O O . PHE B 1 161 ? 22.156 -13.758 -3.533 1 90.62 161 PHE B O 1
ATOM 3633 N N . GLN B 1 162 ? 20.203 -12.797 -4.078 1 92.94 162 GLN B N 1
ATOM 3634 C CA . GLN B 1 162 ? 20.547 -12.562 -5.477 1 92.94 162 GLN B CA 1
ATOM 3635 C C . GLN B 1 162 ? 20.25 -11.125 -5.883 1 92.94 162 GLN B C 1
ATOM 3637 O O . GLN B 1 162 ? 19.078 -10.742 -6.016 1 92.94 162 GLN B O 1
ATOM 3642 N N . GLU B 1 163 ? 21.281 -10.383 -6.137 1 93.5 163 GLU B N 1
ATOM 3643 C CA . GLU B 1 163 ? 21.125 -8.992 -6.559 1 93.5 163 GLU B CA 1
ATOM 3644 C C . GLU B 1 163 ? 20.469 -8.906 -7.938 1 93.5 163 GLU B C 1
ATOM 3646 O O . GLU B 1 163 ? 20.812 -9.672 -8.844 1 93.5 163 GLU B O 1
ATOM 3651 N N . ILE B 1 164 ? 19.547 -7.926 -8.055 1 95.25 164 ILE B N 1
ATOM 3652 C CA . ILE B 1 164 ? 18.891 -7.836 -9.359 1 95.25 164 ILE B CA 1
ATOM 3653 C C . ILE B 1 164 ? 18.969 -6.398 -9.875 1 95.25 164 ILE B C 1
ATOM 3655 O O . ILE B 1 164 ? 18.766 -6.148 -11.062 1 95.25 164 ILE B O 1
ATOM 3659 N N . LEU B 1 165 ? 19.25 -5.406 -9.047 1 93.5 165 LEU B N 1
ATOM 3660 C CA . LEU B 1 165 ? 19.328 -4.008 -9.461 1 93.5 165 LEU B CA 1
ATOM 3661 C C . LEU B 1 165 ? 20.172 -3.197 -8.492 1 93.5 165 LEU B C 1
ATOM 3663 O O . LEU B 1 165 ? 19.922 -3.189 -7.285 1 93.5 165 LEU B O 1
ATOM 3667 N N . PRO B 1 166 ? 21.188 -2.5 -8.992 1 91.56 166 PRO B N 1
ATOM 3668 C CA . PRO B 1 166 ? 21.922 -1.607 -8.094 1 91.56 166 PRO B CA 1
ATOM 3669 C C . PRO B 1 166 ? 21.062 -0.465 -7.562 1 91.56 166 PRO B C 1
ATOM 3671 O O . PRO B 1 166 ? 20.172 0.026 -8.273 1 91.56 166 PRO B O 1
ATOM 3674 N N . GLY B 1 167 ? 21.375 -0.065 -6.34 1 92.06 167 GLY B N 1
ATOM 3675 C CA . GLY B 1 167 ? 20.625 1.017 -5.719 1 92.06 167 GLY B CA 1
ATOM 3676 C C . GLY B 1 167 ? 20.906 2.371 -6.34 1 92.06 167 GLY B C 1
ATOM 3677 O O . GLY B 1 167 ? 22.047 2.801 -6.414 1 92.06 167 GLY B O 1
ATOM 3678 N N . ARG B 1 168 ? 19.906 3.006 -6.871 1 94.38 168 ARG B N 1
ATOM 3679 C CA . ARG B 1 168 ? 19.938 4.371 -7.387 1 94.38 168 ARG B CA 1
ATOM 3680 C C . ARG B 1 168 ? 18.672 5.133 -7.004 1 94.38 168 ARG B C 1
ATOM 3682 O O . ARG B 1 168 ? 17.562 4.676 -7.277 1 94.38 168 ARG B O 1
ATOM 3689 N N . ASN B 1 169 ? 18.891 6.266 -6.332 1 96.88 169 ASN B N 1
ATOM 3690 C CA . ASN B 1 169 ? 17.766 7.102 -5.953 1 96.88 169 ASN B CA 1
ATOM 3691 C C . ASN B 1 169 ? 17.75 8.414 -6.727 1 96.88 169 ASN B C 1
ATOM 3693 O O . ASN B 1 169 ? 18.766 8.812 -7.301 1 96.88 169 ASN B O 1
ATOM 3697 N N . VAL B 1 170 ? 16.641 9.062 -6.777 1 97.06 170 VAL B N 1
ATOM 3698 C CA . VAL B 1 170 ? 16.453 10.398 -7.328 1 97.06 170 VAL B CA 1
ATOM 3699 C C . VAL B 1 170 ? 15.531 11.211 -6.422 1 97.06 170 VAL B C 1
ATOM 3701 O O . VAL B 1 170 ? 14.797 10.641 -5.609 1 97.06 170 VAL B O 1
ATOM 3704 N N . VAL B 1 171 ? 15.648 12.477 -6.496 1 97.69 171 VAL B N 1
ATOM 3705 C CA . VAL B 1 171 ? 14.586 13.336 -5.988 1 97.69 171 VAL B CA 1
ATOM 3706 C C . VAL B 1 171 ? 13.453 13.414 -7 1 97.69 171 VAL B C 1
ATOM 3708 O O . VAL B 1 171 ? 13.672 13.75 -8.164 1 97.69 171 VAL B O 1
ATOM 3711 N N . ALA B 1 172 ? 12.266 13.062 -6.598 1 98.38 172 ALA B N 1
ATOM 3712 C CA . ALA B 1 172 ? 11.109 13.039 -7.488 1 98.38 172 ALA B CA 1
ATOM 3713 C C . ALA B 1 172 ? 10.141 14.164 -7.164 1 98.38 172 ALA B C 1
ATOM 3715 O O . ALA B 1 172 ? 10.047 14.602 -6.012 1 98.38 172 ALA B O 1
ATOM 3716 N N . CYS B 1 173 ? 9.453 14.617 -8.148 1 98.5 173 CYS B N 1
ATOM 3717 C CA . CYS B 1 173 ? 8.43 15.648 -8.023 1 98.5 173 CYS B CA 1
ATOM 3718 C C . CYS B 1 173 ? 7.355 15.484 -9.094 1 98.5 173 CYS B C 1
ATOM 3720 O O . CYS B 1 173 ? 7.488 14.656 -9.992 1 98.5 173 CYS B O 1
ATOM 3722 N N . GLY B 1 174 ? 6.203 16.172 -8.906 1 98.31 174 GLY B N 1
ATOM 3723 C CA . GLY B 1 174 ? 5.227 16.219 -9.984 1 98.31 174 GLY B CA 1
ATOM 3724 C C . GLY B 1 174 ? 5.777 16.828 -11.258 1 98.31 174 GLY B C 1
ATOM 3725 O O . GLY B 1 174 ? 6.684 17.656 -11.219 1 98.31 174 GLY B O 1
ATOM 3726 N N . VAL B 1 175 ? 5.191 16.547 -12.422 1 97.5 175 VAL B N 1
ATOM 3727 C CA . VAL B 1 175 ? 5.734 16.922 -13.719 1 97.5 175 VAL B CA 1
ATOM 3728 C C . VAL B 1 175 ? 5.562 18.438 -13.93 1 97.5 175 VAL B C 1
ATOM 3730 O O . VAL B 1 175 ? 6.191 19.016 -14.812 1 97.5 175 VAL B O 1
ATOM 3733 N N . THR B 1 176 ? 4.758 19.094 -13.086 1 96.62 176 THR B N 1
ATOM 3734 C CA . THR B 1 176 ? 4.543 20.531 -13.211 1 96.62 176 THR B CA 1
ATOM 3735 C C . THR B 1 176 ? 5.285 21.281 -12.117 1 96.62 176 THR B C 1
ATOM 3737 O O . THR B 1 176 ? 5.043 22.469 -11.906 1 96.62 176 THR B O 1
ATOM 3740 N N . HIS B 1 177 ? 6.094 20.656 -11.406 1 97.81 177 HIS B N 1
ATOM 3741 C CA . HIS B 1 177 ? 6.781 21.266 -10.273 1 97.81 177 HIS B CA 1
ATOM 3742 C C . HIS B 1 177 ? 7.613 22.453 -10.711 1 97.81 177 HIS B C 1
ATOM 3744 O O . HIS B 1 177 ? 8.336 22.391 -11.703 1 97.81 177 HIS B O 1
ATOM 3750 N N . PRO B 1 178 ? 7.672 23.5 -9.953 1 97.5 178 PRO B N 1
ATOM 3751 C CA . PRO B 1 178 ? 8.367 24.719 -10.336 1 97.5 178 PRO B CA 1
ATOM 3752 C C . PRO B 1 178 ? 9.875 24.516 -10.508 1 97.5 178 PRO B C 1
ATOM 3754 O O . PRO B 1 178 ? 10.5 25.203 -11.32 1 97.5 178 PRO B O 1
ATOM 3757 N N . LEU B 1 179 ? 10.438 23.641 -9.836 1 97.56 179 LEU B N 1
ATOM 3758 C CA . LEU B 1 179 ? 11.883 23.438 -9.875 1 97.56 179 LEU B CA 1
ATOM 3759 C C . LEU B 1 179 ? 12.312 22.875 -11.219 1 97.56 179 LEU B C 1
ATOM 3761 O O . LEU B 1 179 ? 13.5 22.922 -11.57 1 97.56 179 LEU B O 1
ATOM 3765 N N . LEU B 1 180 ? 11.359 22.297 -11.93 1 96.38 180 LEU B N 1
ATOM 3766 C CA . LEU B 1 180 ? 11.68 21.734 -13.234 1 96.38 180 LEU B CA 1
ATOM 3767 C C . LEU B 1 180 ? 11.93 22.844 -14.25 1 96.38 180 LEU B C 1
ATOM 3769 O O . LEU B 1 180 ? 12.484 22.609 -15.328 1 96.38 180 LEU B O 1
ATOM 3773 N N . MET B 1 181 ? 11.523 24.031 -13.945 1 95 181 MET B N 1
ATOM 3774 C CA . MET B 1 181 ? 11.719 25.188 -14.828 1 95 181 MET B CA 1
ATOM 3775 C C . MET B 1 181 ? 13.109 25.781 -14.641 1 95 181 MET B C 1
ATOM 3777 O O . MET B 1 181 ? 13.562 26.594 -15.453 1 95 181 MET B O 1
ATOM 3781 N N . LYS B 1 182 ? 13.703 25.406 -13.57 1 92.81 182 LYS B N 1
ATOM 3782 C CA . LYS B 1 182 ? 15.07 25.844 -13.336 1 92.81 182 LYS B CA 1
ATOM 3783 C C . LYS B 1 182 ? 16.062 24.969 -14.102 1 92.81 182 LYS B C 1
ATOM 3785 O O . LYS B 1 182 ? 15.992 23.75 -14.039 1 92.81 182 LYS B O 1
ATOM 3790 N N . ARG B 1 183 ? 16.953 25.469 -14.812 1 86.56 183 ARG B N 1
ATOM 3791 C CA . ARG B 1 183 ? 17.922 24.734 -15.625 1 86.56 183 ARG B CA 1
ATOM 3792 C C . ARG B 1 183 ? 18.812 23.859 -14.75 1 86.56 183 ARG B C 1
ATOM 3794 O O . ARG B 1 183 ? 19.078 22.703 -15.07 1 86.56 183 ARG B O 1
ATOM 3801 N N . ARG B 1 184 ? 19.266 24.5 -13.578 1 89.94 184 ARG B N 1
ATOM 3802 C CA . ARG B 1 184 ? 20.156 23.781 -12.672 1 89.94 184 ARG B CA 1
ATOM 3803 C C . ARG B 1 184 ? 19.734 23.984 -11.219 1 89.94 184 ARG B C 1
ATOM 3805 O O . ARG B 1 184 ? 20.312 24.828 -10.516 1 89.94 184 ARG B O 1
ATOM 3812 N N . PRO B 1 185 ? 18.766 23.141 -10.805 1 93.75 185 PRO B N 1
ATOM 3813 C CA . PRO B 1 185 ? 18.375 23.281 -9.398 1 93.75 185 PRO B CA 1
ATOM 3814 C C . PRO B 1 185 ? 19.531 22.984 -8.445 1 93.75 185 PRO B C 1
ATOM 3816 O O . PRO B 1 185 ? 20.344 22.078 -8.703 1 93.75 185 PRO B O 1
ATOM 3819 N N . GLN B 1 186 ? 19.672 23.812 -7.441 1 92.44 186 GLN B N 1
ATOM 3820 C CA . GLN B 1 186 ? 20.672 23.641 -6.391 1 92.44 186 GLN B CA 1
ATOM 3821 C C . GLN B 1 186 ? 20.047 23 -5.148 1 92.44 186 GLN B C 1
ATOM 3823 O O . GLN B 1 186 ? 18.844 23.141 -4.91 1 92.44 186 GLN B O 1
ATOM 3828 N N . PRO B 1 187 ? 20.859 22.359 -4.352 1 91.44 187 PRO B N 1
ATOM 3829 C CA . PRO B 1 187 ? 20.359 21.734 -3.129 1 91.44 187 PRO B CA 1
ATOM 3830 C C . PRO B 1 187 ? 19.562 22.703 -2.256 1 91.44 187 PRO B C 1
ATOM 3832 O O . PRO B 1 187 ? 18.531 22.328 -1.691 1 91.44 187 PRO B O 1
ATOM 3835 N N . ALA B 1 188 ? 20 23.906 -2.189 1 90.94 188 ALA B N 1
ATOM 3836 C CA . ALA B 1 188 ? 19.328 24.906 -1.36 1 90.94 188 ALA B CA 1
ATOM 3837 C C . ALA B 1 188 ? 17.922 25.156 -1.854 1 90.94 188 ALA B C 1
ATOM 3839 O O . ALA B 1 188 ? 17.016 25.453 -1.059 1 90.94 188 ALA B O 1
ATOM 3840 N N . ASP B 1 189 ? 17.703 25.031 -3.184 1 95 189 ASP B N 1
ATOM 3841 C CA . ASP B 1 189 ? 16.391 25.25 -3.77 1 95 189 ASP B CA 1
ATOM 3842 C C . ASP B 1 189 ? 15.391 24.219 -3.256 1 95 189 ASP B C 1
ATOM 3844 O O . ASP B 1 189 ? 14.188 24.5 -3.16 1 95 189 ASP B O 1
ATOM 3848 N N . LEU B 1 190 ? 15.844 23.016 -2.945 1 95.5 190 LEU B N 1
ATOM 3849 C CA . LEU B 1 190 ? 14.992 21.906 -2.523 1 95.5 190 LEU B CA 1
ATOM 3850 C C . LEU B 1 190 ? 14.422 22.156 -1.133 1 95.5 190 LEU B C 1
ATOM 3852 O O . LEU B 1 190 ? 13.344 21.656 -0.802 1 95.5 190 LEU B O 1
ATOM 3856 N N . LEU B 1 191 ? 15.133 22.953 -0.379 1 92.94 191 LEU B N 1
ATOM 3857 C CA . LEU B 1 191 ? 14.773 23.188 1.017 1 92.94 191 LEU B CA 1
ATOM 3858 C C . LEU B 1 191 ? 13.602 24.141 1.123 1 92.94 191 LEU B C 1
ATOM 3860 O O . LEU B 1 191 ? 12.969 24.25 2.178 1 92.94 191 LEU B O 1
ATOM 3864 N N . ASP B 1 192 ? 13.281 24.797 0.009 1 92.94 192 ASP B N 1
ATOM 3865 C CA . ASP B 1 192 ? 12.211 25.781 -0.012 1 92.94 192 ASP B CA 1
ATOM 3866 C C . ASP B 1 192 ? 10.852 25.109 -0.204 1 92.94 192 ASP B C 1
ATOM 3868 O O . ASP B 1 192 ? 9.812 25.766 -0.048 1 92.94 192 ASP B O 1
ATOM 3872 N N . PHE B 1 193 ? 10.828 23.859 -0.514 1 96.44 193 PHE B N 1
ATOM 3873 C CA . PHE B 1 193 ? 9.594 23.156 -0.822 1 96.44 193 PHE B CA 1
ATOM 3874 C C . PHE B 1 193 ? 9.305 22.094 0.232 1 96.44 193 PHE B C 1
ATOM 3876 O O . PHE B 1 193 ? 10.211 21.625 0.917 1 96.44 193 PHE B O 1
ATOM 3883 N N . PRO B 1 194 ? 8 21.734 0.398 1 97.19 194 PRO B N 1
ATOM 3884 C CA . PRO B 1 194 ? 7.672 20.625 1.304 1 97.19 194 PRO B CA 1
ATOM 3885 C C . PRO B 1 194 ? 8.078 19.266 0.747 1 97.19 194 PRO B C 1
ATOM 3887 O O . PRO B 1 194 ? 8.273 19.125 -0.463 1 97.19 194 PRO B O 1
ATOM 3890 N N . TRP B 1 195 ? 8.156 18.328 1.726 1 97.44 195 TRP B N 1
ATOM 3891 C CA . TRP B 1 195 ? 8.602 16.984 1.37 1 97.44 195 TRP B CA 1
ATOM 3892 C C . TRP B 1 195 ? 7.598 15.945 1.833 1 97.44 195 TRP B C 1
ATOM 3894 O O . TRP B 1 195 ? 6.883 16.156 2.818 1 97.44 195 TRP B O 1
ATOM 3904 N N . VAL B 1 196 ? 7.492 14.891 1.024 1 98.25 196 VAL B N 1
ATOM 3905 C CA . VAL B 1 196 ? 6.859 13.648 1.448 1 98.25 196 VAL B CA 1
ATOM 3906 C C . VAL B 1 196 ? 7.906 12.711 2.049 1 98.25 196 VAL B C 1
ATOM 3908 O O . VAL B 1 196 ? 8.875 12.352 1.384 1 98.25 196 VAL B O 1
ATOM 3911 N N . ALA B 1 197 ? 7.703 12.32 3.252 1 96.5 197 ALA B N 1
ATOM 3912 C CA . ALA B 1 197 ? 8.664 11.43 3.896 1 96.5 197 ALA B CA 1
ATOM 3913 C C . ALA B 1 197 ? 8.266 9.969 3.723 1 96.5 197 ALA B C 1
ATOM 3915 O O . ALA B 1 197 ? 7.094 9.609 3.893 1 96.5 197 ALA B O 1
ATOM 3916 N N . PRO B 1 198 ? 9.289 9.117 3.352 1 94.94 198 PRO B N 1
ATOM 3917 C CA . PRO B 1 198 ? 9.023 7.68 3.436 1 94.94 198 PRO B CA 1
ATOM 3918 C C . PRO B 1 198 ? 8.656 7.23 4.848 1 94.94 198 PRO B C 1
ATOM 3920 O O . PRO B 1 198 ? 9 7.902 5.824 1 94.94 198 PRO B O 1
ATOM 3923 N N . PRO B 1 199 ? 7.895 6.148 4.941 1 89.88 199 PRO B N 1
ATOM 3924 C CA . PRO B 1 199 ? 7.508 5.688 6.277 1 89.88 199 PRO B CA 1
ATOM 3925 C C . PRO B 1 199 ? 8.688 5.137 7.078 1 89.88 199 PRO B C 1
ATOM 3927 O O . PRO B 1 199 ? 9.727 4.812 6.504 1 89.88 199 PRO B O 1
ATOM 3930 N N . PRO B 1 200 ? 8.422 5.016 8.398 1 81.12 200 PRO B N 1
ATOM 3931 C CA . PRO B 1 200 ? 9.445 4.367 9.219 1 81.12 200 PRO B CA 1
ATOM 3932 C C . PRO B 1 200 ? 9.773 2.951 8.758 1 81.12 200 PRO B C 1
ATOM 3934 O O . PRO B 1 200 ? 8.875 2.209 8.352 1 81.12 200 PRO B O 1
ATOM 3937 N N . GLY B 1 201 ? 11 2.584 8.828 1 82.25 201 GLY B N 1
ATOM 3938 C CA . GLY B 1 201 ? 11.445 1.265 8.406 1 82.25 201 GLY B CA 1
ATOM 3939 C C . GLY B 1 201 ? 11.906 1.219 6.961 1 82.25 201 GLY B C 1
ATOM 3940 O O . GLY B 1 201 ? 12.633 0.303 6.562 1 82.25 201 GLY B O 1
ATOM 3941 N N . SER B 1 202 ? 11.398 2.178 6.227 1 91.31 202 SER B N 1
ATOM 3942 C CA . SER B 1 202 ? 11.828 2.256 4.836 1 91.31 202 SER B CA 1
ATOM 3943 C C . SER B 1 202 ? 13.281 2.697 4.734 1 91.31 202 SER B C 1
ATOM 3945 O O . SER B 1 202 ? 13.68 3.689 5.348 1 91.31 202 SER B O 1
ATOM 3947 N N . PRO B 1 203 ? 14.086 1.997 3.926 1 92.31 203 PRO B N 1
ATOM 3948 C CA . PRO B 1 203 ? 15.461 2.471 3.713 1 92.31 203 PRO B CA 1
ATOM 3949 C C . PRO B 1 203 ? 15.516 3.846 3.053 1 92.31 203 PRO B C 1
ATOM 3951 O O . PRO B 1 203 ? 16.484 4.582 3.229 1 92.31 203 PRO B O 1
ATOM 3954 N N . LEU B 1 204 ? 14.469 4.262 2.377 1 95.75 204 LEU B N 1
ATOM 3955 C CA . LEU B 1 204 ? 14.422 5.562 1.716 1 95.75 204 LEU B CA 1
ATOM 3956 C C . LEU B 1 204 ? 14.406 6.691 2.74 1 95.75 204 LEU B C 1
ATOM 3958 O O . LEU B 1 204 ? 14.828 7.812 2.441 1 95.75 204 LEU B O 1
ATOM 3962 N N . LEU B 1 205 ? 13.836 6.387 3.93 1 92.88 205 LEU B N 1
ATOM 3963 C CA . LEU B 1 205 ? 13.859 7.41 4.969 1 92.88 205 LEU B CA 1
ATOM 3964 C C . LEU B 1 205 ? 15.297 7.723 5.395 1 92.88 205 LEU B C 1
ATOM 3966 O O . LEU B 1 205 ? 15.656 8.891 5.551 1 92.88 205 LEU B O 1
ATOM 3970 N N . ALA B 1 206 ? 16.094 6.668 5.562 1 88.69 206 ALA B N 1
ATOM 3971 C CA . ALA B 1 206 ? 17.5 6.852 5.867 1 88.69 206 ALA B CA 1
ATOM 3972 C C . ALA B 1 206 ? 18.219 7.566 4.727 1 88.69 206 ALA B C 1
ATOM 3974 O O . ALA B 1 206 ? 19.078 8.422 4.961 1 88.69 206 ALA B O 1
ATOM 3975 N N . ASP B 1 207 ? 17.859 7.219 3.537 1 93.81 207 ASP B N 1
ATOM 3976 C CA . ASP B 1 207 ? 18.469 7.848 2.367 1 93.81 207 ASP B CA 1
ATOM 3977 C C . ASP B 1 207 ? 18.125 9.336 2.307 1 93.81 207 ASP B C 1
ATOM 3979 O O . ASP B 1 207 ? 18.969 10.156 1.938 1 93.81 207 ASP B O 1
ATOM 3983 N N . LEU B 1 208 ? 16.875 9.672 2.615 1 94.12 208 LEU B N 1
ATOM 3984 C CA . LEU B 1 208 ? 16.453 11.062 2.637 1 94.12 208 LEU B CA 1
ATOM 3985 C C . LEU B 1 208 ? 17.25 11.867 3.648 1 94.12 208 LEU B C 1
ATOM 3987 O O . LEU B 1 208 ? 17.719 12.969 3.346 1 94.12 208 LEU B O 1
ATOM 3991 N N . ARG B 1 209 ? 17.469 11.305 4.797 1 90.38 209 ARG B N 1
ATOM 3992 C CA . ARG B 1 209 ? 18.234 11.977 5.844 1 90.38 209 ARG B CA 1
ATOM 3993 C C . ARG B 1 209 ? 19.688 12.172 5.422 1 90.38 209 ARG B C 1
ATOM 3995 O O . ARG B 1 209 ? 20.25 13.25 5.605 1 90.38 209 ARG B O 1
ATOM 4002 N N . SER B 1 210 ? 20.266 11.125 4.875 1 90.94 210 SER B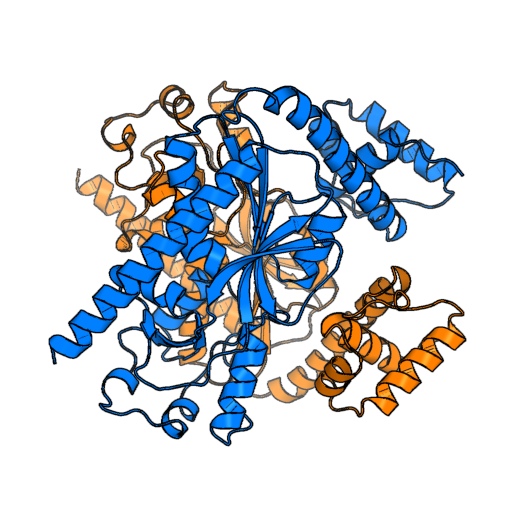 N 1
ATOM 4003 C CA . SER B 1 210 ? 21.641 11.195 4.402 1 90.94 210 SER B CA 1
ATOM 4004 C C . SER B 1 210 ? 21.797 12.242 3.309 1 90.94 210 SER B C 1
ATOM 4006 O O . SER B 1 210 ? 22.797 12.961 3.271 1 90.94 210 SER B O 1
ATOM 4008 N N . MET B 1 211 ? 20.828 12.305 2.475 1 92.62 211 MET B N 1
ATOM 4009 C CA . MET B 1 211 ? 20.844 13.289 1.396 1 92.62 211 MET B CA 1
ATOM 4010 C C . MET B 1 211 ? 20.812 14.711 1.954 1 92.62 211 MET B C 1
ATOM 4012 O O . MET B 1 211 ? 21.578 15.57 1.516 1 92.62 211 MET B O 1
ATOM 4016 N N . LEU B 1 212 ? 20 14.914 2.934 1 89.88 212 LEU B N 1
ATOM 4017 C CA . LEU B 1 212 ? 19.891 16.234 3.547 1 89.88 212 LEU B CA 1
ATOM 4018 C C . LEU B 1 212 ? 21.203 16.641 4.184 1 89.88 212 LEU B C 1
ATOM 4020 O O . LEU B 1 212 ? 21.641 17.781 4.031 1 89.88 212 LEU B O 1
ATOM 4024 N N . LEU B 1 213 ? 21.812 15.727 4.809 1 88.25 213 LEU B N 1
ATOM 4025 C CA . LEU B 1 213 ? 23.109 15.984 5.441 1 88.25 213 LEU B CA 1
ATOM 4026 C C . LEU B 1 213 ? 24.156 16.359 4.398 1 88.25 213 LEU B C 1
ATOM 4028 O O . LEU B 1 213 ? 24.984 17.234 4.633 1 88.25 213 LEU B O 1
ATOM 4032 N N . SER B 1 214 ? 24.078 15.703 3.311 1 88.69 214 SER B N 1
ATOM 4033 C CA . SER B 1 214 ? 25.047 15.961 2.242 1 88.69 214 SER B CA 1
ATOM 4034 C C . SER B 1 214 ? 24.859 17.359 1.663 1 88.69 214 SER B C 1
ATOM 4036 O O . SER B 1 214 ? 25.781 17.922 1.066 1 88.69 214 SER B O 1
ATOM 4038 N N . PHE B 1 215 ? 23.625 17.906 1.818 1 87.69 215 PHE B N 1
ATOM 4039 C CA . PHE B 1 215 ? 23.312 19.266 1.369 1 87.69 215 PHE B CA 1
ATOM 4040 C C . PHE B 1 215 ? 23.672 20.281 2.439 1 87.69 215 PHE B C 1
ATOM 4042 O O . PHE B 1 215 ? 23.594 21.5 2.207 1 87.69 215 PHE B O 1
ATOM 4049 N N . GLY B 1 216 ? 24.094 19.828 3.592 1 87.25 216 GLY B N 1
ATOM 4050 C CA . GLY B 1 216 ? 24.375 20.719 4.711 1 87.25 216 GLY B CA 1
ATOM 4051 C C . GLY B 1 216 ? 23.141 21.141 5.465 1 87.25 216 GLY B C 1
ATOM 4052 O O . GLY B 1 216 ? 23.156 22.125 6.203 1 87.25 216 GLY B O 1
ATOM 4053 N N . ALA B 1 217 ? 22.109 20.5 5.16 1 86.75 217 ALA B N 1
ATOM 4054 C CA . ALA B 1 217 ? 20.844 20.812 5.82 1 86.75 217 ALA B CA 1
ATOM 4055 C C . ALA B 1 217 ? 20.531 19.781 6.902 1 86.75 217 ALA B C 1
ATOM 4057 O O . ALA B 1 217 ? 20.953 18.625 6.812 1 86.75 217 ALA B O 1
ATOM 4058 N N . THR B 1 218 ? 19.828 20.312 7.957 1 80.75 218 THR B N 1
ATOM 4059 C CA . THR B 1 218 ? 19.484 19.391 9.031 1 80.75 218 THR B CA 1
ATOM 4060 C C . THR B 1 218 ? 17.969 19.219 9.117 1 80.75 218 THR B C 1
ATOM 4062 O O . THR B 1 218 ? 17.484 18.297 9.781 1 80.75 218 THR B O 1
ATOM 4065 N N . GLU B 1 219 ? 17.359 20.078 8.445 1 85.56 219 GLU B N 1
ATOM 4066 C CA . GLU B 1 219 ? 15.898 20.016 8.555 1 85.56 219 GLU B CA 1
ATOM 4067 C C . GLU B 1 219 ? 15.234 20.297 7.215 1 85.56 219 GLU B C 1
ATOM 4069 O O . GLU B 1 219 ? 15.773 21.031 6.391 1 85.56 219 GLU B O 1
ATOM 4074 N N . ILE B 1 220 ? 14.172 19.531 6.965 1 86.69 220 ILE B N 1
ATOM 4075 C CA . ILE B 1 220 ? 13.289 19.797 5.836 1 86.69 220 ILE B CA 1
ATOM 4076 C C . ILE B 1 220 ? 11.836 19.828 6.32 1 86.69 220 ILE B C 1
ATOM 4078 O O . ILE B 1 220 ? 11.516 19.312 7.391 1 86.69 220 ILE B O 1
ATOM 4082 N N . LYS B 1 221 ? 11.07 20.5 5.598 1 91.69 221 LYS B N 1
ATOM 4083 C CA . LYS B 1 221 ? 9.648 20.578 5.938 1 91.69 221 LYS B CA 1
ATOM 4084 C C . LYS B 1 221 ? 8.891 19.359 5.434 1 91.69 221 LYS B C 1
ATOM 4086 O O . LYS B 1 221 ? 8.562 19.266 4.25 1 91.69 221 LYS B O 1
ATOM 4091 N N . ILE B 1 222 ? 8.594 18.469 6.387 1 93.88 222 ILE B N 1
ATOM 4092 C CA . ILE B 1 222 ? 7.77 17.312 6.059 1 93.88 222 ILE B CA 1
ATOM 4093 C C . ILE B 1 222 ? 6.297 17.656 6.242 1 93.88 222 ILE B C 1
ATOM 4095 O O . ILE B 1 222 ? 5.867 18 7.348 1 93.88 222 ILE B O 1
ATOM 4099 N N . ARG B 1 223 ? 5.547 17.547 5.145 1 96.06 223 ARG B N 1
ATOM 4100 C CA . ARG B 1 223 ? 4.125 17.859 5.211 1 96.06 223 ARG B CA 1
ATOM 4101 C C . ARG B 1 223 ? 3.273 16.609 5.145 1 96.06 223 ARG B C 1
ATOM 4103 O O . ARG B 1 223 ? 2.137 16.594 5.621 1 96.06 223 ARG B O 1
ATOM 4110 N N . TYR B 1 224 ? 3.756 15.633 4.535 1 97.31 224 TYR B N 1
ATOM 4111 C CA . TYR B 1 224 ? 3.049 14.375 4.324 1 97.31 224 TYR B CA 1
ATOM 4112 C C . TYR B 1 224 ? 3.977 13.188 4.535 1 97.31 224 TYR B C 1
ATOM 4114 O O . TYR B 1 224 ? 5.117 13.188 4.062 1 97.31 224 TYR B O 1
ATOM 4122 N N . SER B 1 225 ? 3.562 12.211 5.336 1 95.44 225 SER B N 1
ATOM 4123 C CA . SER B 1 225 ? 4.359 11.008 5.555 1 95.44 225 SER B CA 1
ATOM 4124 C C . SER B 1 225 ? 3.518 9.75 5.375 1 95.44 225 SER B C 1
ATOM 4126 O O . SER B 1 225 ? 2.318 9.75 5.66 1 95.44 225 SER B O 1
ATOM 4128 N N . GLY B 1 226 ? 4.289 8.781 4.906 1 90.5 226 GLY B N 1
ATOM 4129 C CA . GLY B 1 226 ? 3.652 7.5 4.652 1 90.5 226 GLY B CA 1
ATOM 4130 C C . GLY B 1 226 ? 3.041 7.402 3.27 1 90.5 226 GLY B C 1
ATOM 4131 O O . GLY B 1 226 ? 3.617 7.891 2.295 1 90.5 226 GLY B O 1
ATOM 4132 N N . GLY B 1 227 ? 2.021 6.586 3.1 1 88.56 227 GLY B N 1
ATOM 4133 C CA . GLY B 1 227 ? 1.313 6.41 1.842 1 88.56 227 GLY B CA 1
ATOM 4134 C C . GLY B 1 227 ? 1.945 5.363 0.942 1 88.56 227 GLY B C 1
ATOM 4135 O O . GLY B 1 227 ? 3.164 5.176 0.961 1 88.56 227 GLY B O 1
ATOM 4136 N N . SER B 1 228 ? 1.154 4.707 0.204 1 96.12 228 SER B N 1
ATOM 4137 C CA . SER B 1 228 ? 1.6 3.846 -0.887 1 96.12 228 SER B CA 1
ATOM 4138 C C . SER B 1 228 ? 2.188 4.664 -2.031 1 96.12 228 SER B C 1
ATOM 4140 O O . SER B 1 228 ? 2.135 5.895 -2.012 1 96.12 228 SER B O 1
ATOM 4142 N N . LEU B 1 229 ? 2.805 3.992 -3.004 1 98.31 229 LEU B N 1
ATOM 4143 C CA . LEU B 1 229 ? 3.336 4.688 -4.172 1 98.31 229 LEU B CA 1
ATOM 4144 C C . LEU B 1 229 ? 2.254 5.527 -4.844 1 98.31 229 LEU B C 1
ATOM 4146 O O . LEU B 1 229 ? 2.48 6.691 -5.172 1 98.31 229 LEU B O 1
ATOM 4150 N N . LEU B 1 230 ? 1.081 4.973 -4.961 1 98.38 230 LEU B N 1
ATOM 4151 C CA . LEU B 1 230 ? 0.008 5.707 -5.625 1 98.38 230 LEU B CA 1
ATOM 4152 C C . LEU B 1 230 ? -0.442 6.895 -4.777 1 98.38 230 LEU B C 1
ATOM 4154 O O . LEU B 1 230 ? -0.773 7.953 -5.312 1 98.38 230 LEU B O 1
ATOM 4158 N N . SER B 1 231 ? -0.5 6.742 -3.434 1 98.12 231 SER B N 1
ATOM 4159 C CA . SER B 1 231 ? -0.831 7.871 -2.57 1 98.12 231 SER B CA 1
ATOM 4160 C C . SER B 1 231 ? 0.159 9.016 -2.754 1 98.12 231 SER B C 1
ATOM 4162 O O . SER B 1 231 ? -0.242 10.18 -2.881 1 98.12 231 SER B O 1
ATOM 4164 N N . VAL B 1 232 ? 1.416 8.672 -2.799 1 98.38 232 VAL B N 1
ATOM 4165 C CA . VAL B 1 232 ? 2.457 9.68 -2.941 1 98.38 232 VAL B CA 1
ATOM 4166 C C . VAL B 1 232 ? 2.322 10.375 -4.297 1 98.38 232 VAL B C 1
ATOM 4168 O O . VAL B 1 232 ? 2.42 11.602 -4.387 1 98.38 232 VAL B O 1
ATOM 4171 N N . ILE B 1 233 ? 2.072 9.602 -5.328 1 98.31 233 ILE B N 1
ATOM 4172 C CA . ILE B 1 233 ? 1.901 10.148 -6.668 1 98.31 233 ILE B CA 1
ATOM 4173 C C . ILE B 1 233 ? 0.701 11.094 -6.691 1 98.31 233 ILE B C 1
ATOM 4175 O O . ILE B 1 233 ? 0.806 12.227 -7.16 1 98.31 233 ILE B O 1
ATOM 4179 N N . ASN B 1 234 ? -0.417 10.641 -6.16 1 98.06 234 ASN B N 1
ATOM 4180 C CA . ASN B 1 234 ? -1.631 11.453 -6.188 1 98.06 234 ASN B CA 1
ATOM 4181 C C . ASN B 1 234 ? -1.49 12.703 -5.32 1 98.06 234 ASN B C 1
ATOM 4183 O O . ASN B 1 234 ? -2.049 13.75 -5.645 1 98.06 234 ASN B O 1
ATOM 4187 N N . TYR B 1 235 ? -0.783 12.602 -4.242 1 98.38 235 TYR B N 1
ATOM 4188 C CA . TYR B 1 235 ? -0.461 13.766 -3.43 1 98.38 235 TYR B CA 1
ATOM 4189 C C . TYR B 1 235 ? 0.339 14.789 -4.234 1 98.38 235 TYR B C 1
ATOM 4191 O O . TYR B 1 235 ? 0.015 15.977 -4.238 1 98.38 235 TYR B O 1
ATOM 4199 N N . MET B 1 236 ? 1.31 14.305 -5 1 97.94 236 MET B N 1
ATOM 4200 C CA . MET B 1 236 ? 2.262 15.18 -5.68 1 97.94 236 MET B CA 1
ATOM 4201 C C . MET B 1 236 ? 1.661 15.742 -6.961 1 97.94 236 MET B C 1
ATOM 4203 O O . MET B 1 236 ? 2.203 16.688 -7.543 1 97.94 236 MET B O 1
ATOM 4207 N N . LYS B 1 237 ? 0.551 15.164 -7.422 1 96.5 237 LYS B N 1
ATOM 4208 C CA . LYS B 1 237 ? -0.181 15.766 -8.531 1 96.5 237 LYS B CA 1
ATOM 4209 C C . LYS B 1 237 ? -0.747 17.125 -8.141 1 96.5 237 LYS B C 1
ATOM 4211 O O . LYS B 1 237 ? -0.944 17.984 -9 1 96.5 237 LYS B O 1
ATOM 4216 N N . THR B 1 238 ? -0.993 17.281 -6.852 1 95.19 238 THR B N 1
ATOM 4217 C CA . THR B 1 238 ? -1.681 18.469 -6.371 1 95.19 238 THR B CA 1
ATOM 4218 C C . THR B 1 238 ? -0.724 19.375 -5.594 1 95.19 238 THR B C 1
ATOM 4220 O O . THR B 1 238 ? -0.849 20.594 -5.629 1 95.19 238 THR B O 1
ATOM 4223 N N . ALA B 1 239 ? 0.247 18.766 -4.926 1 97.31 239 ALA B N 1
ATOM 4224 C CA . ALA B 1 239 ? 1.183 19.516 -4.09 1 97.31 239 ALA B CA 1
ATOM 4225 C C . ALA B 1 239 ? 2.525 19.688 -4.793 1 97.31 239 ALA B C 1
ATOM 4227 O O . ALA B 1 239 ? 3.029 18.766 -5.422 1 97.31 239 ALA B O 1
ATOM 4228 N N . ASN B 1 240 ? 3.094 20.891 -4.691 1 97.25 240 ASN B N 1
ATOM 4229 C CA . ASN B 1 240 ? 4.473 21.094 -5.117 1 97.25 240 ASN B CA 1
ATOM 4230 C C . ASN B 1 240 ? 5.465 20.562 -4.086 1 97.25 240 ASN B C 1
ATOM 4232 O O . ASN B 1 240 ? 6.227 21.328 -3.496 1 97.25 240 ASN B O 1
ATOM 4236 N N . ALA B 1 241 ? 5.453 19.266 -3.936 1 98.31 241 ALA B N 1
ATOM 4237 C CA . ALA B 1 241 ? 6.281 18.594 -2.938 1 98.31 241 ALA B CA 1
ATOM 4238 C C . ALA B 1 241 ? 7.359 17.734 -3.602 1 98.31 241 ALA B C 1
ATOM 4240 O O . ALA B 1 241 ? 7.285 17.453 -4.797 1 98.31 241 ALA B O 1
ATOM 4241 N N . LEU B 1 242 ? 8.375 17.469 -2.801 1 98.31 242 LEU B N 1
ATOM 4242 C CA . LEU B 1 242 ? 9.477 16.609 -3.215 1 98.31 242 LEU B CA 1
ATOM 4243 C C . LEU B 1 242 ? 9.508 15.328 -2.391 1 98.31 242 LEU B C 1
ATOM 4245 O O . LEU B 1 242 ? 8.969 15.281 -1.281 1 98.31 242 LEU B O 1
ATOM 4249 N N . THR B 1 243 ? 10.055 14.289 -2.959 1 98.25 243 THR B N 1
ATOM 4250 C CA . THR B 1 243 ? 10.32 13.055 -2.232 1 98.25 243 THR B CA 1
ATOM 4251 C C . THR B 1 243 ? 11.547 12.344 -2.809 1 98.25 243 THR B C 1
ATOM 4253 O O . THR B 1 243 ? 12.102 12.773 -3.822 1 98.25 243 THR B O 1
ATOM 4256 N N . ILE B 1 244 ? 12.078 11.352 -2.08 1 97.44 244 ILE B N 1
ATOM 4257 C CA . ILE B 1 244 ? 13.141 10.484 -2.582 1 97.44 244 ILE B CA 1
ATOM 4258 C C . ILE B 1 244 ? 12.547 9.156 -3.039 1 97.44 244 ILE B C 1
ATOM 4260 O O . ILE B 1 244 ? 11.688 8.586 -2.363 1 97.44 244 ILE B O 1
ATOM 4264 N N . MET B 1 245 ? 12.914 8.688 -4.281 1 97.75 245 MET B N 1
ATOM 4265 C CA . MET B 1 245 ? 12.43 7.438 -4.867 1 97.75 245 MET B CA 1
ATOM 4266 C C . MET B 1 245 ? 13.555 6.711 -5.598 1 97.75 245 MET B C 1
ATOM 4268 O O . MET B 1 245 ? 14.5 7.34 -6.07 1 97.75 245 MET B O 1
ATOM 4272 N N . PRO B 1 246 ? 13.383 5.336 -5.68 1 97.44 246 PRO B N 1
ATOM 4273 C CA . PRO B 1 246 ? 14.289 4.66 -6.613 1 97.44 246 PRO B CA 1
ATOM 4274 C C . PRO B 1 246 ? 14.133 5.152 -8.047 1 97.44 246 PRO B C 1
ATOM 4276 O O . PRO B 1 246 ? 13.008 5.336 -8.523 1 97.44 246 PRO B O 1
ATOM 4279 N N . HIS B 1 247 ? 15.25 5.352 -8.711 1 96.75 247 HIS B N 1
ATOM 4280 C CA . HIS B 1 247 ? 15.25 5.82 -10.086 1 96.75 247 HIS B CA 1
ATOM 4281 C C . HIS B 1 247 ? 14.398 4.918 -10.977 1 96.75 247 HIS B C 1
ATOM 4283 O O . HIS B 1 247 ? 13.625 5.41 -11.805 1 96.75 247 HIS B O 1
ATOM 4289 N N . THR B 1 248 ? 14.547 3.633 -10.812 1 96.69 248 THR B N 1
ATOM 4290 C CA . THR B 1 248 ? 13.867 2.658 -11.656 1 96.69 248 THR B CA 1
ATOM 4291 C C . THR B 1 248 ? 12.352 2.764 -11.492 1 96.69 248 THR B C 1
ATOM 4293 O O . THR B 1 248 ? 11.609 2.543 -12.453 1 96.69 248 THR B O 1
ATOM 4296 N N . VAL B 1 249 ? 11.867 3.105 -10.305 1 97.88 249 VAL B N 1
ATOM 4297 C CA . VAL B 1 249 ? 10.445 3.283 -10.047 1 97.88 249 VAL B CA 1
ATOM 4298 C C . VAL B 1 249 ? 9.922 4.484 -10.828 1 97.88 249 VAL B C 1
ATOM 4300 O O . VAL B 1 249 ? 8.914 4.387 -11.531 1 97.88 249 VAL B O 1
ATOM 4303 N N . VAL B 1 250 ? 10.664 5.602 -10.758 1 97.88 250 VAL B N 1
ATOM 4304 C CA . VAL B 1 250 ? 10.273 6.801 -11.492 1 97.88 250 VAL B CA 1
ATOM 4305 C C . VAL B 1 250 ? 10.289 6.527 -12.992 1 97.88 250 VAL B C 1
ATOM 4307 O O . VAL B 1 250 ? 9.367 6.898 -13.711 1 97.88 250 VAL B O 1
ATOM 4310 N N . PHE B 1 251 ? 11.312 5.816 -13.438 1 96.75 251 PHE B N 1
ATOM 4311 C CA . PHE B 1 251 ? 11.469 5.488 -14.852 1 96.75 251 PHE B CA 1
ATOM 4312 C C . PHE B 1 251 ? 10.305 4.629 -15.336 1 96.75 2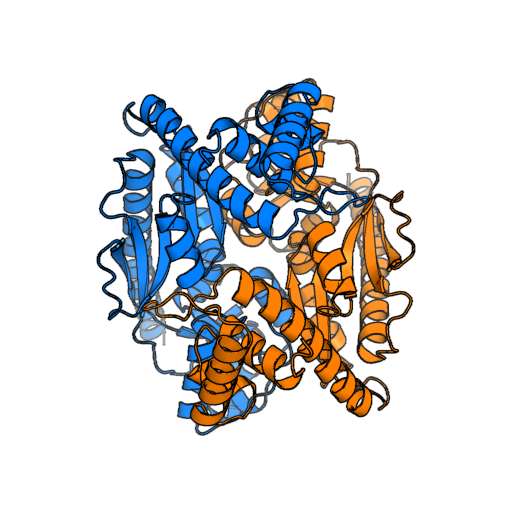51 PHE B C 1
ATOM 4314 O O . PHE B 1 251 ? 9.781 4.844 -16.438 1 96.75 251 PHE B O 1
ATOM 4321 N N . SER B 1 252 ? 9.938 3.682 -14.523 1 96.12 252 SER B N 1
ATOM 4322 C CA . SER B 1 252 ? 8.891 2.744 -14.922 1 96.12 252 SER B CA 1
ATOM 4323 C C . SER B 1 252 ? 7.543 3.443 -15.055 1 96.12 252 SER B C 1
ATOM 4325 O O . SER B 1 252 ? 6.641 2.943 -15.727 1 96.12 252 SER B O 1
ATOM 4327 N N . LEU B 1 253 ? 7.391 4.582 -14.422 1 96.25 253 LEU B N 1
ATOM 4328 C CA . LEU B 1 253 ? 6.125 5.309 -14.422 1 96.25 253 LEU B CA 1
ATOM 4329 C C . LEU B 1 253 ? 6.176 6.484 -15.391 1 96.25 253 LEU B C 1
ATOM 4331 O O . LEU B 1 253 ? 5.27 7.324 -15.406 1 96.25 253 LEU B O 1
ATOM 4335 N N . ARG B 1 254 ? 7.133 6.547 -16.219 1 94.56 254 ARG B N 1
ATOM 4336 C CA . ARG B 1 254 ? 7.402 7.719 -17.047 1 94.56 254 ARG B CA 1
ATOM 4337 C C . ARG B 1 254 ? 6.246 7.992 -18.016 1 94.56 254 ARG B C 1
ATOM 4339 O O . ARG B 1 254 ? 5.949 9.148 -18.312 1 94.56 254 ARG B O 1
ATOM 4346 N N . ASN B 1 255 ? 5.562 6.996 -18.453 1 93.06 255 ASN B N 1
ATOM 4347 C CA . ASN B 1 255 ? 4.496 7.16 -19.438 1 93.06 255 ASN B CA 1
ATOM 4348 C C . ASN B 1 255 ? 3.213 7.668 -18.781 1 93.06 255 ASN B C 1
ATOM 4350 O O . ASN B 1 255 ? 2.299 8.117 -19.484 1 93.06 255 ASN B O 1
ATOM 4354 N N . GLU B 1 256 ? 3.109 7.555 -17.453 1 93.88 256 GLU B N 1
ATOM 4355 C CA . GLU B 1 256 ? 1.94 8.062 -16.734 1 93.88 256 GLU B CA 1
ATOM 4356 C C . GLU B 1 256 ? 1.967 9.586 -16.656 1 93.88 256 GLU B C 1
ATOM 4358 O O . GLU B 1 256 ? 0.943 10.219 -16.375 1 93.88 256 GLU B O 1
ATOM 4363 N N . LYS B 1 257 ? 3.148 10.227 -16.766 1 94.81 257 LYS B N 1
ATOM 4364 C CA . LYS B 1 257 ? 3.355 11.672 -16.812 1 94.81 257 LYS B CA 1
ATOM 4365 C C . LYS B 1 257 ? 2.805 12.352 -15.57 1 94.81 257 LYS B C 1
ATOM 4367 O O . LYS B 1 257 ? 2.164 13.398 -15.656 1 94.81 257 LYS B O 1
ATOM 4372 N N . ALA B 1 258 ? 2.943 11.672 -14.484 1 96.56 258 ALA B N 1
ATOM 4373 C CA . ALA B 1 258 ? 2.492 12.25 -13.219 1 96.56 258 ALA B CA 1
ATOM 4374 C C . ALA B 1 258 ? 3.672 12.766 -12.398 1 96.56 258 ALA B C 1
ATOM 4376 O O . ALA B 1 258 ? 3.604 13.852 -11.82 1 96.56 258 ALA B O 1
ATOM 4377 N N . ILE B 1 259 ? 4.805 11.945 -12.367 1 98 259 ILE B N 1
ATOM 4378 C CA . ILE B 1 259 ? 5.988 12.336 -11.609 1 98 259 ILE B CA 1
ATOM 4379 C C . ILE B 1 259 ? 7.227 12.203 -12.492 1 98 259 ILE B C 1
ATOM 4381 O O . ILE B 1 259 ? 7.199 11.508 -13.516 1 98 259 ILE B O 1
ATOM 4385 N N . THR B 1 260 ? 8.273 12.859 -12.094 1 97.69 260 THR B N 1
ATOM 4386 C CA . THR B 1 260 ? 9.539 12.812 -12.805 1 97.69 260 THR B CA 1
ATOM 4387 C C . THR B 1 260 ? 10.711 13.047 -11.852 1 97.69 260 THR B C 1
ATOM 4389 O O . THR B 1 260 ? 10.508 13.453 -10.703 1 97.69 260 THR B O 1
ATOM 4392 N N . ALA B 1 261 ? 11.906 12.648 -12.297 1 97.06 261 ALA B N 1
ATOM 4393 C CA . ALA B 1 261 ? 13.125 12.906 -11.539 1 97.06 261 ALA B CA 1
ATOM 4394 C C . ALA B 1 261 ? 13.602 14.344 -11.734 1 97.06 261 ALA B C 1
ATOM 4396 O O . ALA B 1 261 ? 13.664 14.836 -12.867 1 97.06 261 ALA B O 1
ATOM 4397 N N . LEU B 1 262 ? 13.828 14.992 -10.609 1 96.5 262 LEU B N 1
ATOM 4398 C CA . LEU B 1 262 ? 14.508 16.281 -10.703 1 96.5 262 LEU B CA 1
ATOM 4399 C C . LEU B 1 262 ? 15.945 16.094 -11.18 1 96.5 262 LEU B C 1
ATOM 4401 O O . LEU B 1 262 ? 16.641 15.164 -10.773 1 96.5 262 LEU B O 1
ATOM 4405 N N . PRO B 1 263 ? 16.391 17.016 -12.078 1 93.44 263 PRO B N 1
ATOM 4406 C CA . PRO B 1 263 ? 17.766 16.891 -12.57 1 93.44 263 PRO B CA 1
ATOM 4407 C C . PRO B 1 263 ? 18.797 17.375 -11.562 1 93.44 263 PRO B C 1
ATOM 4409 O O . PRO B 1 263 ? 19.469 18.391 -11.797 1 93.44 263 PRO B O 1
ATOM 4412 N N . ILE B 1 264 ? 18.953 16.672 -10.508 1 93.06 264 ILE B N 1
ATOM 4413 C CA . ILE B 1 264 ? 19.922 16.953 -9.461 1 93.06 264 ILE B CA 1
ATOM 4414 C C . ILE B 1 264 ? 20.672 15.68 -9.078 1 93.06 264 ILE B C 1
ATOM 4416 O O . ILE B 1 264 ? 20.078 14.602 -9.023 1 93.06 264 ILE B O 1
ATOM 4420 N N . ASN B 1 265 ? 21.922 15.844 -8.883 1 88.94 265 ASN B N 1
ATOM 4421 C CA . ASN B 1 265 ? 22.734 14.695 -8.492 1 88.94 265 ASN B CA 1
ATOM 4422 C C . ASN B 1 265 ? 22.703 14.469 -6.98 1 88.94 265 ASN B C 1
ATOM 4424 O O . ASN B 1 265 ? 22.922 15.406 -6.207 1 88.94 265 ASN B O 1
ATOM 4428 N N . ILE B 1 266 ? 22.359 13.258 -6.637 1 90.94 266 ILE B N 1
ATOM 4429 C CA . ILE B 1 266 ? 22.422 12.898 -5.227 1 90.94 266 ILE B CA 1
ATOM 4430 C C . ILE B 1 266 ? 23.25 11.625 -5.059 1 90.94 266 ILE B C 1
ATOM 4432 O O . ILE B 1 266 ? 23.438 10.875 -6.016 1 90.94 266 ILE B O 1
ATOM 4436 N N . ALA B 1 267 ? 23.734 11.445 -3.826 1 88.62 267 ALA B N 1
ATOM 4437 C CA . ALA B 1 267 ? 24.484 10.219 -3.533 1 88.62 267 ALA B CA 1
ATOM 4438 C C . ALA B 1 267 ? 23.578 9 -3.555 1 88.62 267 ALA B C 1
ATOM 4440 O O . ALA B 1 267 ? 22.422 9.07 -3.119 1 88.62 267 ALA B O 1
ATOM 4441 N N . HIS B 1 268 ? 24.141 7.926 -4.098 1 89.88 268 HIS B N 1
ATOM 4442 C CA . HIS B 1 268 ? 23.406 6.664 -4.105 1 89.88 268 HIS B CA 1
ATOM 4443 C C . HIS B 1 268 ? 23.766 5.809 -2.895 1 89.88 268 HIS B C 1
ATOM 4445 O O . HIS B 1 268 ? 24.891 5.867 -2.395 1 89.88 268 HIS B O 1
ATOM 4451 N N . PRO B 1 269 ? 22.75 5.07 -2.461 1 88.75 269 PRO B N 1
ATOM 4452 C CA . PRO B 1 269 ? 23.016 4.215 -1.302 1 88.75 269 PRO B CA 1
ATOM 4453 C C . PRO B 1 269 ? 23.875 2.998 -1.65 1 88.75 269 PRO B C 1
ATOM 4455 O O . PRO B 1 269 ? 23.922 2.586 -2.812 1 88.75 269 PRO B O 1
ATOM 4458 N N . GLU B 1 270 ? 24.531 2.479 -0.612 1 88.19 270 GLU B N 1
ATOM 4459 C CA . GLU B 1 270 ? 25.25 1.217 -0.751 1 88.19 270 GLU B CA 1
ATOM 4460 C C . GLU B 1 270 ? 24.328 0.026 -0.509 1 88.19 270 GLU B C 1
ATOM 4462 O O . GLU B 1 270 ? 24.562 -0.774 0.398 1 88.19 270 GLU B O 1
ATOM 4467 N N . ARG B 1 271 ? 23.344 -0.047 -1.279 1 91.94 271 ARG B N 1
ATOM 4468 C CA . ARG B 1 271 ? 22.359 -1.123 -1.245 1 91.94 271 ARG B CA 1
ATOM 4469 C C . ARG B 1 271 ? 21.969 -1.552 -2.656 1 91.94 271 ARG B C 1
ATOM 4471 O O . ARG B 1 271 ? 22.203 -0.821 -3.621 1 91.94 271 ARG B O 1
ATOM 4478 N N . ALA B 1 272 ? 21.5 -2.725 -2.754 1 93.62 272 ALA B N 1
ATOM 4479 C CA . ALA B 1 272 ? 20.953 -3.25 -4.008 1 93.62 272 ALA B CA 1
ATOM 4480 C C . ALA B 1 272 ? 19.625 -3.943 -3.787 1 93.62 272 ALA B C 1
ATOM 4482 O O . ALA B 1 272 ? 19.375 -4.496 -2.713 1 93.62 272 ALA B O 1
ATOM 4483 N N . LEU B 1 273 ? 18.797 -3.805 -4.785 1 96.19 273 LEU B N 1
ATOM 4484 C CA . LEU B 1 273 ? 17.594 -4.641 -4.766 1 96.19 273 LEU B CA 1
ATOM 4485 C C . LEU B 1 273 ? 17.953 -6.105 -4.984 1 96.19 273 LEU B C 1
ATOM 4487 O O . LEU B 1 273 ? 18.766 -6.426 -5.852 1 96.19 273 LEU B O 1
ATOM 4491 N N . ALA B 1 274 ? 17.344 -6.98 -4.176 1 96.31 274 ALA B N 1
ATOM 4492 C CA . ALA B 1 274 ? 17.703 -8.391 -4.273 1 96.31 274 ALA B CA 1
ATOM 4493 C C . ALA B 1 274 ? 16.469 -9.281 -4.102 1 96.31 274 ALA B C 1
ATOM 4495 O O . ALA B 1 274 ? 15.453 -8.836 -3.574 1 96.31 274 ALA B O 1
ATOM 4496 N N . ILE B 1 275 ? 16.562 -10.469 -4.652 1 97.06 275 ILE B N 1
ATOM 4497 C CA . ILE B 1 275 ? 15.664 -11.57 -4.328 1 97.06 275 ILE B CA 1
ATOM 4498 C C . ILE B 1 275 ? 16.266 -12.422 -3.211 1 97.06 275 ILE B C 1
ATOM 4500 O O . ILE B 1 275 ? 17.438 -12.812 -3.285 1 97.06 275 ILE B O 1
ATOM 4504 N N . LEU B 1 276 ? 15.469 -12.641 -2.174 1 95.19 276 LEU B N 1
ATOM 4505 C CA . LEU B 1 276 ? 15.914 -13.453 -1.042 1 95.19 276 LEU B CA 1
ATOM 4506 C C . LEU B 1 276 ? 15.086 -14.727 -0.924 1 95.19 276 LEU B C 1
ATOM 4508 O O . LEU B 1 276 ? 13.867 -14.695 -1.111 1 95.19 276 LEU B O 1
ATOM 4512 N N . LYS B 1 277 ? 15.695 -15.742 -0.539 1 94 277 LYS B N 1
ATOM 4513 C CA . LYS B 1 277 ? 15.039 -17 -0.178 1 94 277 LYS B CA 1
ATOM 4514 C C . LYS B 1 277 ? 15.852 -17.75 0.869 1 94 277 LYS B C 1
ATOM 4516 O O . LYS B 1 277 ? 17.031 -17.484 1.067 1 94 277 LYS B O 1
ATOM 4521 N N . ARG B 1 278 ? 15.219 -18.688 1.509 1 90.44 278 ARG B N 1
ATOM 4522 C CA . ARG B 1 278 ? 15.922 -19.516 2.479 1 90.44 278 ARG B CA 1
ATOM 4523 C C . ARG B 1 278 ? 16.859 -20.484 1.782 1 90.44 278 ARG B C 1
ATOM 4525 O O . ARG B 1 278 ? 16.516 -21.078 0.757 1 90.44 278 ARG B O 1
ATOM 4532 N N . VAL B 1 279 ? 18.016 -20.688 2.377 1 86.75 279 VAL B N 1
ATOM 4533 C CA . VAL B 1 279 ? 19 -21.594 1.823 1 86.75 279 VAL B CA 1
ATOM 4534 C C . VAL B 1 279 ? 18.484 -23.031 1.891 1 86.75 279 VAL B C 1
ATOM 4536 O O . VAL B 1 279 ? 18.719 -23.828 0.981 1 86.75 279 VAL B O 1
ATOM 4539 N N . ASP B 1 280 ? 17.766 -23.328 2.906 1 80.31 280 ASP B N 1
ATOM 4540 C CA . ASP B 1 280 ? 17.312 -24.688 3.15 1 80.31 280 ASP B CA 1
ATOM 4541 C C . ASP B 1 280 ? 15.875 -24.891 2.705 1 80.31 280 ASP B C 1
ATOM 4543 O O . ASP B 1 280 ? 15.227 -25.859 3.092 1 80.31 280 ASP B O 1
ATOM 4547 N N . ALA B 1 281 ? 15.469 -23.922 1.997 1 76.12 281 ALA B N 1
ATOM 4548 C CA . ALA B 1 281 ? 14.078 -24.031 1.573 1 76.12 281 ALA B CA 1
ATOM 4549 C C . ALA B 1 281 ? 13.867 -25.266 0.697 1 76.12 281 ALA B C 1
ATOM 4551 O O . ALA B 1 281 ? 14.734 -25.625 -0.105 1 76.12 281 ALA B O 1
ATOM 4552 N N . ALA B 1 282 ? 12.773 -25.938 0.961 1 67.69 282 ALA B N 1
ATOM 4553 C CA . ALA B 1 282 ? 12.406 -27.016 0.044 1 67.69 282 ALA B CA 1
ATOM 4554 C C . ALA B 1 282 ? 12.273 -26.5 -1.386 1 67.69 282 ALA B C 1
ATOM 4556 O O . ALA B 1 282 ? 11.93 -25.344 -1.602 1 67.69 282 ALA B O 1
ATOM 4557 N N . ARG B 1 283 ? 12.594 -27.391 -2.213 1 60.97 283 ARG B N 1
ATOM 4558 C CA . ARG B 1 283 ? 12.477 -27.016 -3.619 1 60.97 283 ARG B CA 1
ATOM 4559 C C . ARG B 1 283 ? 11.039 -26.609 -3.963 1 60.97 283 ARG B C 1
ATOM 4561 O O . ARG B 1 283 ? 10.102 -27.359 -3.689 1 60.97 283 ARG B O 1
ATOM 4568 N N . ALA B 1 284 ? 10.836 -25.453 -4.402 1 79.38 284 ALA B N 1
ATOM 4569 C CA . ALA B 1 284 ? 9.57 -24.953 -4.926 1 79.38 284 ALA B CA 1
ATOM 4570 C C . ALA B 1 284 ? 9.719 -24.484 -6.371 1 79.38 284 ALA B C 1
ATOM 4572 O O . ALA B 1 284 ? 10.031 -23.312 -6.625 1 79.38 284 ALA B O 1
ATOM 4573 N N . PRO B 1 285 ? 9.469 -25.375 -7.359 1 82.31 285 PRO B N 1
ATOM 4574 C CA . PRO B 1 285 ? 9.758 -25.078 -8.766 1 82.31 285 PRO B CA 1
ATOM 4575 C C . PRO B 1 285 ? 9.086 -23.781 -9.242 1 82.31 285 PRO B C 1
ATOM 4577 O O . PRO B 1 285 ? 9.711 -22.984 -9.945 1 82.31 285 PRO B O 1
ATOM 4580 N N . ALA B 1 286 ? 7.836 -23.578 -8.883 1 89.31 286 ALA B N 1
ATOM 4581 C CA . ALA B 1 286 ? 7.133 -22.375 -9.312 1 89.31 286 ALA B CA 1
ATOM 4582 C C . ALA B 1 286 ? 7.82 -21.125 -8.781 1 89.31 286 ALA B C 1
ATOM 4584 O O . ALA B 1 286 ? 7.961 -20.125 -9.5 1 89.31 286 ALA B O 1
ATOM 4585 N N . ALA B 1 287 ? 8.305 -21.172 -7.488 1 93.5 287 ALA B N 1
ATOM 4586 C CA . ALA B 1 287 ? 9 -20.047 -6.883 1 93.5 287 ALA B CA 1
ATOM 4587 C C . ALA B 1 287 ? 10.328 -19.781 -7.578 1 93.5 287 ALA B C 1
ATOM 4589 O O . ALA B 1 287 ? 10.688 -18.625 -7.836 1 93.5 287 ALA B O 1
ATOM 4590 N N . ASP B 1 288 ? 10.992 -20.812 -7.902 1 91.06 288 ASP B N 1
ATOM 4591 C CA . ASP B 1 288 ? 12.281 -20.688 -8.586 1 91.06 288 ASP B CA 1
ATOM 4592 C C . ASP B 1 288 ? 12.102 -20.109 -9.984 1 91.06 288 ASP B C 1
ATOM 4594 O O . ASP B 1 288 ? 12.875 -19.25 -10.406 1 91.06 288 ASP B O 1
ATOM 4598 N N . GLN B 1 289 ? 11.133 -20.609 -10.641 1 93.56 289 GLN B N 1
ATOM 4599 C CA . GLN B 1 289 ? 10.867 -20.125 -11.992 1 93.56 289 GLN B CA 1
ATOM 4600 C C . GLN B 1 289 ? 10.445 -18.656 -11.961 1 93.56 289 GLN B C 1
ATOM 4602 O O . GLN B 1 289 ? 10.844 -17.875 -12.828 1 93.56 289 GLN B O 1
ATOM 4607 N N . PHE B 1 290 ? 9.656 -18.312 -10.969 1 96.94 290 PHE B N 1
ATOM 4608 C CA . PHE B 1 290 ? 9.266 -16.922 -10.844 1 96.94 290 PHE B CA 1
ATOM 4609 C C . PHE B 1 290 ? 10.469 -16.031 -10.539 1 96.94 290 PHE B C 1
ATOM 4611 O O . PHE B 1 290 ? 10.617 -14.961 -11.125 1 96.94 290 PHE B O 1
ATOM 4618 N N . ALA B 1 291 ? 11.312 -16.469 -9.617 1 97 291 ALA B N 1
ATOM 4619 C CA . ALA B 1 291 ? 12.531 -15.734 -9.297 1 97 291 ALA B CA 1
ATOM 4620 C C . ALA B 1 291 ? 13.367 -15.5 -10.555 1 97 291 ALA B C 1
ATOM 4622 O O . ALA B 1 291 ? 13.875 -14.391 -10.766 1 97 291 ALA B O 1
ATOM 4623 N N . ASN B 1 292 ? 13.508 -16.5 -11.375 1 96.44 292 ASN B N 1
ATOM 4624 C CA . ASN B 1 292 ? 14.25 -16.375 -12.617 1 96.44 292 ASN B CA 1
ATOM 4625 C C . ASN B 1 292 ? 13.594 -15.375 -13.57 1 96.44 292 ASN B C 1
ATOM 4627 O O . ASN B 1 292 ? 14.289 -14.609 -14.242 1 96.44 292 ASN B O 1
ATOM 4631 N N . HIS B 1 293 ? 12.312 -15.422 -13.664 1 97.75 293 HIS B N 1
ATOM 4632 C CA . HIS B 1 293 ? 11.562 -14.484 -14.5 1 97.75 293 HIS B CA 1
ATOM 4633 C C . HIS B 1 293 ? 11.805 -13.039 -14.055 1 97.75 293 HIS B C 1
ATOM 4635 O O . HIS B 1 293 ? 12.055 -12.164 -14.891 1 97.75 293 HIS B O 1
ATOM 4641 N N . VAL B 1 294 ? 11.758 -12.797 -12.75 1 98.44 294 VAL B N 1
ATOM 4642 C CA . VAL B 1 294 ? 11.977 -11.461 -12.203 1 98.44 294 VAL B CA 1
ATOM 4643 C C . VAL B 1 294 ? 13.391 -10.992 -12.523 1 98.44 294 VAL B C 1
ATOM 4645 O O . VAL B 1 294 ? 13.594 -9.867 -12.969 1 98.44 294 VAL B O 1
ATOM 4648 N N . ARG B 1 295 ? 14.328 -11.859 -12.328 1 97.56 295 ARG B N 1
ATOM 4649 C CA . ARG B 1 295 ? 15.719 -11.531 -12.625 1 97.56 295 ARG B CA 1
ATOM 4650 C C . ARG B 1 295 ? 15.891 -11.133 -14.086 1 97.56 295 ARG B C 1
ATOM 4652 O O . ARG B 1 295 ? 16.5 -10.109 -14.391 1 97.56 295 ARG B O 1
ATOM 4659 N N . SER B 1 296 ? 15.359 -11.938 -14.969 1 97.5 296 SER B N 1
ATOM 4660 C CA . SER B 1 296 ? 15.453 -11.672 -16.406 1 97.5 296 SER B CA 1
ATOM 4661 C C . SER B 1 296 ? 14.773 -10.359 -16.766 1 97.5 296 SER B C 1
ATOM 4663 O O . SER B 1 296 ? 15.258 -9.617 -17.625 1 97.5 296 SER B O 1
ATOM 4665 N N . SER B 1 297 ? 13.617 -10.094 -16.141 1 97.75 297 SER B N 1
ATOM 4666 C CA . SER B 1 297 ? 12.883 -8.859 -16.406 1 97.75 297 SER B CA 1
ATOM 4667 C C . SER B 1 297 ? 13.688 -7.633 -15.992 1 97.75 297 SER B C 1
ATOM 4669 O O . SER B 1 297 ? 13.695 -6.621 -16.703 1 97.75 297 SER B O 1
ATOM 4671 N N . PHE B 1 298 ? 14.367 -7.719 -14.867 1 97.25 298 PHE B N 1
ATOM 4672 C CA . PHE B 1 298 ? 15.164 -6.59 -14.406 1 97.25 298 PHE B CA 1
ATOM 4673 C C . PHE B 1 298 ? 16.406 -6.406 -15.281 1 97.25 298 PHE B C 1
ATOM 4675 O O . PHE B 1 298 ? 16.875 -5.285 -15.484 1 97.25 298 PHE B O 1
ATOM 4682 N N . GLU B 1 299 ? 16.953 -7.465 -15.82 1 95.69 299 GLU B N 1
ATOM 4683 C CA . GLU B 1 299 ? 18.062 -7.348 -16.781 1 95.69 299 GLU B CA 1
ATOM 4684 C C . GLU B 1 299 ? 17.625 -6.574 -18.016 1 95.69 299 GLU B C 1
ATOM 4686 O O . GLU B 1 299 ? 18.344 -5.688 -18.484 1 95.69 299 GLU B O 1
ATOM 4691 N N . LYS B 1 300 ? 16.516 -6.922 -18.516 1 95.06 300 LYS B N 1
ATOM 4692 C CA . LYS B 1 300 ? 15.977 -6.219 -19.672 1 95.06 300 LYS B CA 1
ATOM 4693 C C . LYS B 1 300 ? 15.734 -4.746 -19.359 1 95.06 300 LYS B C 1
ATOM 4695 O O . LYS B 1 300 ? 16 -3.877 -20.188 1 95.06 300 LYS B O 1
ATOM 4700 N N . LEU B 1 301 ? 15.18 -4.527 -18.156 1 94.44 301 LEU B N 1
ATOM 4701 C CA . LEU B 1 301 ? 14.883 -3.162 -17.734 1 94.44 301 LEU B CA 1
ATOM 4702 C C . LEU B 1 301 ? 16.156 -2.334 -17.625 1 94.44 301 LEU B C 1
ATOM 4704 O O . LEU B 1 301 ? 16.172 -1.157 -18 1 94.44 301 LEU B O 1
ATOM 4708 N N . ARG B 1 302 ? 17.188 -2.92 -17.078 1 92.25 302 ARG B N 1
ATOM 4709 C CA . ARG B 1 302 ? 18.469 -2.238 -16.984 1 92.25 302 ARG B CA 1
ATOM 4710 C C . ARG B 1 302 ? 18.953 -1.777 -18.359 1 92.25 302 ARG B C 1
ATOM 4712 O O . ARG B 1 302 ? 19.453 -0.658 -18.5 1 92.25 302 ARG B O 1
ATOM 4719 N N . HIS B 1 303 ? 18.797 -2.576 -19.359 1 91.94 303 HIS B N 1
ATOM 4720 C CA . HIS B 1 303 ? 19.188 -2.24 -20.719 1 91.94 303 HIS B CA 1
ATOM 4721 C C . HIS B 1 303 ? 18.328 -1.113 -21.281 1 91.94 303 HIS B C 1
ATOM 4723 O O . HIS B 1 303 ? 18.828 -0.226 -21.969 1 91.94 303 HIS B O 1
ATOM 4729 N N . LEU B 1 304 ? 17.078 -1.168 -20.953 1 91.19 304 LEU B N 1
ATOM 4730 C CA . LEU B 1 304 ? 16.172 -0.13 -21.422 1 91.19 304 LEU B CA 1
ATOM 4731 C C . LEU B 1 304 ? 16.516 1.221 -20.812 1 91.19 304 LEU B C 1
ATOM 4733 O O . LEU B 1 304 ? 16.469 2.246 -21.484 1 91.19 304 LEU B O 1
ATOM 4737 N N . ILE B 1 305 ? 16.828 1.202 -19.531 1 90.44 305 ILE B N 1
ATOM 4738 C CA . ILE B 1 305 ? 17.188 2.428 -18.828 1 90.44 305 ILE B CA 1
ATOM 4739 C C . ILE B 1 305 ? 18.469 3.01 -19.438 1 90.44 305 ILE B C 1
ATOM 4741 O O . ILE B 1 305 ? 18.547 4.215 -19.688 1 90.44 305 ILE B O 1
ATOM 4745 N N . LYS B 1 306 ? 19.438 2.188 -19.688 1 89.12 306 LYS B N 1
ATOM 4746 C CA . LYS B 1 306 ? 20.688 2.619 -20.297 1 89.12 306 LYS B CA 1
ATOM 4747 C C . LYS B 1 306 ? 20.453 3.24 -21.672 1 89.12 306 LYS B C 1
ATOM 4749 O O . LYS B 1 306 ? 21.016 4.285 -21.984 1 89.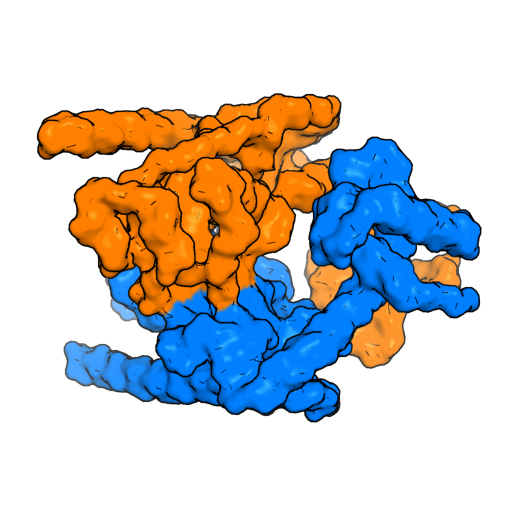12 306 LYS B O 1
ATOM 4754 N N . ARG B 1 307 ? 19.625 2.66 -22.453 1 87.88 307 ARG B N 1
ATOM 4755 C CA . ARG B 1 307 ? 19.297 3.158 -23.797 1 87.88 307 ARG B CA 1
ATOM 4756 C C . ARG B 1 307 ? 18.625 4.52 -23.719 1 87.88 307 ARG B C 1
ATOM 4758 O O . ARG B 1 307 ? 18.922 5.414 -24.516 1 87.88 307 ARG B O 1
ATOM 4765 N N . HIS B 1 308 ? 17.703 4.633 -22.766 1 86.81 308 HIS B N 1
ATOM 4766 C CA . HIS B 1 308 ? 16.984 5.887 -22.594 1 86.81 308 HIS B CA 1
ATOM 4767 C C . HIS B 1 308 ? 17.922 7.004 -22.141 1 86.81 308 HIS B C 1
ATOM 4769 O O . HIS B 1 308 ? 17.812 8.141 -22.609 1 86.81 308 HIS B O 1
ATOM 4775 N N . GLU B 1 309 ? 18.766 6.66 -21.219 1 84.06 309 GLU B N 1
ATOM 4776 C CA . GLU B 1 309 ? 19.719 7.648 -20.703 1 84.06 309 GLU B CA 1
ATOM 4777 C C . GLU B 1 309 ? 20.688 8.094 -21.781 1 84.06 309 GLU B C 1
ATOM 4779 O O . GLU B 1 309 ? 21.109 9.258 -21.828 1 84.06 309 GLU B O 1
ATOM 4784 N N . GLN B 1 310 ? 21.031 7.227 -22.625 1 80.25 310 GLN B N 1
ATOM 4785 C CA . GLN B 1 310 ? 21.922 7.547 -23.734 1 80.25 310 GLN B CA 1
ATOM 4786 C C . GLN B 1 310 ? 21.219 8.406 -24.781 1 80.25 310 GLN B C 1
ATOM 4788 O O . GLN B 1 310 ? 21.844 9.25 -25.422 1 80.25 310 GLN B O 1
ATOM 4793 N N . SER B 1 311 ? 19.984 8.234 -24.953 1 72.56 311 SER B N 1
ATOM 4794 C CA . SER B 1 311 ? 19.219 8.992 -25.938 1 72.56 311 SER B CA 1
ATOM 4795 C C . SER B 1 311 ? 18.969 10.422 -25.453 1 72.56 311 SER B C 1
ATOM 4797 O O . SER B 1 311 ? 18.875 11.344 -26.266 1 72.56 311 SER B O 1
ATOM 4799 N N . VAL B 1 312 ? 18.797 10.594 -24.234 1 61.59 312 VAL B N 1
ATOM 4800 C CA . VAL B 1 312 ? 18.562 11.914 -23.672 1 61.59 312 VAL B CA 1
ATOM 4801 C C . VAL B 1 312 ? 19.844 12.742 -23.719 1 61.59 312 VAL B C 1
ATOM 4803 O O . VAL B 1 312 ? 19.797 13.961 -23.906 1 61.59 312 VAL B O 1
ATOM 4806 N N . VAL B 1 313 ? 21 11.984 -23.469 1 50.62 313 VAL B N 1
ATOM 4807 C CA . VAL B 1 313 ? 22.281 12.68 -23.578 1 50.62 313 VAL B CA 1
ATOM 4808 C C . VAL B 1 313 ? 22.531 13.086 -25.031 1 50.62 313 VAL B C 1
ATOM 4810 O O . VAL B 1 313 ? 23.031 14.18 -25.297 1 50.62 313 VAL B O 1
ATOM 4813 N N . TRP B 1 314 ? 22.219 12.164 -25.938 1 43.78 314 TRP B N 1
ATOM 4814 C CA . TRP B 1 314 ? 22.5 12.453 -27.344 1 43.78 314 TRP B CA 1
ATOM 4815 C C . TRP B 1 314 ? 21.422 13.344 -27.938 1 43.78 314 TRP B C 1
ATOM 4817 O O . TRP B 1 314 ? 21.562 13.844 -29.062 1 43.78 314 TRP B O 1
ATOM 4827 N N . GLY B 1 315 ? 20.266 13.305 -27.422 1 35.22 315 GLY B N 1
ATOM 4828 C CA . GLY B 1 315 ? 19.312 14.25 -27.969 1 35.22 315 GLY B CA 1
ATOM 4829 C C . GLY B 1 315 ? 19.578 15.68 -27.547 1 35.22 315 GLY B C 1
ATOM 4830 O O . GLY B 1 315 ? 18.828 16.594 -27.906 1 35.22 315 GLY B O 1
ATOM 4831 N N . ASN B 1 316 ? 20.219 15.992 -26.312 1 32.56 316 ASN B N 1
ATOM 4832 C CA . ASN B 1 316 ? 20.703 17.359 -26.266 1 32.56 316 ASN B CA 1
ATOM 4833 C C . ASN B 1 316 ? 21.906 17.562 -27.188 1 32.56 316 ASN B C 1
ATOM 4835 O O . ASN B 1 316 ? 22.781 16.703 -27.266 1 32.56 316 ASN B O 1
#